Protein AF-0000000077488522 (afdb_homodimer)

Nearest PDB structures (foldseek):
  2qip-assembly1_A-2  TM=7.222E-01  e=1.528E-06  Vibrio parahaemolyticus RIMD 2210633
  6sao-assembly1_A  TM=4.060E-01  e=6.526E-01  Thamnidium elegans
  6sav-assembly2_B  TM=2.962E-01  e=1.072E+00  Rhizomucor pusillus
  7taa-assembly1_A  TM=3.137E-01  e=2.718E+00  Aspergillus oryzae
  6xsv-assembly1_A  TM=2.981E-01  e=5.055E+00  Aspergillus oryzae

Radius of gyration: 35.29 Å; Cα contacts (8 Å, |Δi|>4): 1083; chains: 2; bounding box: 106×104×68 Å

Secondary structure (DSSP, 8-state):
------------B-EEEEEEHHHHHHHHHHHHHHHTT-SSS--TTEEE-HHHHHHHHHTT--EEEEEEEESS----S-TTTEEEEE-PBPTTT-SBSSHHHHHHHHHHHHHH-HHHHHHB-EEEEE---GGGHHHHHHHHTSTT-EEEEEE-GGG--HHHHHHHTTSTTTEEEEESGGGHHHHEEE--B--STTSPTT----S-EEEEES-S--SS--HHHHHHHHHHH-S-EEEEEE-SS-TT--EEEEEESS--S-HHHHHHHHHH-HHHHTT-SEEEEHHHHHHHHHHHHHH---GGGSS--TTGGGHHHHTTTTTTT-HHHHHTT-S-------/------------B-EEEEEEHHHHHHHHHHHHHHHTT-SSS--TTEEE-HHHHHHHHHTT--EEEEEEEESS----S-TTTEEEEE-PBPTTT-SBSSHHHHHHHHHHHHHH-HHHHHHB-EEEEE---GGGHHHHHHHHTSTT-EEEEEE-GGG--HHHHHHHTTSTTTEEEEESGGGHHHHEEE--B--STTS-TT----TTEEEEES-S--SS--HHHHHHHHHHH-S-EEEEEE-SS-TT--EEEEEESS--S-HHHHHHHHHH-HHHHTT-SEEEEHHHHHHHHHHHHHH---GGGGS--TTGGGHHHHTTTTTTT-HHHHHTT-S-------

Organism: Branchiostoma lanceolatum (NCBI:txid7740)

Sequence (676 aa):
MASGGIKDGTSSSGVWIFVDDSNLWIEAKKLSASRRHMETYEDPRIRINDEKLQEVVADNRHVNKGTVYGSGPKKIWDRSRWSVSTHKRSGITGKEKKVDTQIVADIVELVCSPDNLQKGNTVIIITGDADILPAVRKAMERTPWKVEMRMWGSSLAEEINQESHLYPGRLSVKTLDEDIDNILFIDYVFNKTKRRKGDLLPNNAVVLVNPEVGVDVPMSWKVEMDKECLYPFRYYQDSRLDKSDKLIVVVFFLLEDGLDYMRAKIQSSSDLSLNADYVLTYSDYFQYKTVLCKYYDDDSLEEGCPYGDMCDYAHGQADASCIKCRKRGHLTKRCPEPMASGGIKDGTSSSGVWIFVDDSNLWIEAKKLSASRRHMETYEDPRIRINDEKLQEVVADNRHVNKGTVYGSGPKKIWDRSRWSVSTHKRSGITGKEKKVDTQIVADIVELVCSPDNLQKGNTVIIITGDADILPAVRKAMERTPWKVEMRMWGSSLAEEINQESHLYPGRLSVKTLDEDIDNILFIDYVFNKTKRRKGDLLPNNAVVLVNPEVGVDVPMSWKVEMDKECLYPFRYYQDSRLDKSDKLIVVVFFLLEDGLDYMRAKIQSSSDLSLNADYVLTYSDYFQYKTVLCKYYDDDSLEEGCPYGDMCDYAHGQADASCIKCRKRGHLTKRCPEP

pLDDT: mean 77.5, std 22.57, range [24.05, 98.31]

Structure (mmCIF, N/CA/C/O backbone):
data_AF-0000000077488522-model_v1
#
loop_
_entity.id
_entity.type
_entity.pdbx_description
1 polymer 'Cleavage and polyadenylation specificity factor subunit 4'
#
loop_
_atom_site.group_PDB
_atom_site.id
_atom_site.type_symbol
_atom_site.label_atom_id
_atom_site.label_alt_id
_atom_site.label_comp_id
_atom_site.label_asym_id
_atom_site.label_entity_id
_atom_site.label_seq_id
_atom_site.pdbx_PDB_ins_code
_atom_site.Cartn_x
_atom_site.Cartn_y
_atom_site.Cartn_z
_atom_site.occupancy
_atom_site.B_iso_or_equiv
_atom_site.auth_seq_id
_atom_site.auth_comp_id
_atom_site.auth_asym_id
_atom_site.auth_atom_id
_atom_site.pdbx_PDB_model_num
ATOM 1 N N . MET A 1 1 ? 52.75 -0.101 -40.312 1 25.89 1 MET A N 1
ATOM 2 C CA . MET A 1 1 ? 52.438 0.554 -39.031 1 25.89 1 MET A CA 1
ATOM 3 C C . MET A 1 1 ? 51.094 0.077 -38.5 1 25.89 1 MET A C 1
ATOM 5 O O . MET A 1 1 ? 50.031 0.438 -39.031 1 25.89 1 MET A O 1
ATOM 9 N N . ALA A 1 2 ? 50.938 -1.154 -37.938 1 29.53 2 ALA A N 1
ATOM 10 C CA . ALA A 1 2 ? 49.75 -2.006 -37.75 1 29.53 2 ALA A CA 1
ATOM 11 C C . ALA A 1 2 ? 48.812 -1.419 -36.719 1 29.53 2 ALA A C 1
ATOM 13 O O . ALA A 1 2 ? 49.219 -1.11 -35.594 1 29.53 2 ALA A O 1
ATOM 14 N N . SER A 1 3 ? 47.875 -0.431 -37.125 1 28.8 3 SER A N 1
ATOM 15 C CA . SER A 1 3 ? 46.969 0.396 -36.312 1 28.8 3 SER A CA 1
ATOM 16 C C . SER A 1 3 ? 46.219 -0.44 -35.312 1 28.8 3 SER A C 1
ATOM 18 O O . SER A 1 3 ? 45.562 -1.427 -35.656 1 28.8 3 SER A O 1
ATOM 20 N N . GLY A 1 4 ? 46.719 -0.729 -34.062 1 28.98 4 GLY A N 1
ATOM 21 C CA . GLY A 1 4 ? 46.281 -1.538 -32.938 1 28.98 4 GLY A CA 1
ATOM 22 C C . GLY A 1 4 ? 44.875 -1.241 -32.5 1 28.98 4 GLY A C 1
ATOM 23 O O . GLY A 1 4 ? 44.562 -0.147 -32 1 28.98 4 GLY A O 1
ATOM 24 N N . GLY A 1 5 ? 43.812 -1.719 -33.156 1 31.72 5 GLY A N 1
ATOM 25 C CA . GLY A 1 5 ? 42.375 -1.524 -33 1 31.72 5 GLY A CA 1
ATOM 26 C C . GLY A 1 5 ? 41.938 -1.613 -31.547 1 31.72 5 GLY A C 1
ATOM 27 O O . GLY A 1 5 ? 42.344 -2.518 -30.812 1 31.72 5 GLY A O 1
ATOM 28 N N . ILE A 1 6 ? 41.781 -0.54 -30.781 1 31.84 6 ILE A N 1
ATOM 29 C CA . ILE A 1 6 ? 41.312 -0.416 -29.406 1 31.84 6 ILE A CA 1
ATOM 30 C C . ILE A 1 6 ? 40.188 -1.44 -29.156 1 31.84 6 ILE A C 1
ATOM 32 O O . ILE A 1 6 ? 39.188 -1.48 -29.875 1 31.84 6 ILE A O 1
ATOM 36 N N . LYS A 1 7 ? 40.562 -2.578 -28.578 1 32.16 7 LYS A N 1
ATOM 37 C CA . LYS A 1 7 ? 39.719 -3.674 -28.094 1 32.16 7 LYS A CA 1
ATOM 38 C C . LYS A 1 7 ? 38.5 -3.146 -27.375 1 32.16 7 LYS A C 1
ATOM 40 O O . LYS A 1 7 ? 38.594 -2.324 -26.453 1 32.16 7 LYS A O 1
ATOM 45 N N . ASP A 1 8 ? 37.375 -2.822 -28 1 36.16 8 ASP A N 1
ATOM 46 C CA . ASP A 1 8 ? 36.031 -2.461 -27.562 1 36.16 8 ASP A CA 1
ATOM 47 C C . ASP A 1 8 ? 35.656 -3.154 -26.25 1 36.16 8 ASP A C 1
ATOM 49 O O . ASP A 1 8 ? 35.719 -4.383 -26.156 1 36.16 8 ASP A O 1
ATOM 53 N N . GLY A 1 9 ? 36.188 -2.73 -25.062 1 38.22 9 GLY A N 1
ATOM 54 C CA . GLY A 1 9 ? 36.094 -3.32 -23.734 1 38.22 9 GLY A CA 1
ATOM 55 C C . GLY A 1 9 ? 34.844 -4.184 -23.547 1 38.22 9 GLY A C 1
ATOM 56 O O . GLY A 1 9 ? 33.75 -3.807 -23.984 1 38.22 9 GLY A O 1
ATOM 57 N N . THR A 1 10 ? 34.844 -5.477 -23.75 1 39.31 10 THR A N 1
ATOM 58 C CA . THR A 1 10 ? 33.875 -6.551 -23.625 1 39.31 10 THR A CA 1
ATOM 59 C C . THR A 1 10 ? 33 -6.359 -22.375 1 39.31 10 THR A C 1
ATOM 61 O O . THR A 1 10 ? 33.5 -6.496 -21.25 1 39.31 10 THR A O 1
ATOM 64 N N . SER A 1 11 ? 32.281 -5.203 -22.078 1 47.16 11 SER A N 1
ATOM 65 C CA . SER A 1 11 ? 31.297 -4.977 -21.031 1 47.16 11 SER A CA 1
ATOM 66 C C . SER A 1 11 ? 30.703 -6.293 -20.547 1 47.16 11 SER A C 1
ATOM 68 O O . SER A 1 11 ? 30.297 -7.129 -21.344 1 47.16 11 SER A O 1
ATOM 70 N N . SER A 1 12 ? 31.25 -6.953 -19.531 1 55.28 12 SER A N 1
ATOM 71 C CA . SER A 1 12 ? 30.812 -8.188 -18.891 1 55.28 12 SER A CA 1
ATOM 72 C C . SER A 1 12 ? 29.297 -8.344 -18.969 1 55.28 12 SER A C 1
ATOM 74 O O . SER A 1 12 ? 28.562 -7.355 -18.938 1 55.28 12 SER A O 1
ATOM 76 N N . SER A 1 13 ? 28.781 -9.398 -19.688 1 74.75 13 SER A N 1
ATOM 77 C CA . SER A 1 13 ? 27.484 -9.828 -20.172 1 74.75 13 SER A CA 1
ATOM 78 C C . SER A 1 13 ? 26.609 -10.352 -19.031 1 74.75 13 SER A C 1
ATOM 80 O O . SER A 1 13 ? 25.562 -10.945 -19.266 1 74.75 13 SER A O 1
ATOM 82 N N . GLY A 1 14 ? 27.109 -10.086 -17.734 1 90.56 14 GLY A N 1
ATOM 83 C CA . GLY A 1 14 ? 26.297 -10.656 -16.672 1 90.56 14 GLY A CA 1
ATOM 84 C C . GLY A 1 14 ? 25.047 -9.844 -16.359 1 90.56 14 GLY A C 1
ATOM 85 O O . GLY A 1 14 ? 24.984 -8.656 -16.703 1 90.56 14 GLY A O 1
ATOM 86 N N . VAL A 1 15 ? 24.094 -10.562 -15.773 1 95.25 15 VAL A N 1
ATOM 87 C CA . VAL A 1 15 ? 22.828 -9.891 -15.461 1 95.25 15 VAL A CA 1
ATOM 88 C C . VAL A 1 15 ? 22.547 -9.977 -13.961 1 95.25 15 VAL A C 1
ATOM 90 O O . VAL A 1 15 ? 23.062 -10.875 -13.281 1 95.25 15 VAL A O 1
ATOM 93 N N . TRP A 1 16 ? 21.906 -8.961 -13.414 1 95.69 16 TRP A N 1
ATOM 94 C CA . TRP A 1 16 ? 21.391 -8.891 -12.047 1 95.69 16 TRP A CA 1
ATOM 95 C C . TRP A 1 16 ? 19.875 -9.047 -12.016 1 95.69 16 TRP A C 1
ATOM 97 O O . TRP A 1 16 ? 19.156 -8.289 -12.672 1 95.69 16 TRP A O 1
ATOM 107 N N . ILE A 1 17 ? 19.391 -10.055 -11.227 1 95.5 17 ILE A N 1
ATOM 108 C CA . ILE A 1 17 ? 17.969 -10.375 -11.32 1 95.5 17 ILE A CA 1
ATOM 109 C C . ILE A 1 17 ? 17.281 -10.109 -9.984 1 95.5 17 ILE A C 1
ATOM 111 O O . ILE A 1 17 ? 17.766 -10.539 -8.938 1 95.5 17 ILE A O 1
ATOM 115 N N . PHE A 1 18 ? 16.188 -9.367 -9.969 1 95.44 18 PHE A N 1
ATOM 116 C CA . PHE A 1 18 ? 15.352 -9.062 -8.812 1 95.44 18 PHE A CA 1
ATOM 117 C C . PHE A 1 18 ? 13.914 -9.516 -9.047 1 95.44 18 PHE A C 1
ATOM 119 O O . PHE A 1 18 ? 13.25 -9.062 -9.977 1 95.44 18 PHE A O 1
ATOM 126 N N . VAL A 1 19 ? 13.367 -10.367 -8.141 1 93.94 19 VAL A N 1
ATOM 127 C CA . VAL A 1 19 ? 12.062 -10.984 -8.359 1 93.94 19 VAL A CA 1
ATOM 128 C C . VAL A 1 19 ? 11.102 -10.578 -7.25 1 93.94 19 VAL A C 1
ATOM 130 O O . VAL A 1 19 ? 11.359 -10.836 -6.07 1 93.94 19 VAL A O 1
ATOM 133 N N . ASP A 1 20 ? 10.102 -9.953 -7.625 1 92.88 20 ASP A N 1
ATOM 134 C CA . ASP A 1 20 ? 8.961 -9.797 -6.723 1 92.88 20 ASP A CA 1
ATOM 135 C C . ASP A 1 20 ? 8.086 -11.047 -6.727 1 92.88 20 ASP A C 1
ATOM 137 O O . ASP A 1 20 ? 7.176 -11.18 -7.547 1 92.88 20 ASP A O 1
ATOM 141 N N . ASP A 1 21 ? 8.344 -11.844 -5.801 1 89.62 21 ASP A N 1
ATOM 142 C CA . ASP A 1 21 ? 7.754 -13.18 -5.816 1 89.62 21 ASP A CA 1
ATOM 143 C C . ASP A 1 21 ? 6.238 -13.109 -5.633 1 89.62 21 ASP A C 1
ATOM 145 O O . ASP A 1 21 ? 5.492 -13.812 -6.316 1 89.62 21 ASP A O 1
ATOM 149 N N . SER A 1 22 ? 5.797 -12.328 -4.734 1 87.81 22 SER A N 1
ATOM 150 C CA . SER A 1 22 ? 4.371 -12.227 -4.449 1 87.81 22 SER A CA 1
ATOM 151 C C . SER A 1 22 ? 3.602 -11.688 -5.652 1 87.81 22 SER A C 1
ATOM 153 O O . SER A 1 22 ? 2.559 -12.227 -6.023 1 87.81 22 SER A O 1
ATOM 155 N N . ASN A 1 23 ? 4.125 -10.594 -6.242 1 90.19 23 ASN A N 1
ATOM 156 C CA . ASN A 1 23 ? 3.461 -10.023 -7.41 1 90.19 23 ASN A CA 1
ATOM 157 C C . ASN A 1 23 ? 3.434 -11.008 -8.578 1 90.19 23 ASN A C 1
ATOM 159 O O . ASN A 1 23 ? 2.418 -11.141 -9.258 1 90.19 23 ASN A O 1
ATOM 163 N N . LEU A 1 24 ? 4.512 -11.672 -8.766 1 93.12 24 LEU A N 1
ATOM 164 C CA . LEU A 1 24 ? 4.629 -12.672 -9.82 1 93.12 24 LEU A CA 1
ATOM 165 C C . LEU A 1 24 ? 3.598 -13.773 -9.641 1 93.12 24 LEU A C 1
ATOM 167 O O . LEU A 1 24 ? 2.896 -14.141 -10.586 1 93.12 24 LEU A O 1
ATOM 171 N N . TRP A 1 25 ? 3.488 -14.234 -8.5 1 91.62 25 TRP A N 1
ATOM 172 C CA . TRP A 1 25 ? 2.619 -15.367 -8.203 1 91.62 25 TRP A CA 1
ATOM 173 C C . TRP A 1 25 ? 1.152 -14.953 -8.242 1 91.62 25 TRP A C 1
ATOM 175 O O . TRP A 1 25 ? 0.319 -15.656 -8.82 1 91.62 25 TRP A O 1
ATOM 185 N N . ILE A 1 26 ? 0.816 -13.914 -7.629 1 91.38 26 ILE A N 1
ATOM 186 C CA . ILE A 1 26 ? -0.559 -13.43 -7.5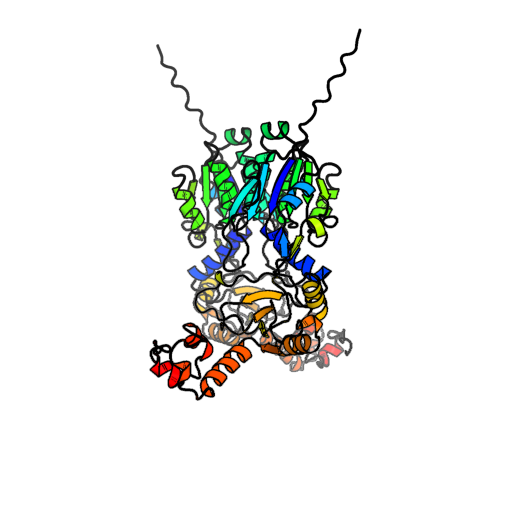94 1 91.38 26 ILE A CA 1
ATOM 187 C C . ILE A 1 26 ? -1.075 -13.234 -9.016 1 91.38 26 ILE A C 1
ATOM 189 O O . ILE A 1 26 ? -2.186 -13.664 -9.344 1 91.38 26 ILE A O 1
ATOM 193 N N . GLU A 1 27 ? -0.246 -12.617 -9.805 1 93.88 27 GLU A N 1
ATOM 194 C CA . GLU A 1 27 ? -0.66 -12.375 -11.18 1 93.88 27 GLU A CA 1
ATOM 195 C C . GLU A 1 27 ? -0.702 -13.672 -11.984 1 93.88 27 GLU A C 1
ATOM 197 O O . GLU A 1 27 ? -1.525 -13.82 -12.883 1 93.88 27 GLU A O 1
ATOM 202 N N . ALA A 1 28 ? 0.13 -14.57 -11.625 1 95.69 28 ALA A N 1
ATOM 203 C CA . ALA A 1 28 ? 0.089 -15.883 -12.258 1 95.69 28 ALA A CA 1
ATOM 204 C C . ALA A 1 28 ? -1.229 -16.594 -11.969 1 95.69 28 ALA A C 1
ATOM 206 O O . ALA A 1 28 ? -1.791 -17.25 -12.836 1 95.69 28 ALA A O 1
ATOM 207 N N . LYS A 1 29 ? -1.687 -16.484 -10.781 1 95.44 29 LYS A N 1
ATOM 208 C CA . LYS A 1 29 ? -2.955 -17.109 -10.406 1 95.44 29 LYS A CA 1
ATOM 209 C C . LYS A 1 29 ? -4.102 -16.578 -11.266 1 95.44 29 LYS A C 1
ATOM 211 O O . LYS A 1 29 ? -4.922 -17.344 -11.758 1 95.44 29 LYS A O 1
ATOM 216 N N . LYS A 1 30 ? -4.113 -15.32 -11.461 1 95.81 30 LYS A N 1
ATOM 217 C CA . LYS A 1 30 ? -5.152 -14.695 -12.273 1 95.81 30 LYS A CA 1
ATOM 218 C C . LYS A 1 30 ? -5.059 -15.141 -13.734 1 95.81 30 LYS A C 1
ATOM 220 O O . LYS A 1 30 ? -6.07 -15.445 -14.359 1 95.81 30 LYS A O 1
ATOM 225 N N . LEU A 1 31 ? -3.879 -15.125 -14.164 1 95.69 31 LEU A N 1
ATOM 226 C CA . LEU A 1 31 ? -3.621 -15.531 -15.539 1 95.69 31 LEU A CA 1
ATOM 227 C C . LEU A 1 31 ? -4.098 -16.953 -15.797 1 95.69 31 LEU A C 1
ATOM 229 O O . LEU A 1 31 ? -4.754 -17.219 -16.797 1 95.69 31 LEU A O 1
ATOM 233 N N . SER A 1 32 ? -3.754 -17.797 -14.891 1 93.81 32 SER A N 1
ATOM 234 C CA . SER A 1 32 ? -4.145 -19.203 -15.016 1 93.81 32 SER A CA 1
ATOM 235 C C . SER A 1 32 ? -5.66 -19.344 -15.047 1 93.81 32 SER A C 1
ATOM 237 O O . SER A 1 32 ? -6.203 -20.078 -15.875 1 93.81 32 SER A O 1
ATOM 239 N N . ALA A 1 33 ? -6.324 -18.703 -14.133 1 95.38 33 ALA A N 1
ATOM 240 C CA . ALA A 1 33 ? -7.785 -18.781 -14.086 1 95.38 33 ALA A CA 1
ATOM 241 C C . ALA A 1 33 ? -8.398 -18.297 -15.398 1 95.38 33 ALA A C 1
ATOM 243 O O . ALA A 1 33 ? -9.305 -18.938 -15.938 1 95.38 33 ALA A O 1
ATOM 244 N N . SER A 1 34 ? -7.863 -17.25 -15.93 1 94.88 34 SER A N 1
ATOM 245 C CA . SER A 1 34 ? -8.359 -16.688 -17.188 1 94.88 34 SER A CA 1
ATOM 246 C C . SER A 1 34 ? -8.094 -17.641 -18.359 1 94.88 34 SER A C 1
ATOM 248 O O . SER A 1 34 ? -8.992 -17.938 -19.141 1 94.88 34 SER A O 1
ATOM 250 N N . ARG A 1 35 ? -6.938 -18.141 -18.469 1 92.56 35 ARG A N 1
ATOM 251 C CA . ARG A 1 35 ? -6.523 -18.984 -19.578 1 92.56 35 ARG A CA 1
ATOM 252 C C . ARG A 1 35 ? -7.32 -20.297 -19.594 1 92.56 35 ARG A C 1
ATOM 254 O O . ARG A 1 35 ? -7.566 -20.859 -20.656 1 92.56 35 ARG A O 1
ATOM 261 N N . ARG A 1 36 ? -7.727 -20.703 -18.422 1 92.06 36 ARG A N 1
ATOM 262 C CA . ARG A 1 36 ? -8.445 -21.953 -18.297 1 92.06 36 ARG A CA 1
ATOM 263 C C . ARG A 1 36 ? -9.953 -21.734 -18.219 1 92.06 36 ARG A C 1
ATOM 265 O O . ARG A 1 36 ? -10.719 -22.656 -17.938 1 92.06 36 ARG A O 1
ATOM 272 N N . HIS A 1 37 ? -10.391 -20.531 -18.328 1 94.06 37 HIS A N 1
ATOM 273 C CA . HIS A 1 37 ? -11.789 -20.125 -18.328 1 94.06 37 HIS A CA 1
ATOM 274 C C . HIS A 1 37 ? -12.516 -20.609 -17.078 1 94.06 37 HIS A C 1
ATOM 276 O O . HIS A 1 37 ? -13.602 -21.188 -17.172 1 94.06 37 HIS A O 1
ATOM 282 N N . MET A 1 38 ? -11.898 -20.422 -16.016 1 94.5 38 MET A N 1
ATOM 283 C CA . MET A 1 38 ? -12.484 -20.844 -14.734 1 94.5 38 MET A CA 1
ATOM 284 C C . MET A 1 38 ? -13.547 -19.859 -14.281 1 94.5 38 MET A C 1
ATOM 286 O O . MET A 1 38 ? -13.562 -18.703 -14.719 1 94.5 38 MET A O 1
ATOM 290 N N . GLU A 1 39 ? -14.414 -20.328 -13.328 1 94.69 39 GLU A N 1
ATOM 291 C CA . GLU A 1 39 ? -15.453 -19.484 -12.734 1 94.69 39 GLU A CA 1
ATOM 292 C C . GLU A 1 39 ? -14.883 -18.594 -11.633 1 94.69 39 GLU A C 1
ATOM 294 O O . GLU A 1 39 ? -15.523 -17.641 -11.211 1 94.69 39 GLU A O 1
ATOM 299 N N . THR A 1 40 ? -13.727 -18.969 -11.266 1 94.06 40 THR A N 1
ATOM 300 C CA . THR A 1 40 ? -13.078 -18.219 -10.188 1 94.06 40 THR A CA 1
ATOM 301 C C . THR A 1 40 ? -12.156 -17.156 -10.758 1 94.06 40 THR A C 1
ATOM 303 O O . THR A 1 40 ? -11.688 -17.266 -11.891 1 94.06 40 THR A O 1
ATOM 306 N N . TYR A 1 41 ? -11.898 -16.141 -9.977 1 93.62 41 TYR A N 1
ATOM 307 C CA . TYR A 1 41 ? -11.07 -15.031 -10.414 1 93.62 41 TYR A CA 1
ATOM 308 C C . TYR A 1 41 ? -9.594 -15.398 -10.375 1 93.62 41 TYR A C 1
ATOM 310 O O . TYR A 1 41 ? -8.766 -14.734 -11 1 93.62 41 TYR A O 1
ATOM 318 N N . GLU A 1 42 ? -9.266 -16.453 -9.617 1 95.31 42 GLU A N 1
ATOM 319 C CA . GLU A 1 42 ? -7.887 -16.922 -9.531 1 95.31 42 GLU A CA 1
ATOM 320 C C . GLU A 1 42 ? -7.832 -18.438 -9.406 1 95.31 42 GLU A C 1
ATOM 322 O O . GLU A 1 42 ? -8.828 -19.078 -9.047 1 95.31 42 GLU A O 1
ATOM 327 N N . ASP A 1 43 ? -6.672 -19 -9.719 1 95.44 43 ASP A N 1
ATOM 328 C CA . ASP A 1 43 ? -6.367 -20.422 -9.539 1 95.44 43 ASP A CA 1
ATOM 329 C C . ASP A 1 43 ? -5.277 -20.609 -8.484 1 95.44 43 ASP A C 1
ATOM 331 O O . ASP A 1 43 ? -4.09 -20.484 -8.789 1 95.44 43 ASP A O 1
ATOM 335 N N . PRO A 1 44 ? -5.664 -20.969 -7.301 1 93 44 PRO A N 1
ATOM 336 C CA . PRO A 1 44 ? -4.691 -21.062 -6.211 1 93 44 PRO A CA 1
ATOM 337 C C . PRO A 1 44 ? -3.76 -22.266 -6.352 1 93 44 PRO A C 1
ATOM 339 O O . PRO A 1 44 ? -2.783 -22.391 -5.605 1 93 44 PRO A O 1
ATOM 342 N N . ARG A 1 45 ? -3.898 -23.078 -7.348 1 92.75 45 ARG A N 1
ATOM 343 C CA . ARG A 1 45 ? -3.1 -24.297 -7.508 1 92.75 45 ARG A CA 1
ATOM 344 C C . ARG A 1 45 ? -1.809 -24 -8.266 1 92.75 45 ARG A C 1
ATOM 346 O O . ARG A 1 45 ? -0.895 -24.828 -8.281 1 92.75 45 ARG A O 1
ATOM 353 N N . ILE A 1 46 ? -1.816 -22.828 -8.828 1 94.69 46 ILE A N 1
ATOM 354 C CA . ILE A 1 46 ? -0.718 -22.516 -9.734 1 94.69 46 ILE A CA 1
ATOM 355 C C . ILE A 1 46 ? 0.59 -22.422 -8.945 1 94.69 46 ILE A C 1
ATOM 357 O O . ILE A 1 46 ? 0.62 -21.891 -7.836 1 94.69 46 ILE A O 1
ATOM 361 N N . ARG A 1 47 ? 1.684 -23.031 -9.523 1 92.38 47 ARG A N 1
ATOM 362 C CA . ARG A 1 47 ? 3.045 -22.938 -9.008 1 92.38 47 ARG A CA 1
ATOM 363 C C . ARG A 1 47 ? 4.012 -22.453 -10.094 1 92.38 47 ARG A C 1
ATOM 365 O O . ARG A 1 47 ? 3.715 -22.562 -11.281 1 92.38 47 ARG A O 1
ATOM 372 N N . ILE A 1 48 ? 5.02 -21.922 -9.594 1 92.38 48 ILE A N 1
ATOM 373 C CA . ILE A 1 48 ? 6.043 -21.406 -10.492 1 92.38 48 ILE A CA 1
ATOM 374 C C . ILE A 1 48 ? 7.285 -22.281 -10.43 1 92.38 48 ILE A C 1
ATOM 376 O O . ILE A 1 48 ? 7.77 -22.609 -9.344 1 92.38 48 ILE A O 1
ATOM 380 N N . ASN A 1 49 ? 7.727 -22.766 -11.594 1 90.5 49 ASN A N 1
ATOM 381 C CA . ASN A 1 49 ? 9.016 -23.438 -11.703 1 90.5 49 ASN A CA 1
ATOM 382 C C . ASN A 1 49 ? 10.172 -22.438 -11.688 1 90.5 49 ASN A C 1
ATOM 384 O O . ASN A 1 49 ? 10.5 -21.844 -12.719 1 90.5 49 ASN A O 1
ATOM 388 N N . ASP A 1 50 ? 10.82 -22.344 -10.602 1 86.62 50 ASP A N 1
ATOM 389 C CA . ASP A 1 50 ? 11.844 -21.328 -10.383 1 86.62 50 ASP A CA 1
ATOM 390 C C . ASP A 1 50 ? 13.031 -21.531 -11.32 1 86.62 50 ASP A C 1
ATOM 392 O O . ASP A 1 50 ? 13.609 -20.547 -11.82 1 86.62 50 ASP A O 1
ATOM 396 N N . GLU A 1 51 ? 13.43 -22.734 -11.469 1 85.56 51 GLU A N 1
ATOM 397 C CA . GLU A 1 51 ? 14.555 -23.047 -12.352 1 85.56 51 GLU A CA 1
ATOM 398 C C . GLU A 1 51 ? 14.273 -22.594 -13.781 1 85.56 51 GLU A C 1
ATOM 400 O O . GLU A 1 51 ? 15.117 -21.969 -14.422 1 85.56 51 GLU A O 1
ATOM 405 N N . LYS A 1 52 ? 13.086 -22.938 -14.227 1 91.56 52 LYS A N 1
ATOM 406 C CA . LYS A 1 52 ? 12.719 -22.562 -15.594 1 91.56 52 LYS A CA 1
ATOM 407 C C . LYS A 1 52 ? 12.578 -21.047 -15.734 1 91.56 52 LYS A C 1
ATOM 409 O O . LYS A 1 52 ? 12.961 -20.484 -16.75 1 91.56 52 LYS A O 1
ATOM 414 N N . LEU A 1 53 ? 11.992 -20.453 -14.719 1 92.81 53 LEU A N 1
ATOM 415 C CA . LEU A 1 53 ? 11.891 -19 -14.727 1 92.81 53 LEU A CA 1
ATOM 416 C C . LEU A 1 53 ? 13.258 -18.359 -14.883 1 92.81 53 LEU A C 1
ATOM 418 O O . LEU A 1 53 ? 13.438 -17.453 -15.719 1 92.81 53 LEU A O 1
ATOM 422 N N . GLN A 1 54 ? 14.242 -18.812 -14.148 1 88.38 54 GLN A N 1
ATOM 423 C CA . GLN A 1 54 ? 15.602 -18.281 -14.195 1 88.38 54 GLN A CA 1
ATOM 424 C C . GLN A 1 54 ? 16.203 -18.453 -15.586 1 88.38 54 GLN A C 1
ATOM 426 O O . GLN A 1 54 ? 16.844 -17.531 -16.109 1 88.38 54 GLN A O 1
ATOM 431 N N . GLU A 1 55 ? 16.016 -19.609 -16.094 1 90.38 55 GLU A N 1
ATOM 432 C CA . GLU A 1 55 ? 16.547 -19.906 -17.422 1 90.38 55 GLU A CA 1
ATOM 433 C C . GLU A 1 55 ? 15.984 -18.953 -18.469 1 90.38 55 GLU A C 1
ATOM 435 O O . GLU A 1 55 ? 16.734 -18.406 -19.281 1 90.38 55 GLU A O 1
ATOM 440 N N . VAL A 1 56 ? 14.727 -18.797 -18.406 1 94.06 56 VAL A N 1
ATOM 441 C CA . VAL A 1 56 ? 14.039 -17.969 -19.391 1 94.06 56 VAL A CA 1
ATOM 442 C C . VAL A 1 56 ? 14.492 -16.516 -19.25 1 94.06 56 VAL A C 1
ATOM 444 O O . VAL A 1 56 ? 14.828 -15.859 -20.25 1 94.06 56 VAL A O 1
ATOM 447 N N . VAL A 1 57 ? 14.602 -16.031 -18.031 1 94 57 VAL A N 1
ATOM 448 C CA . VAL A 1 57 ? 14.875 -14.617 -17.797 1 94 57 VAL A CA 1
ATOM 449 C C . VAL A 1 57 ? 16.359 -14.328 -18.031 1 94 57 VAL A C 1
ATOM 451 O O . VAL A 1 57 ? 16.719 -13.258 -18.531 1 94 57 VAL A O 1
ATOM 454 N N . ALA A 1 58 ? 17.219 -15.219 -17.641 1 92.44 58 ALA A N 1
ATOM 455 C CA . ALA A 1 58 ? 18.656 -15.031 -17.844 1 92.44 58 ALA A CA 1
ATOM 456 C C . ALA A 1 58 ? 19.016 -15.062 -19.328 1 92.44 58 ALA A C 1
ATOM 458 O O . ALA A 1 58 ? 19.984 -14.438 -19.75 1 92.44 58 ALA A O 1
ATOM 459 N N . ASP A 1 59 ? 18.156 -15.82 -20.094 1 92 59 ASP A N 1
ATOM 460 C CA . ASP A 1 59 ? 18.328 -15.859 -21.547 1 92 59 ASP A CA 1
ATOM 461 C C . ASP A 1 59 ? 19.781 -16.188 -21.906 1 92 59 ASP A C 1
ATOM 463 O O . ASP A 1 59 ? 20.406 -15.445 -22.672 1 92 59 ASP A O 1
ATOM 467 N N . ASN A 1 60 ? 20.453 -17.141 -21.344 1 90.38 60 ASN A N 1
ATOM 468 C CA . ASN A 1 60 ? 21.781 -17.688 -21.594 1 90.38 60 ASN A CA 1
ATOM 469 C C . ASN A 1 60 ? 22.875 -16.734 -21.125 1 90.38 60 ASN A C 1
ATOM 471 O O . ASN A 1 60 ? 24.016 -16.828 -21.594 1 90.38 60 ASN A O 1
ATOM 475 N N . ARG A 1 61 ? 22.609 -15.758 -20.359 1 91.94 61 ARG A N 1
ATOM 476 C CA . ARG A 1 61 ? 23.609 -14.859 -19.781 1 91.94 61 ARG A CA 1
ATOM 477 C C . ARG A 1 61 ? 23.984 -15.297 -18.375 1 91.94 61 ARG A C 1
ATOM 479 O O . ARG A 1 61 ? 23.203 -15.984 -17.703 1 91.94 61 ARG A O 1
ATOM 486 N N . HIS A 1 62 ? 25.188 -14.938 -18.047 1 91.19 62 HIS A N 1
ATOM 487 C CA . HIS A 1 62 ? 25.656 -15.234 -16.703 1 91.19 62 HIS A CA 1
ATOM 488 C C . HIS A 1 62 ? 24.891 -14.414 -15.664 1 91.19 62 HIS A C 1
ATOM 490 O O . HIS A 1 62 ? 24.766 -13.195 -15.805 1 91.19 62 HIS A O 1
ATOM 496 N N . VAL A 1 63 ? 24.438 -15.078 -14.57 1 91.69 63 VAL A N 1
ATOM 497 C CA . VAL A 1 63 ? 23.734 -14.383 -13.492 1 91.69 63 VAL A CA 1
ATOM 498 C C . VAL A 1 63 ? 24.734 -14.031 -12.383 1 91.69 63 VAL A C 1
ATOM 500 O O . VAL A 1 63 ? 25.234 -14.914 -11.688 1 91.69 63 VAL A O 1
ATOM 503 N N . ASN A 1 64 ? 24.984 -12.727 -12.273 1 91.94 64 ASN A N 1
ATOM 504 C CA . ASN A 1 64 ? 25.844 -12.289 -11.188 1 91.94 64 ASN A CA 1
ATOM 505 C C . ASN A 1 64 ? 25.203 -12.531 -9.828 1 91.94 64 ASN A C 1
ATOM 507 O O . ASN A 1 64 ? 25.859 -13.055 -8.914 1 91.94 64 ASN A O 1
ATOM 511 N N . LYS A 1 65 ? 24.016 -12.18 -9.695 1 91.19 65 LYS A N 1
ATOM 512 C CA . LYS A 1 65 ? 23.234 -12.367 -8.484 1 91.19 65 LYS A CA 1
ATOM 513 C C . LYS A 1 65 ? 21.734 -12.281 -8.781 1 91.19 65 LYS A C 1
ATOM 515 O O . LYS A 1 65 ? 21.297 -11.43 -9.555 1 91.19 65 LYS A O 1
ATOM 520 N N . GLY A 1 66 ? 21.016 -13.219 -8.258 1 91.56 66 GLY A N 1
ATOM 521 C CA . GLY A 1 66 ? 19.562 -13.195 -8.258 1 91.56 66 GLY A CA 1
ATOM 522 C C . GLY A 1 66 ? 18.969 -13.102 -6.871 1 91.56 66 GLY A C 1
ATOM 523 O O . GLY A 1 66 ? 19.453 -13.742 -5.934 1 91.56 66 GLY A O 1
ATOM 524 N N . THR A 1 67 ? 18.047 -12.195 -6.691 1 91 67 THR A N 1
ATOM 525 C CA . THR A 1 67 ? 17.391 -12.055 -5.395 1 91 67 THR A CA 1
ATOM 526 C C . TH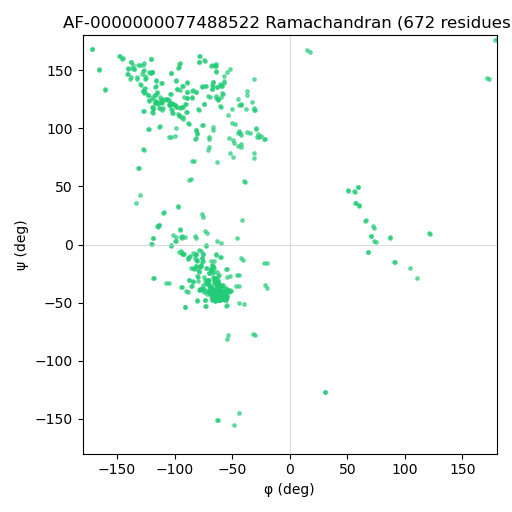R A 1 67 ? 15.883 -12.203 -5.527 1 91 67 THR A C 1
ATOM 528 O O . THR A 1 67 ? 15.266 -11.555 -6.371 1 91 67 THR A O 1
ATOM 531 N N . VAL A 1 68 ? 15.281 -13.039 -4.742 1 89.88 68 VAL A N 1
ATOM 532 C CA . VAL A 1 68 ? 13.836 -13.242 -4.691 1 89.88 68 VAL A CA 1
ATOM 533 C C . VAL A 1 68 ? 13.273 -12.609 -3.42 1 89.88 68 VAL A C 1
ATOM 535 O O . VAL A 1 68 ? 13.742 -12.898 -2.318 1 89.88 68 VAL A O 1
ATOM 538 N N . TYR A 1 69 ? 12.281 -11.719 -3.625 1 89.44 69 TYR A N 1
ATOM 539 C CA . TYR A 1 69 ? 11.641 -11.055 -2.496 1 89.44 69 TYR A CA 1
ATOM 540 C C . TYR A 1 69 ? 10.266 -11.641 -2.219 1 89.44 69 TYR A C 1
ATOM 542 O O . TYR A 1 69 ? 9.383 -11.602 -3.084 1 89.44 69 TYR A O 1
ATOM 550 N N . GLY A 1 70 ? 10.031 -12.203 -1.006 1 78.94 70 GLY A N 1
ATOM 551 C CA . GLY A 1 70 ? 8.742 -12.805 -0.688 1 78.94 70 GLY A CA 1
ATOM 552 C C . GLY A 1 70 ? 8.688 -13.383 0.711 1 78.94 70 GLY A C 1
ATOM 553 O O . GLY A 1 70 ? 9.539 -13.078 1.551 1 78.94 70 GLY A O 1
ATOM 554 N N . SER A 1 71 ? 7.562 -13.953 1.286 1 64.44 71 SER A N 1
ATOM 555 C CA . SER A 1 71 ? 7.289 -14.383 2.652 1 64.44 71 SER A CA 1
ATOM 556 C C . SER A 1 71 ? 7.953 -15.727 2.953 1 64.44 71 SER A C 1
ATOM 558 O O . SER A 1 71 ? 8.18 -16.062 4.113 1 64.44 71 SER A O 1
ATOM 560 N N . GLY A 1 72 ? 8.359 -16.562 2.01 1 57.59 72 GLY A N 1
ATOM 561 C CA . GLY A 1 72 ? 8.75 -17.906 2.41 1 57.59 72 GLY A CA 1
ATOM 562 C C . GLY A 1 72 ? 10.031 -18.375 1.747 1 57.59 72 GLY A C 1
ATOM 563 O O . GLY A 1 72 ? 10.547 -17.734 0.837 1 57.59 72 GLY A O 1
ATOM 564 N N . PRO A 1 73 ? 10.68 -19.359 2.557 1 52.84 73 PRO A N 1
ATOM 565 C CA . PRO A 1 73 ? 11.891 -19.969 2.006 1 52.84 73 PRO A CA 1
ATOM 566 C C . PRO A 1 73 ? 11.703 -20.484 0.579 1 52.84 73 PRO A C 1
ATOM 568 O O . PRO A 1 73 ? 10.625 -20.969 0.231 1 52.84 73 PRO A O 1
ATOM 571 N N . LYS A 1 74 ? 12.211 -19.781 -0.339 1 54.09 74 LYS A N 1
ATOM 572 C CA . LYS A 1 74 ? 12.211 -20.406 -1.664 1 54.09 74 LYS A CA 1
ATOM 573 C C . LYS A 1 74 ? 13.367 -21.375 -1.816 1 54.09 74 LYS A C 1
ATOM 575 O O . LYS A 1 74 ? 14.523 -21.031 -1.541 1 54.09 74 LYS A O 1
ATOM 580 N N . LYS A 1 75 ? 13.172 -22.641 -1.646 1 48.62 75 LYS A N 1
ATOM 581 C CA . LYS A 1 75 ? 14.117 -23.75 -1.607 1 48.62 75 LYS A CA 1
ATOM 582 C C . LYS A 1 75 ? 15.008 -23.75 -2.844 1 48.62 75 LYS A C 1
ATOM 584 O O . LYS A 1 75 ? 16.156 -24.188 -2.783 1 48.62 75 LYS A O 1
ATOM 589 N N . ILE A 1 76 ? 14.516 -23.484 -4.016 1 48.84 76 ILE A N 1
ATOM 590 C CA . ILE A 1 76 ? 15.156 -24.141 -5.148 1 48.84 76 ILE A CA 1
ATOM 591 C C . ILE A 1 76 ? 16.188 -23.203 -5.766 1 48.84 76 ILE A C 1
ATOM 593 O O . ILE A 1 76 ? 16.953 -23.609 -6.641 1 48.84 76 ILE A O 1
ATOM 597 N N . TRP A 1 77 ? 16.281 -22.078 -5.371 1 53 77 TRP A N 1
ATOM 598 C CA . TRP A 1 77 ? 17.188 -21.297 -6.188 1 53 77 TRP A CA 1
ATOM 599 C C . TRP A 1 77 ? 18.641 -21.594 -5.824 1 53 77 TRP A C 1
ATOM 601 O O . TRP A 1 77 ? 18.938 -21.922 -4.68 1 53 77 TRP A O 1
ATOM 611 N N . ASP A 1 78 ? 19.375 -22.203 -6.891 1 57.72 78 ASP A N 1
ATOM 612 C CA . ASP A 1 78 ? 20.812 -22.359 -6.645 1 57.72 78 ASP A CA 1
ATOM 613 C C . ASP A 1 78 ? 21.328 -21.266 -5.703 1 57.72 78 ASP A C 1
ATOM 615 O O . ASP A 1 78 ? 21.391 -20.094 -6.082 1 57.72 78 ASP A O 1
ATOM 619 N N . ARG A 1 79 ? 21.469 -21.641 -4.5 1 61.5 79 ARG A N 1
ATOM 620 C CA . ARG A 1 79 ? 21.766 -20.781 -3.355 1 61.5 79 ARG A CA 1
ATOM 621 C C . ARG A 1 79 ? 23.094 -20.047 -3.535 1 61.5 79 ARG A C 1
ATOM 623 O O . ARG A 1 79 ? 23.375 -19.078 -2.828 1 61.5 79 ARG A O 1
ATOM 630 N N . SER A 1 80 ? 23.844 -20.5 -4.582 1 62.56 80 SER A N 1
ATOM 631 C CA . SER A 1 80 ? 25.109 -19.781 -4.742 1 62.56 80 SER A CA 1
ATOM 632 C C . SER A 1 80 ? 24.906 -18.453 -5.465 1 62.56 80 SER A C 1
ATOM 634 O O . SER A 1 80 ? 25.625 -17.484 -5.215 1 62.56 80 SER A O 1
ATOM 636 N N . ARG A 1 81 ? 23.859 -18.422 -6.289 1 75.81 81 ARG A N 1
ATOM 637 C CA . ARG A 1 81 ? 23.688 -17.188 -7.059 1 75.81 81 ARG A CA 1
ATOM 638 C C . ARG A 1 81 ? 22.344 -16.547 -6.754 1 75.81 81 ARG A C 1
ATOM 640 O O . ARG A 1 81 ? 22.031 -15.469 -7.273 1 75.81 81 ARG A O 1
ATOM 647 N N . TRP A 1 82 ? 21.719 -17.188 -5.934 1 79.25 82 TRP A N 1
ATOM 648 C CA . TRP A 1 82 ? 20.375 -16.688 -5.637 1 79.25 82 TRP A CA 1
ATOM 649 C C . TRP A 1 82 ? 20.203 -16.484 -4.133 1 79.25 82 TRP A C 1
ATOM 651 O O . TRP A 1 82 ? 20.656 -17.297 -3.332 1 79.25 82 TRP A O 1
ATOM 661 N N . SER A 1 83 ? 19.656 -15.344 -3.816 1 80.5 83 SER A N 1
ATOM 662 C CA . SER A 1 83 ? 19.312 -15.055 -2.426 1 80.5 83 SER A CA 1
ATOM 663 C C . SER A 1 83 ? 17.812 -14.805 -2.258 1 80.5 83 SER A C 1
ATOM 665 O O . SER A 1 83 ? 17.141 -14.422 -3.211 1 80.5 83 SER A O 1
ATOM 667 N N . VAL A 1 84 ? 17.359 -15.188 -1.061 1 73.94 84 VAL A N 1
ATOM 668 C CA . VAL A 1 84 ? 15.961 -14.938 -0.729 1 73.94 84 VAL A CA 1
ATOM 669 C C . VAL A 1 84 ? 15.867 -13.875 0.363 1 73.94 84 VAL A C 1
ATOM 671 O O . VAL A 1 84 ? 16.547 -13.969 1.392 1 73.94 84 VAL A O 1
ATOM 674 N N . SER A 1 85 ? 15.164 -12.82 0.018 1 75.38 85 SER A N 1
ATOM 675 C CA . SER A 1 85 ? 14.852 -11.789 1 1 75.38 85 SER A CA 1
ATOM 676 C C . SER A 1 85 ? 13.422 -11.922 1.509 1 75.38 85 SER A C 1
ATOM 678 O O . SER A 1 85 ? 12.469 -11.758 0.747 1 75.38 85 SER A O 1
ATOM 680 N N . THR A 1 86 ? 13.289 -12.25 2.766 1 73.5 86 THR A N 1
ATOM 681 C CA . THR A 1 86 ? 11.977 -12.57 3.314 1 73.5 86 THR A CA 1
ATOM 682 C C . THR A 1 86 ? 11.375 -11.359 4.023 1 73.5 86 THR A C 1
ATOM 684 O O . THR A 1 86 ? 12.086 -10.617 4.707 1 73.5 86 THR A O 1
ATOM 687 N N . HIS A 1 87 ? 10.18 -11.133 3.742 1 69.38 87 HIS A N 1
ATOM 688 C CA . HIS A 1 87 ? 9.414 -10.062 4.367 1 69.38 87 HIS A CA 1
ATOM 689 C C . HIS A 1 87 ? 8.086 -10.57 4.906 1 69.38 87 HIS A C 1
ATOM 691 O O . HIS A 1 87 ? 7.453 -11.438 4.293 1 69.38 87 HIS A O 1
ATOM 697 N N . LYS A 1 88 ? 7.773 -10.109 6.074 1 62.44 88 LYS A N 1
ATOM 698 C CA . LYS A 1 88 ? 6.543 -10.547 6.727 1 62.44 88 LYS A CA 1
ATOM 699 C C . LYS A 1 88 ? 5.312 -10.055 5.969 1 62.44 88 LYS A C 1
ATOM 701 O O . LYS A 1 88 ? 5.324 -8.953 5.41 1 62.44 88 LYS A O 1
ATOM 706 N N . ARG A 1 89 ? 4.402 -10.945 5.918 1 57.31 89 ARG A N 1
ATOM 707 C CA . ARG A 1 89 ? 3.146 -10.594 5.262 1 57.31 89 ARG A CA 1
ATOM 708 C C . ARG A 1 89 ? 2.205 -9.875 6.223 1 57.31 89 ARG A C 1
ATOM 710 O O . ARG A 1 89 ? 2.143 -10.219 7.406 1 57.31 89 ARG A O 1
ATOM 717 N N . SER A 1 90 ? 1.642 -8.742 5.691 1 54.16 90 SER A N 1
ATOM 718 C CA . SER A 1 90 ? 0.604 -8.07 6.465 1 54.16 90 SER A CA 1
ATOM 719 C C . SER A 1 90 ? -0.586 -8.992 6.715 1 54.16 90 SER A C 1
ATOM 721 O O . SER A 1 90 ? -1.061 -9.664 5.797 1 54.16 90 SER A O 1
ATOM 723 N N . GLY A 1 91 ? -0.875 -9.289 7.965 1 47.97 91 GLY A N 1
ATOM 724 C CA . GLY A 1 91 ? -2.059 -10.055 8.328 1 47.97 91 GLY A CA 1
ATOM 725 C C . GLY A 1 91 ? -3.344 -9.461 7.785 1 47.97 91 GLY A C 1
ATOM 726 O O . GLY A 1 91 ? -4.34 -10.164 7.617 1 47.97 91 GLY A O 1
ATOM 727 N N . ILE A 1 92 ? -3.273 -8.164 7.473 1 44.22 92 ILE A N 1
ATOM 728 C CA . ILE A 1 92 ? -4.488 -7.457 7.078 1 44.22 92 ILE A CA 1
ATOM 729 C C . ILE A 1 92 ? -4.66 -7.531 5.562 1 44.22 92 ILE A C 1
ATOM 731 O O . ILE A 1 92 ? -5.719 -7.93 5.07 1 44.22 92 ILE A O 1
ATOM 735 N N . THR A 1 93 ? -3.604 -7.105 4.922 1 46.59 93 THR A N 1
ATOM 736 C CA . THR A 1 93 ? -3.738 -6.996 3.473 1 46.59 93 THR A CA 1
ATOM 737 C C . THR A 1 93 ? -3.262 -8.273 2.787 1 46.59 93 THR A C 1
ATOM 739 O O . THR A 1 93 ? -3.572 -8.508 1.616 1 46.59 93 THR A O 1
ATOM 742 N N . GLY A 1 94 ? -2.678 -9.148 3.57 1 48.12 94 GLY A N 1
ATOM 743 C CA . GLY A 1 94 ? -2.053 -10.328 3.004 1 48.12 94 GLY A CA 1
ATOM 744 C C . GLY A 1 94 ? -0.823 -10.016 2.174 1 48.12 94 GLY A C 1
ATOM 745 O O . GLY A 1 94 ? -0.175 -10.93 1.65 1 48.12 94 GLY A O 1
ATOM 746 N N . LYS A 1 95 ? -0.652 -8.711 2.023 1 54.03 95 LYS A N 1
ATOM 747 C CA . LYS A 1 95 ? 0.491 -8.312 1.207 1 54.03 95 LYS A CA 1
ATOM 748 C C . LYS A 1 95 ? 1.748 -8.156 2.059 1 54.03 95 LYS A C 1
ATOM 750 O O . LYS A 1 95 ? 1.664 -7.824 3.242 1 54.03 95 LYS A O 1
ATOM 755 N N . GLU A 1 96 ? 2.844 -8.68 1.363 1 59.88 96 GLU A N 1
ATOM 756 C CA . GLU A 1 96 ? 4.129 -8.5 2.039 1 59.88 96 GLU A CA 1
ATOM 757 C C . GLU A 1 96 ? 4.469 -7.023 2.203 1 59.88 96 GLU A C 1
ATOM 759 O O . GLU A 1 96 ? 4.254 -6.227 1.288 1 59.88 96 GLU A O 1
ATOM 764 N N . LYS A 1 97 ? 4.723 -6.609 3.369 1 61.81 97 LYS A N 1
ATOM 765 C CA . LYS A 1 97 ? 5.125 -5.238 3.652 1 61.81 97 LYS A CA 1
ATOM 766 C C . LYS A 1 97 ? 6.586 -5.004 3.273 1 61.81 97 LYS A C 1
ATOM 768 O O . LYS A 1 97 ? 7.426 -5.891 3.445 1 61.81 97 LYS A O 1
ATOM 773 N N . LYS A 1 98 ? 7.059 -4.031 2.672 1 71.81 98 LYS A N 1
ATOM 774 C CA . LYS A 1 98 ? 8.398 -3.49 2.475 1 71.81 98 LYS A CA 1
ATOM 775 C C . LYS A 1 98 ? 9.078 -4.129 1.265 1 71.81 98 LYS A C 1
ATOM 777 O O . LYS A 1 98 ? 10.266 -3.9 1.019 1 71.81 98 LYS A O 1
ATOM 782 N N . VAL A 1 99 ? 8.352 -4.934 0.533 1 83.81 99 VAL A N 1
ATOM 783 C CA . VAL A 1 99 ? 8.984 -5.633 -0.58 1 83.81 99 VAL A CA 1
ATOM 784 C C . VAL A 1 99 ? 9.398 -4.633 -1.655 1 83.81 99 VAL A C 1
ATOM 786 O O . VAL A 1 99 ? 10.555 -4.613 -2.082 1 83.81 99 VAL A O 1
ATOM 789 N N . ASP A 1 100 ? 8.523 -3.762 -1.955 1 88.5 100 ASP A N 1
ATOM 790 C CA . ASP A 1 100 ? 8.82 -2.791 -3.006 1 88.5 100 ASP A CA 1
ATOM 791 C C . ASP A 1 100 ? 9.984 -1.886 -2.609 1 88.5 100 ASP A C 1
ATOM 793 O O . ASP A 1 100 ? 10.891 -1.643 -3.41 1 88.5 100 ASP A O 1
ATOM 797 N N . THR A 1 101 ? 9.938 -1.489 -1.417 1 92.94 101 THR A N 1
ATOM 798 C CA . THR A 1 101 ? 10.969 -0.557 -0.981 1 92.94 101 THR A CA 1
ATOM 799 C C . THR A 1 101 ? 12.32 -1.262 -0.868 1 92.94 101 THR A C 1
ATOM 801 O O . THR A 1 101 ? 13.359 -0.663 -1.137 1 92.94 101 THR A O 1
ATOM 804 N N . GLN A 1 102 ? 12.305 -2.543 -0.515 1 93.25 102 GLN A N 1
ATOM 805 C CA . GLN A 1 102 ? 13.547 -3.301 -0.447 1 93.25 102 GLN A CA 1
ATOM 806 C C . GLN A 1 102 ? 14.148 -3.504 -1.837 1 93.25 102 GLN A C 1
ATOM 808 O O . GLN A 1 102 ? 15.352 -3.342 -2.031 1 93.25 102 GLN A O 1
ATOM 813 N N . ILE A 1 103 ? 13.32 -3.842 -2.736 1 95.12 103 ILE A N 1
ATOM 814 C CA . ILE A 1 103 ? 13.781 -4.027 -4.109 1 95.12 103 ILE A CA 1
ATOM 815 C C . ILE A 1 103 ? 14.398 -2.73 -4.621 1 95.12 103 ILE A C 1
ATOM 817 O O . ILE A 1 103 ? 15.5 -2.74 -5.188 1 95.12 103 ILE A O 1
ATOM 821 N N . VAL A 1 104 ? 13.734 -1.67 -4.387 1 97.12 104 VAL A N 1
ATOM 822 C CA . VAL A 1 104 ? 14.203 -0.364 -4.84 1 97.12 104 VAL A CA 1
ATOM 823 C C . VAL A 1 104 ? 15.547 -0.042 -4.195 1 97.12 104 VAL A C 1
ATOM 825 O O . VAL A 1 104 ? 16.484 0.359 -4.879 1 97.12 104 VAL A O 1
ATOM 828 N N . ALA A 1 105 ? 15.648 -0.234 -2.93 1 97.25 105 ALA A N 1
ATOM 829 C CA . ALA A 1 105 ? 16.891 0.041 -2.219 1 97.25 105 ALA A CA 1
ATOM 830 C C . ALA A 1 105 ? 18.047 -0.775 -2.797 1 97.25 105 ALA A C 1
ATOM 832 O O . ALA A 1 105 ? 19.141 -0.246 -3.027 1 97.25 105 ALA A O 1
ATOM 833 N N . ASP A 1 106 ? 17.828 -2.033 -3.037 1 96.69 106 ASP A N 1
ATOM 834 C CA . ASP A 1 106 ? 18.875 -2.934 -3.527 1 96.69 106 ASP A CA 1
ATOM 835 C C . ASP A 1 106 ? 19.312 -2.551 -4.938 1 96.69 106 ASP A C 1
ATOM 837 O O . ASP A 1 106 ? 20.5 -2.557 -5.246 1 96.69 106 ASP A O 1
ATOM 841 N N . ILE A 1 107 ? 18.344 -2.262 -5.738 1 97.88 107 ILE A N 1
ATOM 842 C CA . ILE A 1 107 ? 18.656 -1.919 -7.117 1 97.88 107 ILE A CA 1
ATOM 843 C C . ILE A 1 107 ? 19.453 -0.615 -7.16 1 97.88 107 ILE A C 1
ATOM 845 O O . ILE A 1 107 ? 20.469 -0.52 -7.855 1 97.88 107 ILE A O 1
ATOM 849 N N . VAL A 1 108 ? 19 0.434 -6.457 1 98.25 108 VAL A N 1
ATOM 850 C CA . VAL A 1 108 ? 19.688 1.726 -6.461 1 98.25 108 VAL A CA 1
ATOM 851 C C . VAL A 1 108 ? 21.109 1.563 -5.922 1 98.25 108 VAL A C 1
ATOM 853 O O . VAL A 1 108 ? 22.062 2.109 -6.484 1 98.25 108 VAL A O 1
ATOM 856 N N . GLU A 1 109 ? 21.25 0.804 -4.898 1 97.31 109 GLU A N 1
ATOM 857 C CA . GLU A 1 109 ? 22.594 0.532 -4.375 1 97.31 109 GLU A CA 1
ATOM 858 C C . GLU A 1 109 ? 23.469 -0.117 -5.434 1 97.31 109 GLU A C 1
ATOM 860 O O . GLU A 1 109 ? 24.641 0.266 -5.602 1 97.31 109 GLU A O 1
ATOM 865 N N . LEU A 1 110 ? 22.906 -1.11 -6.102 1 96.88 110 LEU A N 1
ATOM 866 C CA . LEU A 1 110 ? 23.641 -1.831 -7.141 1 96.88 110 LEU A CA 1
ATOM 867 C C . LEU A 1 110 ? 24.141 -0.873 -8.211 1 96.88 110 LEU A C 1
ATOM 869 O O . LEU A 1 110 ? 25.328 -0.892 -8.555 1 96.88 110 LEU A O 1
ATOM 873 N N . VAL A 1 111 ? 23.297 0.02 -8.695 1 97.06 111 VAL A N 1
ATOM 874 C CA . VAL A 1 111 ? 23.625 0.813 -9.875 1 97.06 111 VAL A CA 1
ATOM 875 C C . VAL A 1 111 ? 24.516 1.99 -9.477 1 97.06 111 VAL A C 1
ATOM 877 O O . VAL A 1 111 ? 25.156 2.611 -10.328 1 97.06 111 VAL A O 1
ATOM 880 N N . CYS A 1 112 ? 24.531 2.34 -8.188 1 95.31 112 CYS A N 1
ATOM 881 C CA . CYS A 1 112 ? 25.391 3.424 -7.707 1 95.31 112 CYS A CA 1
ATOM 882 C C . CYS A 1 112 ? 26.812 2.938 -7.484 1 95.31 112 CYS A C 1
ATOM 884 O O . CYS A 1 112 ? 27.734 3.744 -7.297 1 95.31 112 CYS A O 1
ATOM 886 N N . SER A 1 113 ? 27.031 1.652 -7.574 1 90.94 113 SER A N 1
ATOM 887 C CA . SER A 1 113 ? 28.344 1.077 -7.34 1 90.94 113 SER A CA 1
ATOM 888 C C . SER A 1 113 ? 29.109 0.882 -8.648 1 90.94 113 SER A C 1
ATOM 890 O O . SER A 1 113 ? 28.734 0.032 -9.469 1 90.94 113 SER A O 1
ATOM 892 N N . PRO A 1 114 ? 30.219 1.505 -8.875 1 88.38 114 PRO A N 1
ATOM 893 C CA . PRO A 1 114 ? 30.984 1.351 -10.109 1 88.38 114 PRO A CA 1
ATOM 894 C C . PRO A 1 114 ? 31.547 -0.062 -10.281 1 88.38 114 PRO A C 1
ATOM 896 O O . PRO A 1 114 ? 31.656 -0.547 -11.414 1 88.38 114 PRO A O 1
ATOM 899 N N . ASP A 1 115 ? 31.812 -0.72 -9.242 1 91.06 115 ASP A N 1
ATOM 900 C CA . ASP A 1 115 ? 32.375 -2.072 -9.289 1 91.06 115 ASP A CA 1
ATOM 901 C C . ASP A 1 115 ? 31.359 -3.049 -9.906 1 91.06 115 ASP A C 1
ATOM 903 O O . ASP A 1 115 ? 31.75 -3.975 -10.625 1 91.06 115 ASP A O 1
ATOM 907 N N . ASN A 1 116 ? 30.141 -2.807 -9.68 1 92.5 116 ASN A N 1
ATOM 908 C CA . ASN A 1 116 ? 29.109 -3.688 -10.203 1 92.5 116 ASN A CA 1
ATOM 909 C C . ASN A 1 116 ? 28.969 -3.547 -11.719 1 92.5 116 ASN A C 1
ATOM 911 O O . ASN A 1 116 ? 28.672 -4.52 -12.414 1 92.5 116 ASN A O 1
ATOM 915 N N . LEU A 1 117 ? 29.25 -2.385 -12.148 1 90.94 117 LEU A N 1
ATOM 916 C CA . LEU A 1 117 ? 29.156 -2.117 -13.586 1 90.94 117 LEU A CA 1
ATOM 917 C C . LEU A 1 117 ? 30.141 -2.982 -14.367 1 90.94 117 LEU A C 1
ATOM 919 O O . LEU A 1 117 ? 29.828 -3.426 -15.477 1 90.94 117 LEU A O 1
ATOM 923 N N . GLN A 1 118 ? 31.25 -3.266 -13.773 1 91.25 118 GLN A N 1
ATOM 924 C CA . GLN A 1 118 ? 32.281 -4.078 -14.422 1 91.25 118 GLN A CA 1
ATOM 925 C C . GLN A 1 118 ? 31.828 -5.527 -14.555 1 91.25 118 GLN A C 1
ATOM 927 O O . GLN A 1 118 ? 32.219 -6.223 -15.492 1 91.25 118 GLN A O 1
ATOM 932 N N . LYS A 1 119 ? 30.922 -5.965 -13.711 1 91.94 119 LYS A N 1
ATOM 933 C CA . LYS A 1 119 ? 30.422 -7.34 -13.719 1 91.94 119 LYS A CA 1
ATOM 934 C C . LYS A 1 119 ? 29.25 -7.5 -14.68 1 91.94 119 LYS A C 1
ATOM 936 O O . LYS A 1 119 ? 29.047 -8.578 -15.242 1 91.94 119 LYS A O 1
ATOM 941 N N . GLY A 1 120 ? 28.547 -6.547 -14.844 1 93.25 120 GLY A N 1
ATOM 942 C CA . GLY A 1 120 ? 27.375 -6.535 -15.711 1 93.25 120 GLY A CA 1
ATOM 943 C C . GLY A 1 120 ? 26.547 -5.266 -15.586 1 93.25 120 GLY A C 1
ATOM 944 O O . GLY A 1 120 ? 26.391 -4.73 -14.492 1 93.25 120 GLY A O 1
ATOM 945 N N . ASN A 1 121 ? 26.047 -4.863 -16.703 1 95.19 121 ASN A N 1
ATOM 946 C CA . ASN A 1 121 ? 25.375 -3.57 -16.688 1 95.19 121 ASN A CA 1
ATOM 947 C C . ASN A 1 121 ? 23.875 -3.719 -16.953 1 95.19 121 ASN A C 1
ATOM 949 O O . ASN A 1 121 ? 23.203 -2.754 -17.312 1 95.19 121 ASN A O 1
ATOM 953 N N . THR A 1 122 ? 23.328 -5.023 -16.797 1 96.94 122 THR A N 1
ATOM 954 C CA . THR A 1 122 ? 21.906 -5.238 -17.078 1 96.94 122 THR A CA 1
ATOM 955 C C . THR A 1 122 ? 21.172 -5.691 -15.82 1 96.94 122 THR A C 1
ATOM 957 O O . THR A 1 122 ? 21.547 -6.684 -15.195 1 96.94 122 THR A O 1
ATOM 960 N N . VAL A 1 123 ? 20.172 -4.934 -15.438 1 97.94 123 VAL A N 1
ATOM 961 C CA . VAL A 1 123 ? 19.281 -5.262 -14.32 1 97.94 123 VAL A CA 1
ATOM 962 C C . VAL A 1 123 ? 17.969 -5.828 -14.852 1 97.94 123 VAL A C 1
ATOM 964 O O . VAL A 1 123 ? 17.312 -5.203 -15.688 1 97.94 123 VAL A O 1
ATOM 967 N N . ILE A 1 124 ? 17.641 -7.039 -14.453 1 97.75 124 ILE A N 1
ATOM 968 C CA . ILE A 1 124 ? 16.359 -7.641 -14.797 1 97.75 124 ILE A CA 1
ATOM 969 C C . ILE A 1 124 ? 15.414 -7.586 -13.594 1 97.75 124 ILE A C 1
ATOM 971 O O . ILE A 1 124 ? 15.758 -8.07 -12.516 1 97.75 124 ILE A O 1
ATOM 975 N N . ILE A 1 125 ? 14.289 -6.973 -13.742 1 98 125 ILE A N 1
ATOM 976 C CA . ILE A 1 125 ? 13.305 -6.828 -12.672 1 98 125 ILE A CA 1
ATOM 977 C C . ILE A 1 125 ? 12.023 -7.566 -13.047 1 98 125 ILE A C 1
ATOM 979 O O . ILE A 1 125 ? 11.43 -7.297 -14.094 1 98 125 ILE A O 1
ATOM 983 N N . ILE A 1 126 ? 11.609 -8.484 -12.203 1 96.81 126 ILE A N 1
ATOM 984 C CA . ILE A 1 126 ? 10.398 -9.266 -12.453 1 96.81 126 ILE A CA 1
ATOM 985 C C . ILE A 1 126 ? 9.273 -8.758 -11.555 1 96.81 126 ILE A C 1
ATOM 987 O O . ILE A 1 126 ? 9.117 -9.211 -10.422 1 96.81 126 ILE A O 1
ATOM 991 N N . THR A 1 127 ? 8.492 -7.848 -12.031 1 95.56 127 THR A N 1
ATOM 992 C CA . THR A 1 127 ? 7.32 -7.273 -11.383 1 95.56 127 THR A CA 1
ATOM 993 C C . THR A 1 127 ? 6.477 -6.496 -12.383 1 95.56 127 THR A C 1
ATOM 995 O O . THR A 1 127 ? 6.996 -5.988 -13.383 1 95.56 127 THR A O 1
ATOM 998 N N . GLY A 1 128 ? 5.254 -6.414 -12.203 1 94.94 128 GLY A N 1
ATOM 999 C CA . GLY A 1 128 ? 4.379 -5.574 -13.008 1 94.94 128 GLY A CA 1
ATOM 1000 C C . GLY A 1 128 ? 3.969 -4.297 -12.305 1 94.94 128 GLY A C 1
ATOM 1001 O O . GLY A 1 128 ? 3.242 -3.475 -12.867 1 94.94 128 GLY A O 1
ATOM 1002 N N . ASP A 1 129 ? 4.414 -4.188 -11.188 1 91.06 129 ASP A N 1
ATOM 1003 C CA . ASP A 1 129 ? 4.02 -3.068 -10.344 1 91.06 129 ASP A CA 1
ATOM 1004 C C . ASP A 1 129 ? 4.816 -1.812 -10.688 1 91.06 129 ASP A C 1
ATOM 1006 O O . ASP A 1 129 ? 6.051 -1.838 -10.695 1 91.06 129 ASP A O 1
ATOM 1010 N N . ALA A 1 130 ? 4.164 -0.721 -10.859 1 92.5 130 ALA A N 1
ATOM 1011 C CA . ALA A 1 130 ? 4.793 0.532 -11.273 1 92.5 130 ALA A CA 1
ATOM 1012 C C . ALA A 1 130 ? 5.543 1.176 -10.109 1 92.5 130 ALA A C 1
ATOM 1014 O O . ALA A 1 130 ? 6.34 2.096 -10.305 1 92.5 130 ALA A O 1
ATOM 1015 N N . ASP A 1 131 ? 5.332 0.688 -8.914 1 89.69 131 ASP A N 1
ATOM 1016 C CA . ASP A 1 131 ? 6 1.237 -7.738 1 89.69 131 ASP A CA 1
ATOM 1017 C C . ASP A 1 131 ? 7.508 1.031 -7.816 1 89.69 131 ASP A C 1
ATOM 1019 O O . ASP A 1 131 ? 8.266 1.647 -7.062 1 89.69 131 ASP A O 1
ATOM 1023 N N . ILE A 1 132 ? 7.984 0.276 -8.789 1 95.25 132 ILE A N 1
ATOM 1024 C CA . ILE A 1 132 ? 9.406 -0.029 -8.945 1 95.25 132 ILE A CA 1
ATOM 1025 C C . ILE A 1 132 ? 10.078 1.064 -9.766 1 95.25 132 ILE A C 1
ATOM 1027 O O . ILE A 1 132 ? 11.312 1.129 -9.836 1 95.25 132 ILE A O 1
ATOM 1031 N N . LEU A 1 133 ? 9.391 1.971 -10.391 1 95.56 133 LEU A N 1
ATOM 1032 C CA . LEU A 1 133 ? 9.867 2.9 -11.406 1 95.56 133 LEU A CA 1
ATOM 1033 C C . LEU A 1 133 ? 10.922 3.842 -10.828 1 95.56 133 LEU A C 1
ATOM 1035 O O . LEU A 1 133 ? 11.883 4.203 -11.516 1 95.56 133 LEU A O 1
ATOM 1039 N N . PRO A 1 134 ? 10.82 4.281 -9.57 1 95.62 134 PRO A N 1
ATOM 1040 C CA . PRO A 1 134 ? 11.898 5.121 -9.047 1 95.62 134 PRO A CA 1
ATOM 1041 C C . PRO A 1 134 ? 13.273 4.457 -9.164 1 95.62 134 PRO A C 1
ATOM 1043 O O . PRO A 1 134 ? 14.266 5.133 -9.469 1 95.62 134 PRO A O 1
ATOM 1046 N N . ALA A 1 135 ? 13.367 3.143 -8.898 1 97.62 135 ALA A N 1
ATOM 1047 C CA . ALA A 1 135 ? 14.633 2.424 -9.055 1 97.62 135 ALA A CA 1
ATOM 1048 C C . ALA A 1 135 ? 15.062 2.383 -10.516 1 97.62 135 ALA A C 1
ATOM 1050 O O . ALA A 1 135 ? 16.234 2.572 -10.828 1 97.62 135 ALA A O 1
ATOM 1051 N N . VAL A 1 136 ? 14.109 2.154 -11.367 1 98.06 136 VAL A N 1
ATOM 1052 C CA . VAL A 1 136 ? 14.367 2.109 -12.805 1 98.06 136 VAL A CA 1
ATOM 1053 C C . VAL A 1 136 ? 14.922 3.451 -13.273 1 98.06 136 VAL A C 1
ATOM 1055 O O . VAL A 1 136 ? 15.93 3.498 -13.984 1 98.06 136 VAL A O 1
ATOM 1058 N N . ARG A 1 137 ? 14.344 4.535 -12.875 1 97.19 137 ARG A N 1
ATOM 1059 C CA . ARG A 1 137 ? 14.75 5.875 -13.289 1 97.19 137 ARG A CA 1
ATOM 1060 C C . ARG A 1 137 ? 16.156 6.199 -12.797 1 97.19 137 ARG A C 1
ATOM 1062 O O . ARG A 1 137 ? 16.953 6.805 -13.523 1 97.19 137 ARG A O 1
ATOM 1069 N N . LYS A 1 138 ? 16.438 5.773 -11.562 1 97.25 138 LYS A N 1
ATOM 1070 C CA . LYS A 1 138 ? 17.797 5.973 -11.055 1 97.25 138 LYS A CA 1
ATOM 1071 C C . LYS A 1 138 ? 18.812 5.242 -11.914 1 97.25 138 LYS A C 1
ATOM 1073 O O . LYS A 1 138 ? 19.906 5.758 -12.172 1 97.25 138 LYS A O 1
ATOM 1078 N N . ALA A 1 139 ? 18.469 4.055 -12.344 1 97.56 139 ALA A N 1
ATOM 1079 C CA . ALA A 1 139 ? 19.359 3.297 -13.227 1 97.56 139 ALA A CA 1
ATOM 1080 C C . ALA A 1 139 ? 19.531 4.012 -14.57 1 97.56 139 ALA A C 1
ATOM 1082 O O . ALA A 1 139 ? 20.641 4.09 -15.094 1 97.56 139 ALA A O 1
ATOM 1083 N N . MET A 1 140 ? 18.453 4.555 -15.094 1 97.31 140 MET A N 1
ATOM 1084 C CA . MET A 1 140 ? 18.469 5.203 -16.391 1 97.31 140 MET A CA 1
ATOM 1085 C C . MET A 1 140 ? 19.281 6.488 -16.359 1 97.31 140 MET A C 1
ATOM 1087 O O . MET A 1 140 ? 19.812 6.922 -17.391 1 97.31 140 MET A O 1
ATOM 1091 N N . GLU A 1 141 ? 19.453 7.055 -15.195 1 95.69 141 GLU A N 1
ATOM 1092 C CA . GLU A 1 141 ? 20.266 8.25 -15.039 1 95.69 141 GLU A CA 1
ATOM 1093 C C . GLU A 1 141 ? 21.766 7.922 -15.125 1 95.69 141 GLU A C 1
ATOM 1095 O O . GLU A 1 141 ? 22.594 8.82 -15.242 1 95.69 141 GLU A O 1
ATOM 1100 N N . ARG A 1 142 ? 22.062 6.625 -15.156 1 94.75 142 ARG A N 1
ATOM 1101 C CA . ARG A 1 142 ? 23.453 6.191 -15.086 1 94.75 142 ARG A CA 1
ATOM 1102 C C . ARG A 1 142 ? 23.812 5.332 -16.297 1 94.75 142 ARG A C 1
ATOM 1104 O O . ARG A 1 142 ? 23.516 4.133 -16.312 1 94.75 142 ARG A O 1
ATOM 1111 N N . THR A 1 143 ? 24.453 5.977 -17.234 1 91.81 143 THR A N 1
ATOM 1112 C CA . THR A 1 143 ? 24.969 5.219 -18.359 1 91.81 143 THR A CA 1
ATOM 1113 C C . THR A 1 143 ? 26.188 4.406 -17.953 1 91.81 143 THR A C 1
ATOM 1115 O O . THR A 1 143 ? 27.047 4.891 -17.203 1 91.81 143 THR A O 1
ATOM 1118 N N . PRO A 1 144 ? 26.25 3.152 -18.391 1 95 144 PRO A N 1
ATOM 1119 C CA . PRO A 1 144 ? 25.516 2.463 -19.453 1 95 144 PRO A CA 1
ATOM 1120 C C . PRO A 1 144 ? 24.531 1.43 -18.922 1 95 144 PRO A C 1
ATOM 1122 O O . PRO A 1 144 ? 24.297 0.4 -19.562 1 95 144 PRO A O 1
ATOM 1125 N N . TRP A 1 145 ? 24.016 1.591 -17.734 1 96.62 145 TRP A N 1
ATOM 1126 C CA . TRP A 1 145 ? 23.094 0.623 -17.141 1 96.62 145 TRP A CA 1
ATOM 1127 C C . TRP A 1 145 ? 21.875 0.417 -18.047 1 96.62 145 TRP A C 1
ATOM 1129 O O . TRP A 1 145 ? 21.359 1.373 -18.625 1 96.62 145 TRP A O 1
ATOM 1139 N N . LYS A 1 146 ? 21.469 -0.856 -18.141 1 97.38 146 LYS A N 1
ATOM 1140 C CA . LYS A 1 146 ? 20.234 -1.261 -18.828 1 97.38 146 LYS A CA 1
ATOM 1141 C C . LYS A 1 146 ? 19.281 -1.956 -17.875 1 97.38 146 LYS A C 1
ATOM 1143 O O . LYS A 1 146 ? 19.703 -2.619 -16.922 1 97.38 146 LYS A O 1
ATOM 1148 N N . VAL A 1 147 ? 17.984 -1.771 -18.141 1 98.31 147 VAL A N 1
ATOM 1149 C CA . VAL A 1 147 ? 16.969 -2.434 -17.328 1 98.31 147 VAL A CA 1
ATOM 1150 C C . VAL A 1 147 ? 16.016 -3.213 -18.234 1 98.31 147 VAL A C 1
ATOM 1152 O O . VAL A 1 147 ? 15.578 -2.709 -19.281 1 98.31 147 VAL A O 1
ATOM 1155 N N . GLU A 1 148 ? 15.773 -4.457 -17.906 1 97.94 148 GLU A N 1
ATOM 1156 C CA . GLU A 1 148 ? 14.766 -5.297 -18.547 1 97.94 148 GLU A CA 1
ATOM 1157 C C . GLU A 1 148 ? 13.633 -5.633 -17.578 1 97.94 148 GLU A C 1
ATOM 1159 O O . GLU A 1 148 ? 13.852 -6.293 -16.562 1 97.94 148 GLU A O 1
ATOM 1164 N N . MET A 1 149 ? 12.453 -5.184 -17.938 1 98 149 MET A N 1
ATOM 1165 C CA . MET A 1 149 ? 11.266 -5.531 -17.156 1 98 149 MET A CA 1
ATOM 1166 C C . MET A 1 149 ? 10.641 -6.82 -17.672 1 98 149 MET A C 1
ATOM 1168 O O . MET A 1 149 ? 10.461 -6.992 -18.891 1 98 149 MET A O 1
ATOM 1172 N N . ARG A 1 150 ? 10.344 -7.75 -16.703 1 97.31 150 ARG A N 1
ATOM 1173 C CA . ARG A 1 150 ? 9.727 -9.023 -17.047 1 97.31 150 ARG A CA 1
ATOM 1174 C C . ARG A 1 150 ? 8.469 -9.266 -16.219 1 97.31 150 ARG A C 1
ATOM 1176 O O . ARG A 1 150 ? 8.477 -9.047 -15 1 97.31 150 ARG A O 1
ATOM 1183 N N . MET A 1 151 ? 7.438 -9.648 -16.875 1 97.38 151 MET A N 1
ATOM 1184 C CA . MET A 1 151 ? 6.191 -10.016 -16.203 1 97.38 151 MET A CA 1
ATOM 1185 C C . MET A 1 151 ? 5.203 -10.625 -17.203 1 97.38 151 MET A C 1
ATOM 1187 O O . MET A 1 151 ? 5.461 -10.641 -18.406 1 97.38 151 MET A O 1
ATOM 1191 N N . TRP A 1 152 ? 4.156 -11.203 -16.625 1 96.81 152 TRP A N 1
ATOM 1192 C CA . TRP A 1 152 ? 3.061 -11.609 -17.5 1 96.81 152 TRP A CA 1
ATOM 1193 C C . T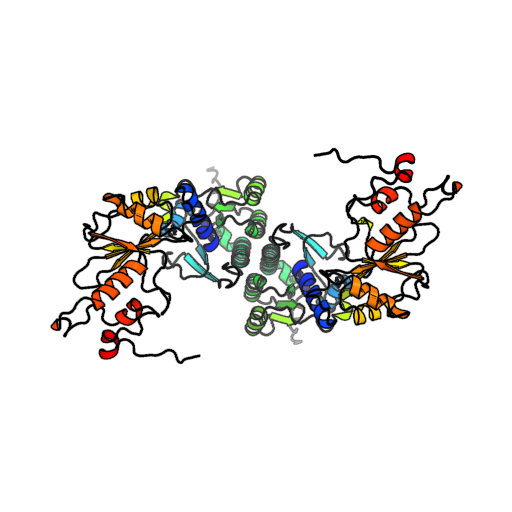RP A 1 152 ? 2.49 -10.414 -18.25 1 96.81 152 TRP A C 1
ATOM 1195 O O . TRP A 1 152 ? 2.307 -9.336 -17.672 1 96.81 152 TRP A O 1
ATOM 1205 N N . GLY A 1 153 ? 2.211 -10.516 -19.531 1 94.44 153 GLY A N 1
ATOM 1206 C CA . GLY A 1 153 ? 1.768 -9.414 -20.375 1 94.44 153 GLY A CA 1
ATOM 1207 C C . GLY A 1 153 ? 0.532 -8.711 -19.844 1 94.44 153 GLY A C 1
ATOM 1208 O O . GLY A 1 153 ? 0.443 -7.484 -19.891 1 94.44 153 GLY A O 1
ATOM 1209 N N . SER A 1 154 ? -0.395 -9.438 -19.281 1 91.69 154 SER A N 1
ATOM 1210 C CA . SER A 1 154 ? -1.671 -8.906 -18.828 1 91.69 154 SER A CA 1
ATOM 1211 C C . SER A 1 154 ? -1.517 -8.188 -17.484 1 91.69 154 SER A C 1
ATOM 1213 O O . SER A 1 154 ? -2.457 -7.547 -17.016 1 91.69 154 SER A O 1
ATOM 1215 N N . SER A 1 155 ? -0.335 -8.242 -16.922 1 93.12 155 SER A N 1
ATOM 1216 C CA . SER A 1 155 ? -0.191 -7.777 -15.547 1 93.12 155 SER A CA 1
ATOM 1217 C C . SER A 1 155 ? 0.78 -6.605 -15.461 1 93.12 155 SER A C 1
ATOM 1219 O O . SER A 1 155 ? 1.133 -6.168 -14.367 1 93.12 155 SER A O 1
ATOM 1221 N N . LEU A 1 156 ? 1.236 -6.133 -16.547 1 93.44 156 LEU A N 1
ATOM 1222 C CA . LEU A 1 156 ? 2.188 -5.027 -16.562 1 93.44 156 LEU A CA 1
ATOM 1223 C C . LEU A 1 156 ? 1.464 -3.688 -16.484 1 93.44 156 LEU A C 1
ATOM 1225 O O . LEU A 1 156 ? 0.566 -3.416 -17.281 1 93.44 156 LEU A O 1
ATOM 1229 N N . ALA A 1 157 ? 1.88 -2.885 -15.484 1 92.81 157 ALA A N 1
ATOM 1230 C CA . ALA A 1 157 ? 1.309 -1.543 -15.383 1 92.81 157 ALA A CA 1
ATOM 1231 C C . ALA A 1 157 ? 1.582 -0.734 -16.656 1 92.81 157 ALA A C 1
ATOM 1233 O O . ALA A 1 157 ? 2.686 -0.78 -17.203 1 92.81 157 ALA A O 1
ATOM 1234 N N . GLU A 1 158 ? 0.609 -0.004 -17.141 1 92.81 158 GLU A N 1
ATOM 1235 C CA . GLU A 1 158 ? 0.736 0.815 -18.344 1 92.81 158 GLU A CA 1
ATOM 1236 C C . GLU A 1 158 ? 1.868 1.828 -18.203 1 92.81 158 GLU A C 1
ATOM 1238 O O . GLU A 1 158 ? 2.559 2.135 -19.172 1 92.81 158 GLU A O 1
ATOM 1243 N N . GLU A 1 159 ? 2.025 2.301 -17.016 1 92.38 159 GLU A N 1
ATOM 1244 C CA . GLU A 1 159 ? 3.055 3.299 -16.75 1 92.38 159 GLU A CA 1
ATOM 1245 C C . GLU A 1 159 ? 4.445 2.762 -17.078 1 92.38 159 GLU A C 1
ATOM 1247 O O . GLU A 1 159 ? 5.324 3.516 -17.5 1 92.38 159 GLU A O 1
ATOM 1252 N N . ILE A 1 160 ? 4.676 1.491 -16.828 1 94.88 160 ILE A N 1
ATOM 1253 C CA . ILE A 1 160 ? 5.961 0.868 -17.125 1 94.88 160 ILE A CA 1
ATOM 1254 C C . ILE A 1 160 ? 6.223 0.886 -18.625 1 94.88 160 ILE A C 1
ATOM 1256 O O . ILE A 1 160 ? 7.32 1.23 -19.062 1 94.88 160 ILE A O 1
ATOM 1260 N N . ASN A 1 161 ? 5.227 0.537 -19.391 1 94.38 161 ASN A N 1
ATOM 1261 C CA . ASN A 1 161 ? 5.34 0.583 -20.844 1 94.38 161 ASN A CA 1
ATOM 1262 C C . ASN A 1 161 ? 5.633 1.996 -21.344 1 94.38 161 ASN A C 1
ATOM 1264 O O . ASN A 1 161 ? 6.488 2.191 -22.203 1 94.38 161 ASN A O 1
ATOM 1268 N N . GLN A 1 162 ? 4.953 2.902 -20.797 1 94.81 162 GLN A N 1
ATOM 1269 C CA . GLN A 1 162 ? 5.176 4.293 -21.172 1 94.81 162 GLN A CA 1
ATOM 1270 C C . GLN A 1 162 ? 6.602 4.73 -20.844 1 94.81 162 GLN A C 1
ATOM 1272 O O . GLN A 1 162 ? 7.246 5.41 -21.656 1 94.81 162 GLN A O 1
ATOM 1277 N N . GLU A 1 163 ? 7.043 4.32 -19.672 1 95.25 163 GLU A N 1
ATOM 1278 C CA . GLU A 1 163 ? 8.398 4.648 -19.25 1 95.25 163 GLU A CA 1
ATOM 1279 C C . GLU A 1 163 ? 9.43 4.082 -20.219 1 95.25 163 GLU A C 1
ATOM 1281 O O . GLU A 1 163 ? 10.445 4.727 -20.5 1 95.25 163 GLU A O 1
ATOM 1286 N N . SER A 1 164 ? 9.211 2.904 -20.688 1 95.38 164 SER A N 1
ATOM 1287 C CA . SER A 1 164 ? 10.164 2.234 -21.562 1 95.38 164 SER A CA 1
ATOM 1288 C C . SER A 1 164 ? 10.352 3.014 -22.859 1 95.38 164 SER A C 1
ATOM 1290 O O . SER A 1 164 ? 11.422 2.953 -23.469 1 95.38 164 SER A O 1
ATOM 1292 N N . HIS A 1 165 ? 9.43 3.787 -23.344 1 95.31 165 HIS A N 1
ATOM 1293 C CA . HIS A 1 165 ? 9.523 4.582 -24.562 1 95.31 165 HIS A CA 1
ATOM 1294 C C . HIS A 1 165 ? 10.461 5.77 -24.375 1 95.31 165 HIS A C 1
ATOM 1296 O O . HIS A 1 165 ? 10.961 6.336 -25.359 1 95.31 165 HIS A O 1
ATOM 1302 N N . LEU A 1 166 ? 10.688 6.137 -23.156 1 95.69 166 LEU A N 1
ATOM 1303 C CA . LEU A 1 166 ? 11.531 7.285 -22.859 1 95.69 166 LEU A CA 1
ATOM 1304 C C . LEU A 1 166 ? 13.008 6.918 -22.969 1 95.69 166 LEU A C 1
ATOM 1306 O O . LEU A 1 166 ? 13.859 7.797 -23.094 1 95.69 166 LEU A O 1
ATOM 1310 N N . TYR A 1 167 ? 13.328 5.613 -22.844 1 95.94 167 TYR A N 1
ATOM 1311 C CA . TYR A 1 167 ? 14.719 5.172 -22.859 1 95.94 167 TYR A CA 1
ATOM 1312 C C . TYR A 1 167 ? 14.922 4.02 -23.828 1 95.94 167 TYR A C 1
ATOM 1314 O O . TYR A 1 167 ? 15.336 2.928 -23.422 1 95.94 167 TYR A O 1
ATOM 1322 N N . PRO A 1 168 ? 14.742 4.309 -25.094 1 93.81 168 PRO A N 1
ATOM 1323 C CA . PRO A 1 168 ? 14.898 3.24 -26.094 1 93.81 168 PRO A CA 1
ATOM 1324 C C . PRO A 1 168 ? 16.281 2.602 -26.062 1 93.81 168 PRO A C 1
ATOM 1326 O O . PRO A 1 168 ? 17.297 3.309 -25.969 1 93.81 168 PRO A O 1
ATOM 1329 N N . GLY A 1 169 ? 16.344 1.311 -26.016 1 93.94 169 GLY A N 1
ATOM 1330 C CA . GLY A 1 169 ? 17.594 0.57 -26.047 1 93.94 169 GLY A CA 1
ATOM 1331 C C . GLY A 1 169 ? 18.172 0.314 -24.656 1 93.94 169 GLY A C 1
ATOM 1332 O O . GLY A 1 169 ? 19.062 -0.522 -24.5 1 93.94 169 GLY A O 1
ATOM 1333 N N . ARG A 1 170 ? 17.672 1.014 -23.672 1 96.69 170 ARG A N 1
ATOM 1334 C CA . ARG A 1 170 ? 18.234 0.857 -22.328 1 96.69 170 ARG A CA 1
ATOM 1335 C C . ARG A 1 170 ? 17.188 0.336 -21.359 1 96.69 170 ARG A C 1
ATOM 1337 O O . ARG A 1 170 ? 17.531 -0.279 -20.344 1 96.69 170 ARG A O 1
ATOM 1344 N N . LEU A 1 171 ? 15.93 0.66 -21.641 1 98.06 171 LEU A N 1
ATOM 1345 C CA . LEU A 1 171 ? 14.805 0.119 -20.875 1 98.06 171 LEU A CA 1
ATOM 1346 C C . LEU A 1 171 ? 13.883 -0.685 -21.781 1 98.06 171 LEU A C 1
ATOM 1348 O O . LEU A 1 171 ? 13.281 -0.136 -22.719 1 98.06 171 LEU A O 1
ATOM 1352 N N . SER A 1 172 ? 13.781 -1.968 -21.516 1 97.5 172 SER A N 1
ATOM 1353 C CA . SER A 1 172 ? 12.953 -2.832 -22.359 1 97.5 172 SER A CA 1
ATOM 1354 C C . SER A 1 172 ? 11.945 -3.615 -21.516 1 97.5 172 SER A C 1
ATOM 1356 O O . SER A 1 172 ? 12.172 -3.852 -20.328 1 97.5 172 SER A O 1
ATOM 1358 N N . VAL A 1 173 ? 10.875 -3.871 -22.141 1 96.69 173 VAL A N 1
ATOM 1359 C CA . VAL A 1 173 ? 9.836 -4.711 -21.562 1 96.69 173 VAL A CA 1
ATOM 1360 C C . VAL A 1 173 ? 9.688 -6 -22.375 1 96.69 173 VAL A C 1
ATOM 1362 O O . VAL A 1 173 ? 9.477 -5.953 -23.578 1 96.69 173 VAL A O 1
ATOM 1365 N N . LYS A 1 174 ? 9.891 -7.125 -21.719 1 95 174 LYS A N 1
ATOM 1366 C CA . LYS A 1 174 ? 9.727 -8.43 -22.344 1 95 174 LYS A CA 1
ATOM 1367 C C . LYS A 1 174 ? 8.781 -9.32 -21.531 1 95 174 LYS A C 1
ATOM 1369 O O . LYS A 1 174 ? 9.125 -9.766 -20.438 1 95 174 LYS A O 1
ATOM 1374 N N . THR A 1 175 ? 7.664 -9.656 -22.094 1 96.12 175 THR A N 1
ATOM 1375 C CA . THR A 1 175 ? 6.66 -10.43 -21.375 1 96.12 175 THR A CA 1
ATOM 1376 C C . THR A 1 175 ? 7.094 -11.883 -21.234 1 96.12 175 THR A C 1
ATOM 1378 O O . THR A 1 175 ? 7.945 -12.359 -22 1 96.12 175 THR A O 1
ATOM 1381 N N . LEU A 1 176 ? 6.559 -12.578 -20.281 1 97.06 176 LEU A N 1
ATOM 1382 C CA . LEU A 1 176 ? 6.852 -13.984 -20.016 1 97.06 176 LEU A CA 1
ATOM 1383 C C . LEU A 1 176 ? 5.816 -14.891 -20.688 1 97.06 176 LEU A C 1
ATOM 1385 O O . LEU A 1 176 ? 5.832 -16.109 -20.484 1 97.06 176 LEU A O 1
ATOM 1389 N N . ASP A 1 177 ? 5.023 -14.375 -21.547 1 94.81 177 ASP A N 1
ATOM 1390 C CA . ASP A 1 177 ? 3.84 -15.062 -22.062 1 94.81 177 ASP A CA 1
ATOM 1391 C C . ASP A 1 177 ? 4.227 -16.25 -22.938 1 94.81 177 ASP A C 1
ATOM 1393 O O . ASP A 1 177 ? 3.537 -17.266 -22.953 1 94.81 177 ASP A O 1
ATOM 1397 N N . GLU A 1 178 ? 5.258 -16.156 -23.688 1 94.81 178 GLU A N 1
ATOM 1398 C CA . GLU A 1 178 ? 5.676 -17.234 -24.594 1 94.81 178 GLU A CA 1
ATOM 1399 C C . GLU A 1 178 ? 6.148 -18.453 -23.812 1 94.81 178 GLU A C 1
ATOM 1401 O O . GLU A 1 178 ? 6.172 -19.562 -24.344 1 94.81 178 GLU A O 1
ATOM 1406 N N . ASP A 1 179 ? 6.465 -18.266 -22.562 1 96.19 179 ASP A N 1
ATOM 1407 C CA . ASP A 1 179 ? 7.059 -19.344 -21.766 1 96.19 179 ASP A CA 1
ATOM 1408 C C . ASP A 1 179 ? 6.133 -19.781 -20.641 1 96.19 179 ASP A C 1
ATOM 1410 O O . ASP A 1 179 ? 6.562 -20.453 -19.703 1 96.19 179 ASP A O 1
ATOM 1414 N N . ILE A 1 180 ? 4.934 -19.422 -20.688 1 95.94 180 ILE A N 1
ATOM 1415 C CA . ILE A 1 180 ? 3.986 -19.656 -19.609 1 95.94 180 ILE A CA 1
ATOM 1416 C C . ILE A 1 180 ? 3.947 -21.156 -19.281 1 95.94 180 ILE A C 1
ATOM 1418 O O . ILE A 1 180 ? 4.07 -21.531 -18.109 1 95.94 180 ILE A O 1
ATOM 1422 N N . ASP A 1 181 ? 3.83 -22.031 -20.312 1 94.38 181 ASP A N 1
ATOM 1423 C CA . ASP A 1 181 ? 3.668 -23.469 -20.109 1 94.38 181 ASP A CA 1
ATOM 1424 C C . ASP A 1 181 ? 4.941 -24.078 -19.531 1 94.38 181 ASP A C 1
ATOM 1426 O O . ASP A 1 181 ? 4.906 -25.172 -18.969 1 94.38 181 ASP A O 1
ATOM 1430 N N . ASN A 1 182 ? 6.031 -23.344 -19.766 1 94.44 182 ASN A N 1
ATOM 1431 C CA . ASN A 1 182 ? 7.305 -23.812 -19.219 1 94.44 182 ASN A CA 1
ATOM 1432 C C . ASN A 1 182 ? 7.488 -23.375 -17.766 1 94.44 182 ASN A C 1
ATOM 1434 O O . ASN A 1 182 ? 8.109 -24.094 -16.984 1 94.44 182 ASN A O 1
ATOM 1438 N N . ILE A 1 183 ? 6.957 -22.25 -17.391 1 95.56 183 ILE A N 1
ATOM 1439 C CA . ILE A 1 183 ? 7.246 -21.609 -16.109 1 95.56 183 ILE A CA 1
ATOM 1440 C C . ILE A 1 183 ? 6.188 -22.016 -15.078 1 95.56 183 ILE A C 1
ATOM 1442 O O . ILE A 1 183 ? 6.496 -22.234 -13.906 1 95.56 183 ILE A O 1
ATOM 1446 N N . LEU A 1 184 ? 4.98 -22.141 -15.516 1 96.12 184 LEU A N 1
ATOM 1447 C CA . LEU A 1 184 ? 3.885 -22.391 -14.594 1 96.12 184 LEU A CA 1
ATOM 1448 C C . LEU A 1 184 ? 3.461 -23.859 -14.641 1 96.12 184 LEU A C 1
ATOM 1450 O O . LEU A 1 184 ? 3.48 -24.469 -15.703 1 96.12 184 LEU A O 1
ATOM 1454 N N . PHE A 1 185 ? 3.031 -24.375 -13.539 1 94.62 185 PHE A N 1
ATOM 1455 C CA . PHE A 1 185 ? 2.436 -25.703 -13.469 1 94.62 185 PHE A CA 1
ATOM 1456 C C . PHE A 1 185 ? 1.377 -25.766 -12.367 1 94.62 185 PHE A C 1
ATOM 1458 O O . PHE A 1 185 ? 1.309 -24.875 -11.516 1 94.62 185 PHE A O 1
ATOM 1465 N N . ILE A 1 186 ? 0.54 -26.75 -12.422 1 94.88 186 ILE A N 1
ATOM 1466 C CA . ILE A 1 186 ? -0.567 -26.891 -11.477 1 94.88 186 ILE A CA 1
ATOM 1467 C C . ILE A 1 186 ? -0.236 -27.969 -10.453 1 94.88 186 ILE A C 1
ATOM 1469 O O . ILE A 1 186 ? 0.24 -29.047 -10.812 1 94.88 186 ILE A O 1
ATOM 1473 N N . ASP A 1 187 ? -0.397 -27.625 -9.211 1 92.88 187 ASP A N 1
ATOM 1474 C CA . ASP A 1 187 ? -0.334 -28.609 -8.133 1 92.88 187 ASP A CA 1
ATOM 1475 C C . ASP A 1 187 ? -1.721 -29.156 -7.809 1 92.88 187 ASP A C 1
ATOM 1477 O O . ASP A 1 187 ? -2.535 -28.484 -7.184 1 92.88 187 ASP A O 1
ATOM 1481 N N . TYR A 1 188 ? -1.966 -30.453 -8.164 1 93.69 188 TYR A N 1
ATOM 1482 C CA . TYR A 1 188 ? -3.279 -31.047 -7.992 1 93.69 188 TYR A CA 1
ATOM 1483 C C . TYR A 1 188 ? -3.377 -31.766 -6.652 1 93.69 188 TYR A C 1
ATOM 1485 O O . TYR A 1 188 ? -4.449 -32.25 -6.266 1 93.69 188 TYR A O 1
ATOM 1493 N N . VAL A 1 189 ? -2.316 -31.875 -5.977 1 88.25 189 VAL A N 1
ATOM 1494 C CA . VAL A 1 189 ? -2.287 -32.688 -4.773 1 88.25 189 VAL A CA 1
ATOM 1495 C C . VAL A 1 189 ? -2.676 -31.859 -3.561 1 88.25 189 VAL A C 1
ATOM 1497 O O . VAL A 1 189 ? -2.148 -30.766 -3.359 1 88.25 189 VAL A O 1
ATOM 1500 N N . PHE A 1 190 ? -3.631 -32.375 -2.887 1 86.62 190 PHE A N 1
ATOM 1501 C CA . PHE A 1 190 ? -4.027 -31.75 -1.632 1 86.62 190 PHE A CA 1
ATOM 1502 C C . PHE A 1 190 ? -3.254 -32.344 -0.461 1 86.62 190 PHE A C 1
ATOM 1504 O O . PHE A 1 190 ? -3.285 -33.562 -0.24 1 86.62 190 PHE A O 1
ATOM 1511 N N . ASN A 1 191 ? -2.5 -31.406 0.26 1 73.5 191 ASN A N 1
ATOM 1512 C CA . ASN A 1 191 ? -1.762 -31.844 1.438 1 73.5 191 ASN A CA 1
ATOM 1513 C C . ASN A 1 191 ? -2.611 -31.75 2.701 1 73.5 191 ASN A C 1
ATOM 1515 O O . ASN A 1 191 ? -2.91 -30.656 3.168 1 73.5 191 ASN A O 1
ATOM 1519 N N . LYS A 1 192 ? -2.918 -32.969 3.289 1 64.19 192 LYS A N 1
ATOM 1520 C CA . LYS A 1 192 ? -3.771 -33.031 4.473 1 64.19 192 LYS A CA 1
ATOM 1521 C C . LYS A 1 192 ? -3.035 -32.531 5.707 1 64.19 192 LYS A C 1
ATOM 1523 O O . LYS A 1 192 ? -3.654 -32.031 6.645 1 64.19 192 LYS A O 1
ATOM 1528 N N . THR A 1 193 ? -1.745 -32.781 5.758 1 52.47 193 THR A N 1
ATOM 1529 C CA . THR A 1 193 ? -0.95 -32.562 6.961 1 52.47 193 THR A CA 1
ATOM 1530 C C . THR A 1 193 ? -0.877 -31.078 7.301 1 52.47 193 THR A C 1
ATOM 1532 O O . THR A 1 193 ? -0.624 -30.703 8.445 1 52.47 193 THR A O 1
ATOM 1535 N N . LYS A 1 194 ? -1.049 -30.328 6.43 1 51.94 194 LYS A N 1
ATOM 1536 C CA . LYS A 1 194 ? -0.866 -28.906 6.715 1 51.94 194 LYS A CA 1
ATOM 1537 C C . LYS A 1 194 ? -2.107 -28.312 7.375 1 51.94 194 LYS A C 1
ATOM 1539 O O . LYS A 1 194 ? -2.17 -27.109 7.617 1 51.94 194 LYS A O 1
ATOM 1544 N N . ARG A 1 195 ? -3.006 -29.172 7.656 1 52.22 195 ARG A N 1
ATOM 1545 C CA . ARG A 1 195 ? -4.211 -28.672 8.312 1 52.22 195 ARG A CA 1
ATOM 1546 C C . ARG A 1 195 ? -4.113 -28.812 9.828 1 52.22 195 ARG A C 1
ATOM 1548 O O . ARG A 1 195 ? -3.471 -29.75 10.32 1 52.22 195 ARG A O 1
ATOM 1555 N N . ARG A 1 196 ? -4.488 -27.703 10.336 1 42.94 196 ARG A N 1
ATOM 1556 C CA . ARG A 1 196 ? -4.559 -27.75 11.797 1 42.94 196 ARG A CA 1
ATOM 1557 C C . ARG A 1 196 ? -5.496 -28.859 12.258 1 42.94 196 ARG A C 1
ATOM 1559 O O . ARG A 1 196 ? -6.461 -29.188 11.57 1 42.94 196 ARG A O 1
ATOM 1566 N N . LYS A 1 197 ? -5.066 -29.469 13.445 1 37.88 197 LYS A N 1
ATOM 1567 C CA . LYS A 1 197 ? -5.898 -30.438 14.164 1 37.88 197 LYS A CA 1
ATOM 1568 C C . LYS A 1 197 ? -7.305 -29.891 14.383 1 37.88 197 LYS A C 1
ATOM 1570 O O . LYS A 1 197 ? -7.469 -28.781 14.898 1 37.88 197 LYS A O 1
ATOM 1575 N N . GLY A 1 198 ? -8.344 -30.703 13.68 1 43.09 198 GLY A N 1
ATOM 1576 C CA . GLY A 1 198 ? -9.734 -30.266 13.773 1 43.09 198 GLY A CA 1
ATOM 1577 C C . GLY A 1 198 ? -10.227 -29.609 12.5 1 43.09 198 GLY A C 1
ATOM 1578 O O . GLY A 1 198 ? -11.414 -29.266 12.391 1 43.09 198 GLY A O 1
ATOM 1579 N N . ASP A 1 199 ? -9.273 -29.188 11.758 1 43.66 199 ASP A N 1
ATOM 1580 C CA . ASP A 1 199 ? -9.766 -28.562 10.531 1 43.66 199 ASP A CA 1
ATOM 1581 C C . ASP A 1 199 ? -10.523 -29.578 9.672 1 43.66 199 ASP A C 1
ATOM 1583 O O . ASP A 1 199 ? -9.953 -30.578 9.227 1 43.66 199 ASP A O 1
ATOM 1587 N N . LEU A 1 200 ? -11.625 -29.969 10.055 1 44.03 200 LEU A N 1
ATOM 1588 C CA . LEU A 1 200 ? -12.5 -30.719 9.164 1 44.03 200 LEU A CA 1
ATOM 1589 C C . LEU A 1 200 ? -12.43 -30.172 7.738 1 44.03 200 LEU A C 1
ATOM 1591 O O . LEU A 1 200 ? -12.242 -28.969 7.543 1 44.03 200 LEU A O 1
ATOM 1595 N N . LEU A 1 201 ? -11.938 -31.047 6.805 1 53.69 201 LEU A N 1
ATOM 1596 C CA . LEU A 1 201 ? -12.023 -30.578 5.422 1 53.69 201 LEU A CA 1
ATOM 1597 C C . LEU A 1 201 ? -13.32 -29.797 5.195 1 53.69 201 LEU A C 1
ATOM 1599 O O . LEU A 1 201 ? -14.367 -30.172 5.719 1 53.69 201 LEU A O 1
ATOM 1603 N N . PRO A 1 202 ? -13.172 -28.688 4.684 1 56.44 202 PRO A N 1
ATOM 1604 C CA . PRO A 1 202 ? -14.305 -27.781 4.438 1 56.44 202 PRO A CA 1
ATOM 1605 C C . PRO A 1 202 ? -15.438 -28.453 3.67 1 56.44 202 PRO A C 1
ATOM 1607 O O . PRO A 1 202 ? -15.234 -29.516 3.068 1 56.44 202 PRO A O 1
ATOM 1610 N N . ASN A 1 203 ? -16.656 -28.062 3.828 1 69.31 203 ASN A N 1
ATOM 1611 C CA . ASN A 1 203 ? -17.953 -28.172 3.18 1 69.31 203 ASN A CA 1
ATOM 1612 C C . ASN A 1 203 ? -17.844 -28.031 1.665 1 69.31 203 ASN A C 1
ATOM 1614 O O . ASN A 1 203 ? -18.844 -28.078 0.954 1 69.31 203 ASN A O 1
ATOM 1618 N N . ASN A 1 204 ? -16.5 -28.312 1.179 1 87.12 204 ASN A N 1
ATOM 1619 C CA . ASN A 1 204 ? -16.391 -28.109 -0.263 1 87.12 204 ASN A CA 1
ATOM 1620 C C . ASN A 1 204 ? -15.664 -29.281 -0.933 1 87.12 204 ASN A C 1
ATOM 1622 O O . ASN A 1 204 ? -14.883 -29.078 -1.862 1 87.12 204 ASN A O 1
ATOM 1626 N N . ALA A 1 205 ? -15.906 -30.5 -0.405 1 90.69 205 ALA A N 1
ATOM 1627 C CA . ALA A 1 205 ? -15.188 -31.656 -0.959 1 90.69 205 ALA A CA 1
ATOM 1628 C C . ALA A 1 205 ? -16.172 -32.75 -1.398 1 90.69 205 ALA A C 1
ATOM 1630 O O . ALA A 1 205 ? -17.219 -32.938 -0.777 1 90.69 205 ALA A O 1
ATOM 1631 N N . VAL A 1 206 ? -15.82 -33.406 -2.451 1 92.12 206 VAL A N 1
ATOM 1632 C CA . VAL A 1 206 ? -16.531 -34.594 -2.971 1 92.12 206 VAL A CA 1
ATOM 1633 C C . VAL A 1 206 ? -15.656 -35.844 -2.799 1 92.12 206 VAL A C 1
ATOM 1635 O O . VAL A 1 206 ? -14.445 -35.781 -3.037 1 92.12 206 VAL A O 1
ATOM 1638 N N . VAL A 1 207 ? -16.25 -36.938 -2.404 1 89.75 207 VAL A N 1
ATOM 1639 C CA . VAL A 1 207 ? -15.539 -38.188 -2.154 1 89.75 207 VAL A CA 1
ATOM 1640 C C . VAL A 1 207 ? -15.93 -39.219 -3.199 1 89.75 207 VAL A C 1
ATOM 1642 O O . VAL A 1 207 ? -17.125 -39.5 -3.402 1 89.75 207 VAL A O 1
ATOM 1645 N N . LEU A 1 208 ? -14.977 -39.688 -3.859 1 92.06 208 LEU A N 1
ATOM 1646 C CA . LEU A 1 208 ? -15.164 -40.875 -4.715 1 92.06 208 LEU A CA 1
ATOM 1647 C C . LEU A 1 208 ? -14.836 -42.156 -3.959 1 92.06 208 LEU A C 1
ATOM 1649 O O . LEU A 1 208 ? -13.695 -42.375 -3.547 1 92.06 208 LEU A O 1
ATOM 1653 N N . VAL A 1 209 ? -15.773 -42.969 -3.818 1 84.69 209 VAL A N 1
ATOM 1654 C CA . VAL A 1 209 ? -15.617 -44.188 -3.023 1 84.69 209 VAL A CA 1
ATOM 1655 C C . VAL A 1 209 ? -15.312 -45.375 -3.941 1 84.69 209 VAL A C 1
ATOM 1657 O O . VAL A 1 209 ? -16.094 -45.688 -4.836 1 84.69 209 VAL A O 1
ATOM 1660 N N . ASN A 1 210 ? -14.164 -45.969 -3.75 1 86.19 210 ASN A N 1
ATOM 1661 C CA . ASN A 1 210 ? -13.703 -47.156 -4.477 1 86.19 210 ASN A CA 1
ATOM 1662 C C . ASN A 1 210 ? -13.625 -46.906 -5.977 1 86.19 210 ASN A C 1
ATOM 1664 O O . ASN A 1 210 ? -14.164 -47.656 -6.777 1 86.19 210 ASN A O 1
ATOM 1668 N N . PRO A 1 211 ? -13.008 -45.844 -6.402 1 91.06 211 PRO A N 1
ATOM 1669 C CA . PRO A 1 211 ? -12.812 -45.594 -7.836 1 91.06 211 PRO A CA 1
ATOM 1670 C C . PRO A 1 211 ? -11.93 -46.656 -8.492 1 91.06 211 PRO A C 1
ATOM 1672 O O . PRO A 1 211 ? -11.086 -47.25 -7.828 1 91.06 211 PRO A O 1
ATOM 1675 N N . GLU A 1 212 ? -12.203 -46.875 -9.719 1 87.94 212 GLU A N 1
ATOM 1676 C CA . GLU A 1 212 ? -11.391 -47.812 -10.492 1 87.94 212 GLU A CA 1
ATOM 1677 C C . GLU A 1 212 ? -10.148 -47.125 -11.055 1 87.94 212 GLU A C 1
ATOM 1679 O O . GLU A 1 212 ? -10.148 -46.688 -12.211 1 87.94 212 GLU A O 1
ATOM 1684 N N . VAL A 1 213 ? -9.266 -46.844 -10.219 1 82.62 213 VAL A N 1
ATOM 1685 C CA . VAL A 1 213 ? -8.055 -46.156 -10.672 1 82.62 213 VAL A CA 1
ATOM 1686 C C . VAL A 1 213 ? -6.828 -46.844 -10.094 1 82.62 213 VAL A C 1
ATOM 1688 O O . VAL A 1 213 ? -6.906 -47.5 -9.039 1 82.62 213 VAL A O 1
ATOM 1691 N N . GLY A 1 214 ? -5.812 -46.906 -10.875 1 70.62 214 GLY A N 1
ATOM 1692 C CA . GLY A 1 214 ? -4.559 -47.469 -10.398 1 70.62 214 GLY A CA 1
ATOM 1693 C C . GLY A 1 214 ? -3.959 -46.688 -9.234 1 70.62 214 GLY A C 1
ATOM 1694 O O . GLY A 1 214 ? -4.688 -46.125 -8.414 1 70.62 214 GLY A O 1
ATOM 1695 N N . VAL A 1 215 ? -2.689 -46.688 -9.078 1 64.69 215 VAL A N 1
ATOM 1696 C CA . VAL A 1 215 ? -1.925 -46.094 -7.992 1 64.69 215 VAL A CA 1
ATOM 1697 C C . VAL A 1 215 ? -2.049 -44.562 -8.055 1 64.69 215 VAL A C 1
ATOM 1699 O O . VAL A 1 215 ? -2.199 -43.906 -7.027 1 64.69 215 VAL A O 1
ATOM 1702 N N . ASP A 1 216 ? -2.059 -44 -9.32 1 79.44 216 ASP A N 1
ATOM 1703 C CA . ASP A 1 216 ? -2.129 -42.562 -9.5 1 79.44 216 ASP A CA 1
ATOM 1704 C C . ASP A 1 216 ? -3.291 -42.156 -10.406 1 79.44 216 ASP A C 1
ATOM 1706 O O . ASP A 1 216 ? -3.604 -42.875 -11.359 1 79.44 216 ASP A O 1
ATOM 1710 N N . VAL A 1 217 ? -3.883 -41.094 -10.078 1 88.38 217 VAL A N 1
ATOM 1711 C CA . VAL A 1 217 ? -4.93 -40.531 -10.922 1 88.38 217 VAL A CA 1
ATOM 1712 C C . VAL A 1 217 ? -4.324 -40 -12.227 1 88.38 217 VAL A C 1
ATOM 1714 O O . VAL A 1 217 ? -3.305 -39.312 -12.211 1 88.38 217 VAL A O 1
ATOM 1717 N N . PRO A 1 218 ? -4.859 -40.438 -13.375 1 90.81 218 PRO A N 1
ATOM 1718 C CA . PRO A 1 218 ? -4.289 -40.031 -14.664 1 90.81 218 PRO A CA 1
ATOM 1719 C C . PRO A 1 218 ? -4.422 -38.531 -14.898 1 90.81 218 PRO A C 1
ATOM 1721 O O . PRO A 1 218 ? -5.379 -37.906 -14.438 1 90.81 218 PRO A O 1
ATOM 1724 N N . MET A 1 219 ? -3.504 -38 -15.703 1 92.25 219 MET A N 1
ATOM 1725 C CA . MET A 1 219 ? -3.527 -36.594 -16.078 1 92.25 219 MET A CA 1
ATOM 1726 C C . MET A 1 219 ? -4.77 -36.25 -16.891 1 92.25 219 MET A C 1
ATOM 1728 O O . MET A 1 219 ? -5.32 -35.156 -16.781 1 92.25 219 MET A O 1
ATOM 1732 N N . SER A 1 220 ? -5.227 -37.219 -17.672 1 93.56 220 SER A N 1
ATOM 1733 C CA . SER A 1 220 ? -6.422 -37 -18.484 1 93.56 220 SER A CA 1
ATOM 1734 C C . SER A 1 220 ? -7.637 -36.719 -17.609 1 93.56 220 SER A C 1
ATOM 1736 O O . SER A 1 220 ? -8.5 -35.906 -17.984 1 93.56 220 SER A O 1
ATOM 1738 N N . TRP A 1 221 ? -7.707 -37.375 -16.5 1 95.75 221 TRP A N 1
ATOM 1739 C CA . TRP A 1 221 ? -8.805 -37.125 -15.562 1 95.75 221 TRP A CA 1
ATOM 1740 C C . TRP A 1 221 ? -8.75 -35.688 -15.008 1 95.75 221 TRP A C 1
ATOM 1742 O O . TRP A 1 221 ? -9.773 -35.031 -14.938 1 95.75 221 TRP A O 1
ATOM 1752 N N . LYS A 1 222 ? -7.566 -35.281 -14.648 1 94.69 222 LYS A N 1
ATOM 1753 C CA . LYS A 1 222 ? -7.375 -33.938 -14.102 1 94.69 222 LYS A CA 1
ATOM 1754 C C . LYS A 1 222 ? -7.816 -32.875 -15.102 1 94.69 222 LYS A C 1
ATOM 1756 O O . LYS A 1 222 ? -8.516 -31.922 -14.734 1 94.69 222 LYS A O 1
ATOM 1761 N N . VAL A 1 223 ? -7.41 -33.094 -16.312 1 93.88 223 VAL A N 1
ATOM 1762 C CA . VAL A 1 223 ? -7.734 -32.156 -17.375 1 93.88 223 VAL A CA 1
ATOM 1763 C C . VAL A 1 223 ? -9.25 -32.125 -17.594 1 93.88 223 VAL A C 1
ATOM 1765 O O . VAL A 1 223 ? -9.836 -31.047 -17.734 1 93.88 223 VAL A O 1
ATOM 1768 N N . GLU A 1 224 ? -9.844 -33.281 -17.625 1 95.06 224 GLU A N 1
ATOM 1769 C CA . GLU A 1 224 ? -11.289 -33.375 -17.828 1 95.06 224 GLU A CA 1
ATOM 1770 C C . GLU A 1 224 ? -12.039 -32.719 -16.672 1 95.06 224 GLU A C 1
ATOM 1772 O O . GLU A 1 224 ? -13.031 -32.031 -16.875 1 95.06 224 GLU A O 1
ATOM 1777 N N . MET A 1 225 ? -11.617 -33 -15.477 1 95.94 225 MET A N 1
ATOM 1778 C CA . MET A 1 225 ? -12.211 -32.406 -14.289 1 95.94 225 MET A CA 1
ATOM 1779 C C . MET A 1 225 ? -12.156 -30.891 -14.367 1 95.94 225 MET A C 1
ATOM 1781 O O . MET A 1 225 ? -13.133 -30.203 -14.062 1 95.94 225 MET A O 1
ATOM 1785 N N . ASP A 1 226 ? -11.016 -30.359 -14.766 1 95.12 226 ASP A N 1
ATOM 1786 C CA . ASP A 1 226 ? -10.867 -28.922 -14.922 1 95.12 226 ASP A CA 1
ATOM 1787 C C . ASP A 1 226 ? -11.852 -28.375 -15.945 1 95.12 226 ASP A C 1
ATOM 1789 O O . ASP A 1 226 ? -12.477 -27.328 -15.727 1 95.12 226 ASP A O 1
ATOM 1793 N N . LYS A 1 227 ? -11.984 -29.062 -17.031 1 94.19 227 LYS A N 1
ATOM 1794 C CA . LYS A 1 227 ? -12.828 -28.625 -18.141 1 94.19 227 LYS A CA 1
ATOM 1795 C C . LYS A 1 227 ? -14.297 -28.625 -17.75 1 94.19 227 LYS A C 1
ATOM 1797 O O . LYS A 1 227 ? -15.062 -27.75 -18.156 1 94.19 227 LYS A O 1
ATOM 1802 N N . GLU A 1 228 ? -14.68 -29.609 -17.016 1 94.81 228 GLU A N 1
ATOM 1803 C CA . GLU A 1 228 ? -16.094 -29.812 -16.734 1 94.81 228 GLU A CA 1
ATOM 1804 C C . GLU A 1 228 ? -16.531 -29.047 -15.492 1 94.81 228 GLU A C 1
ATOM 1806 O O . GLU A 1 228 ? -17.625 -28.469 -15.453 1 94.81 228 GLU A O 1
ATOM 1811 N N . CYS A 1 229 ? -15.75 -29.031 -14.516 1 94.19 229 CYS A N 1
ATOM 1812 C CA . CYS A 1 229 ? -16.156 -28.438 -13.242 1 94.19 229 CYS A CA 1
ATOM 1813 C C . CYS A 1 229 ? -15.914 -26.938 -13.227 1 94.19 229 CYS A C 1
ATOM 1815 O O . CYS A 1 229 ? -16.594 -26.203 -12.523 1 94.19 229 CYS A O 1
ATOM 1817 N N . LEU A 1 230 ? -14.828 -26.453 -13.867 1 95.25 230 LEU A N 1
ATOM 1818 C CA . LEU A 1 230 ? -14.523 -25.031 -14.078 1 95.25 230 LEU A CA 1
ATOM 1819 C C . LEU A 1 230 ? -14.133 -24.359 -12.766 1 95.25 230 LEU A C 1
ATOM 1821 O O . LEU A 1 230 ? -14.102 -23.141 -12.68 1 95.25 230 LEU A O 1
ATOM 1825 N N . TYR A 1 231 ? -13.953 -25.125 -11.633 1 95.62 231 TYR A N 1
ATOM 1826 C CA . TYR A 1 231 ? -13.406 -24.656 -10.359 1 95.62 231 TYR A CA 1
ATOM 1827 C C . TYR A 1 231 ? -12.094 -25.359 -10.039 1 95.62 231 TYR A C 1
ATOM 1829 O O . TYR A 1 231 ? -11.945 -26.547 -10.32 1 95.62 231 TYR A O 1
ATOM 1837 N N . PRO A 1 232 ? -11.156 -24.578 -9.484 1 95.62 232 PRO A N 1
ATOM 1838 C CA . PRO A 1 232 ? -9.922 -25.25 -9.094 1 95.62 232 PRO A CA 1
ATOM 1839 C C . PRO A 1 23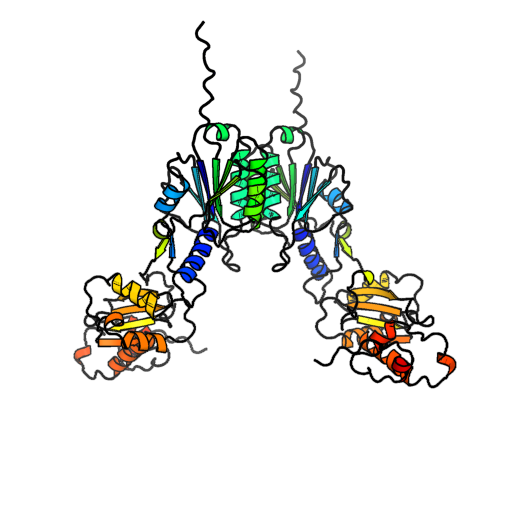2 ? -10.141 -26.297 -8.008 1 95.62 232 PRO A C 1
ATOM 1841 O O . PRO A 1 232 ? -10.93 -26.094 -7.086 1 95.62 232 PRO A O 1
ATOM 1844 N N . PHE A 1 233 ? -9.508 -27.453 -8.219 1 94.31 233 PHE A N 1
ATOM 1845 C CA . PHE A 1 233 ? -9.594 -28.516 -7.227 1 94.31 233 PHE A CA 1
ATOM 1846 C C . PHE A 1 233 ? -8.227 -29.141 -6.984 1 94.31 233 PHE A C 1
ATOM 1848 O O . PHE A 1 233 ? -7.34 -29.062 -7.836 1 94.31 233 PHE A O 1
ATOM 1855 N N . ARG A 1 234 ? -8.031 -29.625 -5.836 1 92.94 234 ARG A N 1
ATOM 1856 C CA . ARG A 1 234 ? -6.977 -30.578 -5.5 1 92.94 234 ARG A CA 1
ATOM 1857 C C . ARG A 1 234 ? -7.555 -31.875 -4.957 1 92.94 234 ARG A C 1
ATOM 1859 O O . ARG A 1 234 ? -8.742 -31.938 -4.629 1 92.94 234 ARG A O 1
ATOM 1866 N N . TYR A 1 235 ? -6.766 -32.844 -5.031 1 90.94 235 TYR A N 1
ATOM 1867 C CA . TYR A 1 235 ? -7.285 -34.125 -4.543 1 90.94 235 TYR A CA 1
ATOM 1868 C C . TYR A 1 235 ? -6.23 -34.875 -3.727 1 90.94 235 TYR A C 1
ATOM 1870 O O . TYR A 1 235 ? -5.047 -34.531 -3.775 1 90.94 235 TYR A O 1
ATOM 1878 N N . TYR A 1 236 ? -6.629 -35.75 -2.885 1 87.06 236 TYR A N 1
ATOM 1879 C CA . TYR A 1 236 ? -5.754 -36.719 -2.221 1 87.06 236 TYR A CA 1
ATOM 1880 C C . TYR A 1 236 ? -6.426 -38.094 -2.113 1 87.06 236 TYR A C 1
ATOM 1882 O O . TYR A 1 236 ? -7.652 -38.188 -2.191 1 87.06 236 TYR A O 1
ATOM 1890 N N . GLN A 1 237 ? -5.539 -39 -2.09 1 83.69 237 GLN A N 1
ATOM 1891 C CA . GLN A 1 237 ? -6.008 -40.375 -1.907 1 83.69 237 GLN A CA 1
ATOM 1892 C C . GLN A 1 237 ? -5.902 -40.812 -0.446 1 83.69 237 GLN A C 1
ATOM 1894 O O . GLN A 1 237 ? -4.887 -40.562 0.206 1 83.69 237 GLN A O 1
ATOM 1899 N N . ASP A 1 238 ? -6.918 -41 0.138 1 71.44 238 ASP A N 1
ATOM 1900 C CA . ASP A 1 238 ? -6.934 -41.438 1.533 1 71.44 238 ASP A CA 1
ATOM 1901 C C . ASP A 1 238 ? -7.18 -42.938 1.644 1 71.44 238 ASP A C 1
ATOM 1903 O O . ASP A 1 238 ? -8.266 -43.406 1.314 1 71.44 238 ASP A O 1
ATOM 1907 N N . SER A 1 239 ? -6.008 -43.594 1.695 1 56.53 239 SER A N 1
ATOM 1908 C CA . SER A 1 239 ? -6.16 -45.062 1.875 1 56.53 239 SER A CA 1
ATOM 1909 C C . SER A 1 239 ? -6.457 -45.406 3.33 1 56.53 239 SER A C 1
ATOM 1911 O O . SER A 1 239 ? -6.703 -46.562 3.66 1 56.53 239 SER A O 1
ATOM 1913 N N . ARG A 1 240 ? -6.039 -44.469 4.262 1 49.47 240 ARG A N 1
ATOM 1914 C CA . ARG A 1 240 ? -6.102 -44.812 5.684 1 49.47 240 ARG A CA 1
ATOM 1915 C C . ARG A 1 240 ? -7.535 -45.094 6.109 1 49.47 240 ARG A C 1
ATOM 1917 O O . ARG A 1 240 ? -7.781 -45.469 7.266 1 49.47 240 ARG A O 1
ATOM 1924 N N . LEU A 1 241 ? -8.398 -44.219 5.348 1 45.56 241 LEU A N 1
ATOM 1925 C CA . LEU A 1 241 ? -9.656 -44.562 6.016 1 45.56 241 LEU A CA 1
ATOM 1926 C C . LEU A 1 241 ? -9.797 -46.062 6.215 1 45.56 241 LEU A C 1
ATOM 1928 O O . LEU A 1 241 ? -8.945 -46.812 5.773 1 45.56 241 LEU A O 1
ATOM 1932 N N . ASP A 1 242 ? -11.242 -46.75 6.113 1 39.66 242 ASP A N 1
ATOM 1933 C CA . ASP A 1 242 ? -11.414 -48.156 6.453 1 39.66 242 ASP A CA 1
ATOM 1934 C C . ASP A 1 242 ? -10.633 -49.062 5.488 1 39.66 242 ASP A C 1
ATOM 1936 O O . ASP A 1 242 ? -10.422 -48.688 4.332 1 39.66 242 ASP A O 1
ATOM 1940 N N . LYS A 1 243 ? -9.758 -50.031 6.074 1 48.28 243 LYS A N 1
ATOM 1941 C CA . LYS A 1 243 ? -9.141 -51.125 5.375 1 48.28 243 LYS A CA 1
ATOM 1942 C C . LYS A 1 243 ? -9.914 -51.469 4.102 1 48.28 243 LYS A C 1
ATOM 1944 O O . LYS A 1 243 ? -9.367 -52.125 3.195 1 48.28 243 LYS A O 1
ATOM 1949 N N . SER A 1 244 ? -11.148 -50.969 4.02 1 56.88 244 SER A N 1
ATOM 1950 C CA . SER A 1 244 ? -11.984 -51.625 3.004 1 56.88 244 SER A CA 1
ATOM 1951 C C . SER A 1 244 ? -12.172 -50.688 1.798 1 56.88 244 SER A C 1
ATOM 1953 O O . SER A 1 244 ? -12.227 -51.156 0.659 1 56.88 244 SER A O 1
ATOM 1955 N N . ASP A 1 245 ? -12.227 -49.219 1.982 1 67.25 245 ASP A N 1
ATOM 1956 C CA . ASP A 1 245 ? -12.578 -48.406 0.826 1 67.25 245 ASP A CA 1
ATOM 1957 C C . ASP A 1 245 ? -11.391 -47.562 0.364 1 67.25 245 ASP A C 1
ATOM 1959 O O . ASP A 1 245 ? -10.656 -47 1.187 1 67.25 245 ASP A O 1
ATOM 1963 N N . LYS A 1 246 ? -11.109 -47.688 -0.864 1 80.25 246 LYS A N 1
ATOM 1964 C CA . LYS A 1 246 ? -10.242 -46.719 -1.521 1 80.25 246 LYS A CA 1
ATOM 1965 C C . LYS A 1 246 ? -10.977 -45.406 -1.779 1 80.25 246 LYS A C 1
ATOM 1967 O O . LYS A 1 246 ? -12.07 -45.406 -2.342 1 80.25 246 LYS A O 1
ATOM 1972 N N . LEU A 1 247 ? -10.461 -44.281 -1.214 1 84.56 247 LEU A N 1
ATOM 1973 C CA . LEU A 1 247 ? -11.141 -43 -1.376 1 84.56 247 LEU A CA 1
ATOM 1974 C C . LEU A 1 247 ? -10.266 -42.031 -2.146 1 84.56 247 LEU A C 1
ATOM 1976 O O . LEU A 1 247 ? -9.047 -41.969 -1.946 1 84.56 247 LEU A O 1
ATOM 1980 N N . ILE A 1 248 ? -10.852 -41.344 -3.061 1 90.06 248 ILE A N 1
ATOM 1981 C CA . ILE A 1 248 ? -10.281 -40.125 -3.615 1 90.06 248 ILE A CA 1
ATOM 1982 C C . ILE A 1 248 ? -11.117 -38.906 -3.184 1 90.06 248 ILE A C 1
ATOM 1984 O O . ILE A 1 248 ? -12.312 -38.844 -3.475 1 90.06 248 ILE A O 1
ATOM 1988 N N . VAL A 1 249 ? -10.531 -38.062 -2.453 1 88.38 249 VAL A N 1
ATOM 1989 C CA . VAL A 1 249 ? -11.219 -36.875 -1.978 1 88.38 249 VAL A CA 1
ATOM 1990 C C . VAL A 1 249 ? -10.844 -35.656 -2.85 1 88.38 249 VAL A C 1
ATOM 1992 O O . VAL A 1 249 ? -9.656 -35.344 -2.979 1 88.38 249 VAL A O 1
ATOM 1995 N N . VAL A 1 250 ? -11.805 -35.062 -3.455 1 92.88 250 VAL A N 1
ATOM 1996 C CA . VAL A 1 250 ? -11.625 -33.906 -4.32 1 92.88 250 VAL A CA 1
ATOM 1997 C C . VAL A 1 250 ? -12.055 -32.625 -3.584 1 92.88 250 VAL A C 1
ATOM 1999 O O . VAL A 1 250 ? -13.234 -32.469 -3.268 1 92.88 250 VAL A O 1
ATOM 2002 N N . VAL A 1 251 ? -11.133 -31.797 -3.389 1 90.62 251 VAL A N 1
ATOM 2003 C CA . VAL A 1 251 ? -11.391 -30.562 -2.646 1 90.62 251 VAL A CA 1
ATOM 2004 C C . VAL A 1 251 ? -11.461 -29.375 -3.611 1 90.62 251 VAL A C 1
ATOM 2006 O O . VAL A 1 251 ? -10.484 -29.062 -4.285 1 90.62 251 VAL A O 1
ATOM 2009 N N . PHE A 1 252 ? -12.586 -28.703 -3.633 1 92.94 252 PHE A N 1
ATOM 2010 C CA . PHE A 1 252 ? -12.766 -27.547 -4.508 1 92.94 252 PHE A CA 1
ATOM 2011 C C . PHE A 1 252 ? -12.406 -26.25 -3.783 1 92.94 252 PHE A C 1
ATOM 2013 O O . PHE A 1 252 ? -12.75 -26.078 -2.613 1 92.94 252 PHE A O 1
ATOM 2020 N N . PHE A 1 253 ? -11.703 -25.469 -4.523 1 90.44 253 PHE A N 1
ATOM 2021 C CA . PHE A 1 253 ? -11.305 -24.172 -3.982 1 90.44 253 PHE A CA 1
ATOM 2022 C C . PHE A 1 253 ? -12.234 -23.062 -4.488 1 90.44 253 PHE A C 1
ATOM 2024 O O . PHE A 1 253 ? -12.664 -23.094 -5.645 1 90.44 253 PHE A O 1
ATOM 2031 N N . LEU A 1 254 ? -12.57 -22.078 -3.574 1 89.25 254 LEU A N 1
ATOM 2032 C CA . LEU A 1 254 ? -13.305 -20.859 -3.9 1 89.25 254 LEU A CA 1
ATOM 2033 C C . LEU A 1 254 ? -14.734 -21.188 -4.328 1 89.25 254 LEU A C 1
ATOM 2035 O O . LEU A 1 254 ? -15.336 -20.438 -5.098 1 89.25 254 LEU A O 1
ATOM 2039 N N . LEU A 1 255 ? -15.117 -22.344 -3.92 1 88.25 255 LEU A N 1
ATOM 2040 C CA . LEU A 1 255 ? -16.5 -22.734 -4.152 1 88.25 255 LEU A CA 1
ATOM 2041 C C . LEU A 1 255 ? -17.391 -22.281 -2.998 1 88.25 255 LEU A C 1
ATOM 2043 O O . LEU A 1 255 ? -17.25 -22.75 -1.872 1 88.25 255 LEU A O 1
ATOM 2047 N N . GLU A 1 256 ? -18.125 -21.281 -3.191 1 81.38 256 GLU A N 1
ATOM 2048 C CA . GLU A 1 256 ? -18.969 -20.766 -2.119 1 81.38 256 GLU A CA 1
ATOM 2049 C C . GLU A 1 256 ? -20.25 -21.578 -1.994 1 81.38 256 GLU A C 1
ATOM 2051 O O . GLU A 1 256 ? -20.688 -21.906 -0.885 1 81.38 256 GLU A O 1
ATOM 2056 N N . ASP A 1 257 ? -20.875 -21.781 -3.125 1 83 257 ASP A N 1
ATOM 2057 C CA . ASP A 1 257 ? -22.109 -22.562 -3.199 1 83 257 ASP A CA 1
ATOM 2058 C C . ASP A 1 257 ? -22.094 -23.484 -4.414 1 83 257 ASP A C 1
ATOM 2060 O O . ASP A 1 257 ? -21.281 -23.312 -5.328 1 83 257 ASP A O 1
ATOM 2064 N N . GLY A 1 258 ? -22.719 -24.766 -4.203 1 87.75 258 GLY A N 1
ATOM 2065 C CA . GLY A 1 258 ? -22.875 -25.594 -5.391 1 87.75 258 GLY A CA 1
ATOM 2066 C C . GLY A 1 258 ? -22.188 -26.938 -5.289 1 87.75 258 GLY A C 1
ATOM 2067 O O . GLY A 1 258 ? -21.969 -27.609 -6.297 1 87.75 258 GLY A O 1
ATOM 2068 N N . LEU A 1 259 ? -21.734 -27.266 -4.16 1 92 259 LEU A N 1
ATOM 2069 C CA . LEU A 1 259 ? -21.047 -28.547 -3.992 1 92 259 LEU A CA 1
ATOM 2070 C C . LEU A 1 259 ? -21.922 -29.703 -4.48 1 92 259 LEU A C 1
ATOM 2072 O O . LEU A 1 259 ? -21.422 -30.641 -5.09 1 92 259 LEU A O 1
ATOM 2076 N N . ASP A 1 260 ? -23.172 -29.562 -4.176 1 89.31 260 ASP A N 1
ATOM 2077 C CA . ASP A 1 260 ? -24.094 -30.609 -4.605 1 89.31 260 ASP A CA 1
ATOM 2078 C C . ASP A 1 260 ? -24.141 -30.703 -6.129 1 89.31 260 ASP A C 1
ATOM 2080 O O . ASP A 1 260 ? -24.25 -31.797 -6.684 1 89.31 260 ASP A O 1
ATOM 2084 N N . TYR A 1 261 ? -24.141 -29.625 -6.633 1 93.38 261 TYR A N 1
ATOM 2085 C CA . TYR A 1 261 ? -24.109 -29.609 -8.094 1 93.38 261 TYR A CA 1
ATOM 2086 C C . TYR A 1 261 ? -22.844 -30.266 -8.625 1 93.38 261 TYR A C 1
ATOM 2088 O O . TYR A 1 261 ? -22.891 -31.062 -9.562 1 93.38 261 TYR A O 1
ATOM 2096 N N . MET A 1 262 ? -21.672 -29.938 -8.125 1 95.38 262 MET A N 1
ATOM 2097 C CA . MET A 1 262 ? -20.406 -30.547 -8.516 1 95.38 262 MET A CA 1
ATOM 2098 C C . MET A 1 262 ? -20.438 -32.062 -8.336 1 95.38 262 MET A C 1
ATOM 2100 O O . MET A 1 262 ? -20 -32.812 -9.211 1 95.38 262 MET A O 1
ATOM 2104 N N . ARG A 1 263 ? -20.891 -32.406 -7.242 1 95.06 263 ARG A N 1
ATOM 2105 C CA . ARG A 1 263 ? -21.031 -33.844 -6.957 1 95.06 263 ARG A CA 1
ATOM 2106 C C . ARG A 1 263 ? -21.859 -34.531 -8.031 1 95.06 263 ARG A C 1
ATOM 2108 O O . ARG A 1 263 ? -21.469 -35.594 -8.539 1 95.06 263 ARG A O 1
ATOM 2115 N N . ALA A 1 264 ? -23.016 -33.938 -8.25 1 93.81 264 ALA A N 1
ATOM 2116 C CA . ALA A 1 264 ? -23.922 -34.5 -9.25 1 93.81 264 ALA A CA 1
ATOM 2117 C C . ALA A 1 264 ? -23.25 -34.594 -10.617 1 93.81 264 ALA A C 1
ATOM 2119 O O . ALA A 1 264 ? -23.406 -35.562 -11.344 1 93.81 264 ALA A O 1
ATOM 2120 N N . LYS A 1 265 ? -22.578 -33.625 -10.984 1 95.88 265 LYS A N 1
ATOM 2121 C CA . LYS A 1 265 ? -21.875 -33.594 -12.266 1 95.88 265 LYS A CA 1
ATOM 2122 C C . LYS A 1 265 ? -20.812 -34.688 -12.344 1 95.88 265 LYS A C 1
ATOM 2124 O O . LYS A 1 265 ? -20.734 -35.375 -13.352 1 95.88 265 LYS A O 1
ATOM 2129 N N . ILE A 1 266 ? -20.047 -34.844 -11.344 1 97.19 266 ILE A N 1
ATOM 2130 C CA . ILE A 1 266 ? -19.016 -35.875 -11.297 1 97.19 266 ILE A CA 1
ATOM 2131 C C . ILE A 1 266 ? -19.656 -37.25 -11.367 1 97.19 266 ILE A C 1
ATOM 2133 O O . ILE A 1 266 ? -19.188 -38.125 -12.094 1 97.19 266 ILE A O 1
ATOM 2137 N N . GLN A 1 267 ? -20.734 -37.375 -10.656 1 94.19 267 GLN A N 1
ATOM 2138 C CA . GLN A 1 267 ? -21.453 -38.656 -10.602 1 94.19 267 GLN A CA 1
ATOM 2139 C C . GLN A 1 267 ? -22.016 -39.031 -11.969 1 94.19 267 GLN A C 1
ATOM 2141 O O . GLN A 1 267 ? -22.109 -40.219 -12.305 1 94.19 267 GLN A O 1
ATOM 2146 N N . SER A 1 268 ? -22.344 -38.031 -12.734 1 93.69 268 SER A N 1
ATOM 2147 C CA . SER A 1 268 ? -23.062 -38.25 -13.992 1 93.69 268 SER A CA 1
ATOM 2148 C C . SER A 1 268 ? -22.109 -38.781 -15.07 1 93.69 268 SER A C 1
ATOM 2150 O O . SER A 1 268 ? -22.562 -39.281 -16.109 1 93.69 268 SER A O 1
ATOM 2152 N N . SER A 1 269 ? -20.859 -38.688 -14.875 1 95.12 269 SER A N 1
ATOM 2153 C CA . SER A 1 269 ? -19.859 -39.125 -15.844 1 95.12 269 SER A CA 1
ATOM 2154 C C . SER A 1 269 ? -18.969 -40.219 -15.266 1 95.12 269 SER A C 1
ATOM 2156 O O . SER A 1 269 ? -18.328 -40.031 -14.227 1 95.12 269 SER A O 1
ATOM 2158 N N . SER A 1 270 ? -18.875 -41.312 -15.969 1 92.56 270 SER A N 1
ATOM 2159 C CA . SER A 1 270 ? -18.016 -42.406 -15.523 1 92.56 270 SER A CA 1
ATOM 2160 C C . SER A 1 270 ? -16.547 -42 -15.523 1 92.56 270 SER A C 1
ATOM 2162 O O . SER A 1 270 ? -15.781 -42.438 -14.672 1 92.56 270 SER A O 1
ATOM 2164 N N . ASP A 1 271 ? -16.266 -41.125 -16.469 1 93.5 271 ASP A N 1
ATOM 2165 C CA . ASP A 1 271 ? -14.883 -40.656 -16.547 1 93.5 271 ASP A CA 1
ATOM 2166 C C . ASP A 1 271 ? -14.555 -39.75 -15.352 1 93.5 271 ASP A C 1
ATOM 2168 O O . ASP A 1 271 ? -13.492 -39.906 -14.734 1 93.5 271 ASP A O 1
ATOM 2172 N N . LEU A 1 272 ? -15.422 -38.938 -14.945 1 96.56 272 LEU A N 1
ATOM 2173 C CA . LEU A 1 272 ? -15.18 -38 -13.852 1 96.56 272 LEU A CA 1
ATOM 2174 C C . LEU A 1 272 ? -15.203 -38.719 -12.508 1 96.56 272 LEU A C 1
ATOM 2176 O O . LEU A 1 272 ? -14.414 -38.406 -11.617 1 96.56 272 LEU A O 1
ATOM 2180 N N . SER A 1 273 ? -16.109 -39.656 -12.391 1 95.44 273 SER A N 1
ATOM 2181 C CA . SER A 1 273 ? -16.25 -40.375 -11.125 1 95.44 273 SER A CA 1
ATOM 2182 C C . SER A 1 273 ? -15.227 -41.469 -11.008 1 95.44 273 SER A C 1
ATOM 2184 O O . SER A 1 273 ? -15.102 -42.125 -9.953 1 95.44 273 SER A O 1
ATOM 2186 N N . LEU A 1 274 ? -14.562 -41.781 -12.156 1 95.62 274 LEU A N 1
ATOM 2187 C CA . LEU A 1 274 ? -13.609 -42.875 -12.203 1 95.62 274 LEU A CA 1
ATOM 2188 C C . LEU A 1 274 ? -14.289 -44.188 -11.859 1 95.62 274 LEU A C 1
ATOM 2190 O O . LEU A 1 274 ? -13.703 -45.031 -11.18 1 95.62 274 LEU A O 1
ATOM 2194 N N . ASN A 1 275 ? -15.516 -44.25 -12.258 1 93.88 275 ASN A N 1
ATOM 2195 C CA . ASN A 1 275 ? -16.344 -45.438 -12.023 1 93.88 275 ASN A CA 1
ATOM 2196 C C . ASN A 1 275 ? -16.422 -45.781 -10.539 1 93.88 275 ASN A C 1
ATOM 2198 O O . ASN A 1 275 ? -16.359 -46.938 -10.172 1 93.88 275 ASN A O 1
ATOM 2202 N N . ALA A 1 276 ? -16.453 -44.812 -9.719 1 92.19 276 ALA A N 1
ATOM 2203 C CA . ALA A 1 276 ? -16.578 -45.031 -8.281 1 92.19 276 ALA A CA 1
ATOM 2204 C C . ALA A 1 276 ? -17.922 -45.656 -7.934 1 92.19 276 ALA A C 1
ATOM 2206 O O . ALA A 1 276 ? -18.906 -45.5 -8.648 1 92.19 276 ALA A O 1
ATOM 2207 N N . ASP A 1 277 ? -17.906 -46.375 -6.773 1 87.19 277 ASP A N 1
ATOM 2208 C CA . ASP A 1 277 ? -19.156 -46.969 -6.293 1 87.19 277 ASP A CA 1
ATOM 2209 C C . ASP A 1 277 ? -20.156 -45.875 -5.91 1 87.19 277 ASP A C 1
ATOM 2211 O O . ASP A 1 277 ? -21.359 -46 -6.164 1 87.19 277 ASP A O 1
ATOM 2215 N N . TYR A 1 278 ? -19.672 -44.844 -5.246 1 87.94 278 TYR A N 1
ATOM 2216 C CA . TYR A 1 278 ? -20.469 -43.719 -4.789 1 87.94 278 TYR A CA 1
ATOM 2217 C C . TYR A 1 278 ? -19.703 -42.406 -4.961 1 87.94 278 TYR A C 1
ATOM 2219 O O . TYR A 1 278 ? -18.469 -42.406 -4.902 1 87.94 278 TYR A O 1
ATOM 2227 N N . VAL A 1 279 ? -20.422 -41.438 -5.234 1 92.75 279 VAL A N 1
ATOM 2228 C CA . VAL A 1 279 ? -19.938 -40.062 -5.211 1 92.75 279 VAL A CA 1
ATOM 2229 C C . VAL A 1 279 ? -20.719 -39.25 -4.18 1 92.75 279 VAL A C 1
ATOM 2231 O O . VAL A 1 279 ? -21.922 -39.031 -4.344 1 92.75 279 VAL A O 1
ATOM 2234 N N . LEU A 1 280 ? -20.016 -38.844 -3.145 1 88.5 280 LEU A N 1
ATOM 2235 C CA . LEU A 1 280 ? -20.672 -38.188 -2.012 1 88.5 280 LEU A CA 1
ATOM 2236 C C . LEU A 1 280 ? -19.969 -36.906 -1.639 1 88.5 280 LEU A C 1
ATOM 2238 O O . LEU A 1 280 ? -18.797 -36.719 -1.958 1 88.5 280 LEU A O 1
ATOM 2242 N N . THR A 1 281 ? -20.75 -36.062 -1.052 1 88.38 281 THR A N 1
ATOM 2243 C CA . THR A 1 281 ? -20.047 -34.969 -0.372 1 88.38 281 THR A CA 1
ATOM 2244 C C . THR A 1 281 ? -19.25 -35.5 0.819 1 88.38 281 THR A C 1
ATOM 2246 O O . THR A 1 281 ? -19.562 -36.562 1.351 1 88.38 281 THR A O 1
ATOM 2249 N N . TYR A 1 282 ? -18.297 -34.781 1.102 1 82.56 282 TYR A N 1
ATOM 2250 C CA . TYR A 1 282 ? -17.484 -35.188 2.234 1 82.56 282 TYR A CA 1
ATOM 2251 C C . TYR A 1 282 ? -18.328 -35.344 3.49 1 82.56 282 TYR A C 1
ATOM 2253 O O . TYR A 1 282 ? -18.188 -36.344 4.211 1 82.56 282 TYR A O 1
ATOM 2261 N N . SER A 1 283 ? -19.219 -34.406 3.721 1 74.81 283 SER A N 1
ATOM 2262 C CA . SER A 1 283 ? -20.109 -34.5 4.871 1 74.81 283 SER A CA 1
ATOM 2263 C C . SER A 1 283 ? -21 -35.719 4.805 1 74.81 283 SER A C 1
ATOM 2265 O O . SER A 1 283 ? -21.172 -36.438 5.805 1 74.81 283 SER A O 1
ATOM 2267 N N . ASP A 1 284 ? -21.578 -36 3.662 1 76.94 284 ASP A N 1
ATOM 2268 C CA . ASP A 1 284 ? -22.453 -37.156 3.488 1 76.94 284 ASP A CA 1
ATOM 2269 C C . ASP A 1 284 ? -21.688 -38.469 3.682 1 76.94 284 ASP A C 1
ATOM 2271 O O . ASP A 1 284 ? -22.234 -39.438 4.215 1 76.94 284 ASP A O 1
ATOM 2275 N N . TYR A 1 285 ? -20.531 -38.5 3.234 1 76.88 285 TYR A N 1
ATOM 2276 C CA . TYR A 1 285 ? -19.719 -39.688 3.402 1 76.88 285 TYR A CA 1
ATOM 2277 C C . TYR A 1 285 ? -19.5 -40 4.879 1 76.88 285 TYR A C 1
ATOM 2279 O O . TYR A 1 285 ? -19.656 -41.125 5.316 1 76.88 285 TYR A O 1
ATOM 2287 N N . PHE A 1 286 ? -19.203 -39 5.586 1 66.44 286 PHE A N 1
ATOM 2288 C CA . PHE A 1 286 ? -18.922 -39.219 6.996 1 66.44 286 PHE A CA 1
ATOM 2289 C C . PHE A 1 286 ? -20.203 -39.469 7.777 1 66.44 286 PHE A C 1
ATOM 2291 O O . PHE A 1 286 ? -20.203 -40.219 8.758 1 66.44 286 PHE A O 1
ATOM 2298 N N . GLN A 1 287 ? -21.234 -38.75 7.281 1 61.31 287 GLN A N 1
ATOM 2299 C CA . GLN A 1 287 ? -22.516 -39.094 7.887 1 61.31 287 GLN A CA 1
ATOM 2300 C C . GLN A 1 287 ? -22.938 -40.531 7.582 1 61.31 287 GLN A C 1
ATOM 2302 O O . GLN A 1 287 ? -23.438 -41.219 8.461 1 61.31 287 GLN A O 1
ATOM 2307 N N . TYR A 1 288 ? -22.797 -40.875 6.324 1 56.59 288 TYR A N 1
ATOM 2308 C CA . TYR A 1 288 ? -23.125 -42.219 5.883 1 56.59 288 TYR A CA 1
ATOM 2309 C C . TYR A 1 288 ? -22.344 -43.25 6.668 1 56.59 288 TYR A C 1
ATOM 2311 O O . TYR A 1 288 ? -22.906 -44.281 7.098 1 56.59 288 TYR A O 1
ATOM 2319 N N . LYS A 1 289 ? -21.234 -42.969 6.863 1 54.84 289 LYS A N 1
ATOM 2320 C CA . LYS A 1 289 ? -20.406 -43.938 7.586 1 54.84 289 LYS A CA 1
ATOM 2321 C C . LYS A 1 289 ? -20.75 -43.969 9.07 1 54.84 289 LYS A C 1
ATOM 2323 O O . LYS A 1 289 ? -20.75 -45 9.711 1 54.84 289 LYS A O 1
ATOM 2328 N N . THR A 1 290 ? -21.172 -42.75 9.453 1 49.88 290 THR A N 1
ATOM 2329 C CA . THR A 1 290 ? -21.625 -42.688 10.836 1 49.88 290 THR A CA 1
ATOM 2330 C C . THR A 1 290 ? -22.891 -43.531 11.031 1 49.88 290 THR A C 1
ATOM 2332 O O . THR A 1 290 ? -23.047 -44.219 12.039 1 49.88 290 THR A O 1
ATOM 2335 N N . VAL A 1 291 ? -23.859 -43.312 10.055 1 46.38 291 VAL A N 1
ATOM 2336 C CA . VAL A 1 291 ? -25.125 -44.031 10.125 1 46.38 291 VAL A CA 1
ATOM 2337 C C . VAL A 1 291 ? -24.875 -45.531 10 1 46.38 291 VAL A C 1
ATOM 2339 O O . VAL A 1 291 ? -25.531 -46.344 10.672 1 46.38 291 VAL A O 1
ATOM 2342 N N . LEU A 1 292 ? -23.938 -45.812 9.18 1 46.75 292 LEU A N 1
ATOM 2343 C CA . LEU A 1 292 ? -23.625 -47.219 9.047 1 46.75 292 LEU A CA 1
ATOM 2344 C C . LEU A 1 292 ? -23.125 -47.781 10.367 1 46.75 292 LEU A C 1
ATOM 2346 O O . LEU A 1 292 ? -23.422 -48.938 10.695 1 46.75 292 LEU A O 1
ATOM 2350 N N . CYS A 1 293 ? -22.5 -46.875 11.078 1 45.31 293 CYS A N 1
ATOM 2351 C CA . CYS A 1 293 ? -22.078 -47.375 12.391 1 45.31 293 CYS A CA 1
ATOM 2352 C C . CYS A 1 293 ? -23.281 -47.75 13.25 1 45.31 293 CYS A C 1
ATOM 2354 O O . CYS A 1 293 ? -23.219 -48.688 14.039 1 45.31 293 CYS A O 1
ATOM 2356 N N . LYS A 1 294 ? -24.344 -46.969 12.953 1 43.62 294 LYS A N 1
ATOM 2357 C CA . LYS A 1 294 ? -25.516 -47.188 13.781 1 43.62 294 LYS A CA 1
ATOM 2358 C C . LYS A 1 294 ? -26.203 -48.5 13.391 1 43.62 294 LYS A C 1
ATOM 2360 O O . LYS A 1 294 ? -26.766 -49.188 14.242 1 43.62 294 LYS A O 1
ATOM 2365 N N . TYR A 1 295 ? -26.281 -48.75 12.172 1 41.41 295 TYR A N 1
ATOM 2366 C CA . TYR A 1 295 ? -27.078 -49.875 11.719 1 41.41 295 TYR A CA 1
ATOM 2367 C C . TYR A 1 295 ? -26.281 -51.188 11.797 1 41.41 295 TYR A C 1
ATOM 2369 O O . TYR A 1 295 ? -26.828 -52.281 11.539 1 41.41 295 TYR A O 1
ATOM 2377 N N . TYR A 1 296 ? -24.984 -51.031 11.836 1 38.56 296 TYR A N 1
ATOM 2378 C CA . TYR A 1 296 ? -24.328 -52.344 11.961 1 38.56 296 TYR A CA 1
ATOM 2379 C C . TYR A 1 296 ? -24.562 -52.938 13.336 1 38.56 296 TYR A C 1
ATOM 2381 O O . TYR A 1 296 ? -24.344 -52.281 14.359 1 38.56 296 TYR A O 1
ATOM 2389 N N . ASP A 1 297 ? -25.594 -53.719 13.422 1 37.22 297 ASP A N 1
ATOM 2390 C CA . ASP A 1 297 ? -25.984 -54.5 14.578 1 37.22 297 ASP A CA 1
ATOM 2391 C C . ASP A 1 297 ? -24.781 -55.188 15.211 1 37.22 297 ASP A C 1
ATOM 2393 O O . ASP A 1 297 ? -24.875 -55.781 16.297 1 37.22 297 ASP A O 1
ATOM 2397 N N . ASP A 1 298 ? -23.906 -55.969 14.273 1 35.69 298 ASP A N 1
ATOM 2398 C CA . ASP A 1 298 ? -23.203 -57.156 14.758 1 35.69 298 ASP A CA 1
ATOM 2399 C C . ASP A 1 298 ? -22.188 -56.781 15.836 1 35.69 298 ASP A C 1
ATOM 2401 O O . ASP A 1 298 ? -21.594 -55.719 15.797 1 35.69 298 ASP A O 1
ATOM 2405 N N . ASP A 1 299 ? -22.219 -57.406 17.047 1 37.12 299 ASP A N 1
ATOM 2406 C CA . ASP A 1 299 ? -21.234 -57.75 18.078 1 37.12 299 ASP A CA 1
ATOM 2407 C C . ASP A 1 299 ? -19.812 -57.75 17.5 1 37.12 299 ASP A C 1
ATOM 2409 O O . ASP A 1 299 ? -18.844 -57.938 18.25 1 37.12 299 ASP A O 1
ATOM 2413 N N . SER A 1 300 ? -19.656 -58.219 16.219 1 34 300 SER A N 1
ATOM 2414 C CA . SER A 1 300 ? -18.359 -58.406 15.602 1 34 300 SER A CA 1
ATOM 2415 C C . SER A 1 300 ? -17.625 -57.094 15.383 1 34 300 SER A C 1
ATOM 2417 O O . SER A 1 300 ? -16.562 -57.062 14.781 1 34 300 SER A O 1
ATOM 2419 N N . LEU A 1 301 ? -18.234 -56 15.469 1 38.72 301 LEU A N 1
ATOM 2420 C CA . LEU A 1 301 ? -17.469 -54.75 15.531 1 38.72 301 LEU A CA 1
ATOM 2421 C C . LEU A 1 301 ? -16.609 -54.719 16.797 1 38.72 301 LEU A C 1
ATOM 2423 O O . LEU A 1 301 ? -16.297 -53.656 17.297 1 38.72 301 LEU A O 1
ATOM 2427 N N . GLU A 1 302 ? -16.625 -55.812 17.609 1 34.12 302 GLU A N 1
ATOM 2428 C CA . GLU A 1 302 ? -15.75 -55.875 18.781 1 34.12 302 GLU A CA 1
ATOM 2429 C C . GLU A 1 302 ? -14.438 -55.125 18.516 1 34.12 302 GLU A C 1
ATOM 2431 O O . GLU A 1 302 ? -13.961 -54.406 19.375 1 34.12 302 GLU A O 1
ATOM 2436 N N . GLU A 1 303 ? -13.477 -55.812 17.703 1 36.78 303 GLU A N 1
ATOM 2437 C CA . GLU A 1 303 ? -12.055 -55.625 17.938 1 36.78 303 GLU A CA 1
ATOM 2438 C C . GLU A 1 303 ? -11.594 -54.25 17.469 1 36.78 303 GLU A C 1
ATOM 2440 O O . GLU A 1 303 ? -10.688 -53.656 18.062 1 36.78 303 GLU A O 1
ATOM 2445 N N . GLY A 1 304 ? -11.875 -53.812 16.125 1 33.31 304 GLY A N 1
ATOM 2446 C CA . GLY A 1 304 ? -11.281 -52.594 15.602 1 33.31 304 GLY A CA 1
ATOM 2447 C C . GLY A 1 304 ? -12.297 -51.625 15.031 1 33.31 304 GLY A C 1
ATOM 2448 O O . GLY A 1 304 ? -13.117 -52 14.195 1 33.31 304 GLY A O 1
ATOM 2449 N N . CYS A 1 305 ? -12.945 -50.844 15.859 1 41.03 305 CYS A N 1
ATOM 2450 C CA . CYS A 1 305 ? -13.711 -49.719 15.344 1 41.03 305 CYS A CA 1
ATOM 2451 C C . CYS A 1 305 ? -13.109 -49.219 14.039 1 41.03 305 CYS A C 1
ATOM 2453 O O . CYS A 1 305 ? -11.945 -48.812 14 1 41.03 305 CYS A O 1
ATOM 2455 N N . PRO A 1 306 ? -13.562 -49.688 12.984 1 40.09 306 PRO A N 1
ATOM 2456 C CA . PRO A 1 306 ? -12.836 -49.312 11.773 1 40.09 306 PRO A CA 1
ATOM 2457 C C . PRO A 1 306 ? -12.516 -47.812 11.734 1 40.09 306 PRO A C 1
ATOM 2459 O O . PRO A 1 306 ? -11.711 -47.375 10.914 1 40.09 306 PRO A O 1
ATOM 2462 N N . TYR A 1 307 ? -13.359 -47.062 12.438 1 43.12 307 TYR A N 1
ATOM 2463 C CA . TYR A 1 307 ? -13.125 -45.625 12.328 1 43.12 307 TYR A CA 1
ATOM 2464 C C . TYR A 1 307 ? -12.188 -45.156 13.422 1 43.12 307 TYR A C 1
ATOM 2466 O O . TYR A 1 307 ? -11.758 -44 13.414 1 43.12 307 TYR A O 1
ATOM 2474 N N . GLY A 1 308 ? -11.688 -45.969 14.117 1 40.38 308 GLY A N 1
ATOM 2475 C CA . GLY A 1 308 ? -10.75 -45.594 15.164 1 40.38 308 GLY A CA 1
ATOM 2476 C C . GLY A 1 308 ? -11.023 -44.219 15.75 1 40.38 308 GLY A C 1
ATOM 2477 O O . GLY A 1 308 ? -12.148 -43.938 16.156 1 40.38 308 GLY A O 1
ATOM 2478 N N . ASP A 1 309 ? -9.953 -43.281 15.781 1 41.38 309 ASP A N 1
ATOM 2479 C CA . ASP A 1 309 ? -9.906 -41.938 16.328 1 41.38 309 ASP A CA 1
ATOM 2480 C C . ASP A 1 309 ? -10.82 -41 15.547 1 41.38 309 ASP A C 1
ATOM 2482 O O . ASP A 1 309 ? -11.086 -39.875 15.977 1 41.38 309 ASP A O 1
ATOM 2486 N N . MET A 1 310 ? -11.156 -41.344 14.43 1 38.84 310 MET A N 1
ATOM 2487 C CA . MET A 1 310 ? -11.961 -40.438 13.617 1 38.84 310 MET A CA 1
ATOM 2488 C C . MET A 1 310 ? -13.438 -40.531 13.992 1 38.84 310 MET A C 1
ATOM 2490 O O . MET A 1 310 ? -14.281 -39.875 13.375 1 38.84 310 MET A O 1
ATOM 2494 N N . CYS A 1 311 ? -13.789 -41.438 14.789 1 46.59 311 CYS A N 1
ATOM 2495 C CA . CYS A 1 311 ? -15.164 -41.562 15.258 1 46.59 311 CYS A CA 1
ATOM 2496 C C . CYS A 1 311 ? -15.672 -40.219 15.812 1 46.59 311 CYS A C 1
ATOM 2498 O O . CYS A 1 311 ? -16.828 -39.875 15.594 1 46.59 311 CYS A O 1
ATOM 2500 N N . ASP A 1 312 ? -14.82 -39.594 16.484 1 44.09 312 ASP A N 1
ATOM 2501 C CA . ASP A 1 312 ? -15.164 -38.281 17.016 1 44.09 312 ASP A CA 1
ATOM 2502 C C . ASP A 1 312 ? -15.562 -37.312 15.891 1 44.09 312 ASP A C 1
ATOM 2504 O O . ASP A 1 312 ? -16.5 -36.531 16.047 1 44.09 312 ASP A O 1
ATOM 2508 N N . TYR A 1 313 ? -14.891 -37.375 14.859 1 41.62 313 TYR A N 1
ATOM 2509 C CA . TYR A 1 313 ? -15.164 -36.469 13.75 1 41.62 313 TYR A CA 1
ATOM 2510 C C . TYR A 1 313 ? -16.438 -36.875 13.023 1 41.62 313 TYR A C 1
ATOM 2512 O O . TYR A 1 313 ? -17.219 -36 12.617 1 41.62 313 TYR A O 1
ATOM 2520 N N . ALA A 1 314 ? -16.656 -38.125 12.883 1 44.91 314 ALA A N 1
ATOM 2521 C CA . ALA A 1 314 ? -17.812 -38.625 12.125 1 44.91 314 ALA A CA 1
ATOM 2522 C C . ALA A 1 314 ? -19.109 -38.344 12.867 1 44.91 314 ALA A C 1
ATOM 2524 O O . ALA A 1 314 ? -20.156 -38.094 12.242 1 44.91 314 ALA A O 1
ATOM 2525 N N . HIS A 1 315 ? -19.031 -38.438 14.25 1 46.75 315 HIS A N 1
ATOM 2526 C CA . HIS A 1 315 ? -20.266 -38.219 14.977 1 46.75 315 HIS A CA 1
ATOM 2527 C C . HIS A 1 315 ? -20.594 -36.719 15.031 1 46.75 315 HIS A C 1
ATOM 2529 O O . HIS A 1 315 ? -21.688 -36.312 15.445 1 46.75 315 HIS A O 1
ATOM 2535 N N . GLY A 1 316 ? -20.203 -35.969 14.203 1 41.03 316 GLY A N 1
ATOM 2536 C CA . GLY A 1 316 ? -20.578 -34.562 14.336 1 41.03 316 GLY A CA 1
ATOM 2537 C C . GLY A 1 316 ? -21.109 -34.219 15.711 1 41.03 316 GLY A C 1
ATOM 2538 O O . GLY A 1 316 ? -21.188 -35.062 16.594 1 41.03 316 GLY A O 1
ATOM 2539 N N . GLN A 1 317 ? -21.25 -32.812 16.062 1 38.41 317 GLN A N 1
ATOM 2540 C CA . GLN A 1 317 ? -21.859 -32.312 17.297 1 38.41 317 GLN A CA 1
ATOM 2541 C C . GLN A 1 317 ? -23.172 -33.031 17.578 1 38.41 317 GLN A C 1
ATOM 2543 O O . GLN A 1 317 ? -23.547 -33.219 18.75 1 38.41 317 GLN A O 1
ATOM 2548 N N . ALA A 1 318 ? -23.844 -33.312 16.562 1 37.25 318 ALA A N 1
ATOM 2549 C CA . ALA A 1 318 ? -25.219 -33.781 16.828 1 37.25 318 ALA A CA 1
ATOM 2550 C C . ALA A 1 318 ? -25.219 -35.156 17.484 1 37.25 318 ALA A C 1
ATOM 2552 O O . ALA A 1 318 ? -26.094 -35.438 18.312 1 37.25 318 ALA A O 1
ATOM 2553 N N . ASP A 1 319 ? -24.344 -36.094 16.984 1 42.91 319 ASP A N 1
ATOM 2554 C CA . ASP A 1 319 ? -24.656 -37.406 17.484 1 42.91 319 ASP A CA 1
ATOM 2555 C C . ASP A 1 319 ? -23.781 -37.75 18.688 1 42.91 319 ASP A C 1
ATOM 2557 O O . ASP A 1 319 ? -23.125 -38.812 18.719 1 42.91 319 ASP A O 1
ATOM 2561 N N . ALA A 1 320 ? -23.422 -36.906 19.453 1 44.38 320 ALA A N 1
ATOM 2562 C CA . ALA A 1 320 ? -22.844 -37.156 20.766 1 44.38 320 ALA A CA 1
ATOM 2563 C C . ALA A 1 320 ? -23.578 -38.312 21.469 1 44.38 320 ALA A C 1
ATOM 2565 O O . ALA A 1 320 ? -23.125 -38.812 22.5 1 44.38 320 ALA A O 1
ATOM 2566 N N . SER A 1 321 ? -24.703 -38.625 20.891 1 43.06 321 SER A N 1
ATOM 2567 C CA . SER A 1 321 ? -25.547 -39.594 21.594 1 43.06 321 SER A CA 1
ATOM 2568 C C . SER A 1 321 ? -25.281 -41 21.094 1 43.06 321 SER A C 1
ATOM 2570 O O . SER A 1 321 ? -26.016 -41.938 21.453 1 43.06 321 SER A O 1
ATOM 2572 N N . CYS A 1 322 ? -24.312 -41.125 20.266 1 46.03 322 CYS A N 1
ATOM 2573 C CA . CYS A 1 322 ? -24.094 -42.5 19.828 1 46.03 322 CYS A CA 1
ATOM 2574 C C . CYS A 1 322 ? -23.625 -43.344 20.984 1 46.03 322 CYS A C 1
ATOM 2576 O O . CYS A 1 322 ? -22.547 -43.156 21.516 1 46.03 322 CYS A O 1
ATOM 2578 N N . ILE A 1 323 ? -24.469 -44.062 21.531 1 47.34 323 ILE A N 1
ATOM 2579 C CA . ILE A 1 323 ? -24.281 -44.906 22.703 1 47.34 323 ILE A CA 1
ATOM 2580 C C . ILE A 1 323 ? -23.109 -45.844 22.484 1 47.34 323 ILE A C 1
ATOM 2582 O O . ILE A 1 323 ? -22.312 -46.094 23.391 1 47.34 323 ILE A O 1
ATOM 2586 N N . LYS A 1 324 ? -22.922 -46.125 21.219 1 46.81 324 LYS A N 1
ATOM 2587 C CA . LYS A 1 324 ? -21.875 -47.125 20.969 1 46.81 324 LYS A CA 1
ATOM 2588 C C . LYS A 1 324 ? -20.484 -46.5 21.078 1 46.81 324 LYS A C 1
ATOM 2590 O O . LYS A 1 324 ? -19.578 -47.062 21.703 1 46.81 324 LYS A O 1
ATOM 2595 N N . CYS A 1 325 ? -20.375 -45.281 20.578 1 52.66 325 CYS A N 1
ATOM 2596 C CA . CYS A 1 325 ? -19.094 -44.594 20.672 1 52.66 325 CYS A CA 1
ATOM 2597 C C . CYS A 1 325 ? -18.812 -44.156 22.094 1 52.66 325 CYS A C 1
ATOM 2599 O O . CYS A 1 325 ? -17.656 -44.156 22.531 1 52.66 325 CYS A O 1
ATOM 2601 N N . ARG A 1 326 ? -19.828 -43.844 22.812 1 49.72 326 ARG A N 1
ATOM 2602 C CA . ARG A 1 326 ? -19.656 -43.562 24.234 1 49.72 326 ARG A CA 1
ATOM 2603 C C . ARG A 1 326 ? -19.141 -44.781 24.984 1 49.72 326 ARG A C 1
ATOM 2605 O O . ARG A 1 326 ? -18.25 -44.656 25.828 1 49.72 326 ARG A O 1
ATOM 2612 N N . LYS A 1 327 ? -19.719 -45.812 24.688 1 51.12 327 LYS A N 1
ATOM 2613 C CA . LYS A 1 327 ? -19.328 -47 25.406 1 51.12 327 LYS A CA 1
ATOM 2614 C C . LYS A 1 327 ? -17.891 -47.406 25.109 1 51.12 327 LYS A C 1
ATOM 2616 O O . LYS A 1 327 ? -17.203 -47.969 25.953 1 51.12 327 LYS A O 1
ATOM 2621 N N . ARG A 1 328 ? -17.469 -46.844 23.953 1 48.53 328 ARG A N 1
ATOM 2622 C CA . ARG A 1 328 ? -16.125 -47.25 23.562 1 48.53 328 ARG A CA 1
ATOM 2623 C C . ARG A 1 328 ? -15.109 -46.156 23.906 1 48.53 328 ARG A C 1
ATOM 2625 O O . ARG A 1 328 ? -13.922 -46.312 23.609 1 48.53 328 ARG A O 1
ATOM 2632 N N . GLY A 1 329 ? -15.508 -45.188 24.578 1 48.41 329 GLY A N 1
ATOM 2633 C CA . GLY A 1 329 ? -14.648 -44.125 25.094 1 48.41 329 GLY A CA 1
ATOM 2634 C C . GLY A 1 329 ? -14.18 -43.188 24.016 1 48.41 329 GLY A C 1
ATOM 2635 O O . GLY A 1 329 ? -13.203 -42.438 24.219 1 48.41 329 GLY A O 1
ATOM 2636 N N . HIS A 1 330 ? -14.633 -43.406 22.844 1 45.75 330 HIS A N 1
ATOM 2637 C CA . HIS A 1 330 ? -14.172 -42.562 21.75 1 45.75 330 HIS A CA 1
ATOM 2638 C C . HIS A 1 330 ? -14.719 -41.125 21.891 1 45.75 330 HIS A C 1
ATOM 2640 O O . HIS A 1 330 ? -14.117 -40.188 21.391 1 45.75 330 HIS A O 1
ATOM 2646 N N . LEU A 1 331 ? -15.875 -40.875 22.328 1 45.62 331 LEU A N 1
ATOM 2647 C CA . LEU A 1 331 ? -16.453 -39.531 22.578 1 45.62 331 LEU A CA 1
ATOM 2648 C C . LEU A 1 331 ? -16.078 -39.031 23.969 1 45.62 331 LEU A C 1
ATOM 2650 O O . LEU A 1 331 ? -16.578 -39.531 24.969 1 45.62 331 LEU A O 1
ATOM 2654 N N . THR A 1 332 ? -14.766 -38.969 24.266 1 39.41 332 THR A N 1
ATOM 2655 C CA . THR A 1 332 ? -14.43 -38.531 25.609 1 39.41 332 THR A CA 1
ATOM 2656 C C . THR A 1 332 ? -15.086 -37.188 25.938 1 39.41 332 THR A C 1
ATOM 2658 O O . THR A 1 332 ? -15.508 -36.969 27.062 1 39.41 332 THR A O 1
ATOM 2661 N N . LYS A 1 333 ? -14.398 -36.031 25.344 1 34.09 333 LYS A N 1
ATOM 2662 C CA . LYS A 1 333 ? -14.359 -34.75 26.016 1 34.09 333 LYS A CA 1
ATOM 2663 C C . LYS A 1 333 ? -15.648 -33.969 25.766 1 34.09 333 LYS A C 1
ATOM 2665 O O . LYS A 1 333 ? -16.016 -33.688 24.625 1 34.09 333 LYS A O 1
ATOM 2670 N N . ARG A 1 334 ? -16.641 -34.062 26.531 1 32.91 334 ARG A N 1
ATOM 2671 C CA . ARG A 1 334 ? -17.781 -33.125 26.641 1 32.91 334 ARG A CA 1
ATOM 2672 C C . ARG A 1 334 ? -17.312 -31.688 26.656 1 32.91 334 ARG A C 1
ATOM 2674 O O . ARG A 1 334 ? -16.359 -31.344 27.375 1 32.91 334 ARG A O 1
ATOM 2681 N N . CYS A 1 335 ? -17.344 -31.031 25.531 1 28.16 335 CYS A N 1
ATOM 2682 C CA . CYS A 1 335 ? -17.172 -29.609 25.797 1 28.16 335 CYS A CA 1
ATOM 2683 C C . CYS A 1 335 ? -17.984 -29.172 27.016 1 28.16 335 CYS A C 1
ATOM 2685 O O . CYS A 1 335 ? -19.125 -29.594 27.188 1 28.16 335 CYS A O 1
ATOM 2687 N N . PRO A 1 336 ? -17.422 -28.672 28.031 1 26.91 336 PRO A N 1
ATOM 2688 C CA . PRO A 1 336 ? -18.188 -28.109 29.141 1 26.91 336 PRO A CA 1
ATOM 2689 C C . PRO A 1 336 ? -19.344 -27.234 28.672 1 26.91 336 PRO A C 1
ATOM 2691 O O . PRO A 1 336 ? -19.297 -26.672 27.562 1 26.91 336 PRO A O 1
ATOM 2694 N N . GLU A 1 337 ? -20.625 -27.516 29 1 24.61 337 GLU A N 1
ATOM 2695 C CA . GLU A 1 337 ? -21.719 -26.562 28.891 1 24.61 337 GLU A CA 1
ATOM 2696 C C . GLU A 1 337 ? -21.234 -25.141 29.125 1 24.61 337 GLU A C 1
ATOM 2698 O O . GLU A 1 337 ? -20.453 -24.875 30.047 1 24.61 337 GLU A O 1
ATOM 2703 N N . PRO A 1 338 ? -21.359 -24.281 27.984 1 24.05 338 PRO A N 1
ATOM 2704 C CA . PRO A 1 338 ? -21.219 -22.953 28.609 1 24.05 338 PRO A CA 1
ATOM 2705 C C . PRO A 1 338 ? -22.125 -22.781 29.812 1 24.05 338 PRO A C 1
ATOM 2707 O O . PRO A 1 338 ? -23.203 -23.391 29.891 1 24.05 338 PRO A O 1
ATOM 2710 N N . MET B 1 1 ? 59.094 21.703 19.969 1 26.7 1 MET B N 1
ATOM 2711 C CA . MET B 1 1 ? 58.656 20.953 18.812 1 26.7 1 MET B CA 1
ATOM 2712 C C . MET B 1 1 ? 57.156 20.859 18.766 1 26.7 1 MET B C 1
ATOM 2714 O O . MET B 1 1 ? 56.531 20.234 19.625 1 26.7 1 MET B O 1
ATOM 2718 N N . ALA B 1 2 ? 56.406 21.906 18.25 1 29.27 2 ALA B N 1
ATOM 2719 C CA . ALA B 1 2 ? 55 22.266 18.484 1 29.27 2 ALA B CA 1
ATOM 2720 C C . ALA B 1 2 ? 54.062 21.266 17.828 1 29.27 2 ALA B C 1
ATOM 2722 O O . ALA B 1 2 ? 54.156 20.984 16.641 1 29.27 2 ALA B O 1
ATOM 2723 N N . SER B 1 3 ? 53.781 20.062 18.484 1 28.48 3 SER B N 1
ATOM 2724 C CA . SER B 1 3 ? 53.031 18.891 18.062 1 28.48 3 SER B CA 1
ATOM 2725 C C . SER B 1 3 ? 51.719 19.281 17.406 1 28.48 3 SER B C 1
ATOM 2727 O O . SER B 1 3 ? 50.906 20.016 18 1 28.48 3 SER B O 1
ATOM 2729 N N . GLY B 1 4 ? 51.656 19.609 16.047 1 29.06 4 GLY B N 1
ATOM 2730 C CA . GLY B 1 4 ? 50.625 20.047 15.133 1 29.06 4 GLY B CA 1
ATOM 2731 C C . GLY B 1 4 ? 49.375 19.203 15.203 1 29.06 4 GLY B C 1
ATOM 2732 O O . GLY B 1 4 ? 49.375 18.031 14.82 1 29.06 4 GLY B O 1
ATOM 2733 N N . GLY B 1 5 ? 48.531 19.312 16.203 1 31.17 5 GLY B N 1
ATOM 2734 C CA . GLY B 1 5 ? 47.281 18.594 16.516 1 31.17 5 GLY B CA 1
ATOM 2735 C C . GLY B 1 5 ? 46.406 18.391 15.297 1 31.17 5 GLY B C 1
ATOM 2736 O O . GLY B 1 5 ? 46.188 19.328 14.523 1 31.17 5 GLY B O 1
ATOM 2737 N N . ILE B 1 6 ? 46.438 17.281 14.547 1 31.73 6 ILE B N 1
ATOM 2738 C CA . ILE B 1 6 ? 45.625 16.875 13.422 1 31.73 6 ILE B CA 1
ATOM 2739 C C . ILE B 1 6 ? 44.188 17.391 13.617 1 31.73 6 ILE B C 1
ATOM 2741 O O . ILE B 1 6 ? 43.562 17.094 14.633 1 31.73 6 ILE B O 1
ATOM 2745 N N . LYS B 1 7 ? 43.906 18.516 13.016 1 31.67 7 LYS B N 1
ATOM 2746 C CA . LYS B 1 7 ? 42.594 19.172 12.883 1 31.67 7 LYS B CA 1
ATOM 2747 C C . LYS B 1 7 ? 41.5 18.141 12.562 1 31.67 7 LYS B C 1
ATOM 2749 O O . LYS B 1 7 ? 41.625 17.375 11.609 1 31.67 7 LYS B O 1
ATOM 2754 N N . ASP B 1 8 ? 40.906 17.453 13.477 1 36.12 8 ASP B N 1
ATOM 2755 C CA . ASP B 1 8 ? 39.75 16.578 13.469 1 36.12 8 ASP B CA 1
ATOM 2756 C C . ASP B 1 8 ? 38.75 17.016 12.422 1 36.12 8 ASP B C 1
ATOM 2758 O O . ASP B 1 8 ? 38.281 18.156 12.422 1 36.12 8 ASP B O 1
ATOM 2762 N N . GLY B 1 9 ? 38.938 16.719 11.109 1 38.09 9 GLY B N 1
ATOM 2763 C CA . GLY B 1 9 ? 38.188 17.156 9.938 1 38.09 9 GLY B CA 1
ATOM 2764 C C . GLY B 1 9 ? 36.75 17.484 10.234 1 38.09 9 GLY B C 1
ATOM 2765 O O . GLY B 1 9 ? 36.031 16.734 10.922 1 38.09 9 GLY B O 1
ATOM 2766 N N . THR B 1 10 ? 36.312 18.703 10.5 1 39.12 10 THR B N 1
ATOM 2767 C CA . THR B 1 10 ? 35.031 19.328 10.781 1 39.12 10 THR B CA 1
ATOM 2768 C C . THR B 1 10 ? 33.906 18.75 9.906 1 39.12 10 THR B C 1
ATOM 2770 O O . THR B 1 10 ? 33.906 18.953 8.688 1 39.12 10 THR B O 1
ATOM 2773 N N . SER B 1 11 ? 33.594 17.391 9.812 1 47.12 11 SER B N 1
ATOM 2774 C CA . SER B 1 11 ? 32.469 16.734 9.164 1 47.12 11 SER B CA 1
ATOM 2775 C C . SER B 1 11 ? 31.297 17.703 9.008 1 47.12 11 SER B C 1
ATOM 2777 O O . SER B 1 11 ? 30.922 18.391 9.961 1 47.12 11 SER B O 1
ATOM 2779 N N . SER B 1 12 ? 31.172 18.438 7.922 1 55.25 12 SER B N 1
ATOM 2780 C CA . SER B 1 12 ? 30.125 19.391 7.555 1 55.25 12 SER B CA 1
ATOM 2781 C C . SER B 1 12 ? 28.781 18.984 8.156 1 55.25 12 SER B C 1
ATOM 2783 O O . SER B 1 12 ? 28.5 17.797 8.328 1 55.25 12 SER B O 1
ATOM 2785 N N . SER B 1 13 ? 28.203 19.844 9.062 1 74.5 13 SER B N 1
ATOM 2786 C CA . SER B 1 13 ? 27.062 19.828 9.977 1 74.5 13 SER B CA 1
ATOM 2787 C C . SER B 1 13 ? 25.75 19.906 9.227 1 74.5 13 SER B C 1
ATOM 2789 O O . SER B 1 13 ? 24.688 20.094 9.828 1 74.5 13 SER B O 1
ATOM 2791 N N . GLY B 1 14 ? 25.844 19.75 7.82 1 90.56 14 GLY B N 1
ATOM 2792 C CA . GLY B 1 14 ? 24.578 19.906 7.125 1 90.56 14 GLY B CA 1
ATOM 2793 C C . GLY B 1 14 ? 23.703 18.672 7.207 1 90.56 14 GLY B C 1
ATOM 2794 O O . GLY B 1 14 ? 24.172 17.562 7.473 1 90.56 14 GLY B O 1
ATOM 2795 N N . VAL B 1 15 ? 22.406 18.953 7.012 1 95.38 15 VAL B N 1
ATOM 2796 C CA . VAL B 1 15 ? 21.453 17.844 7.098 1 95.38 15 VAL B CA 1
ATOM 2797 C C . VAL B 1 15 ? 20.672 17.719 5.793 1 95.38 15 VAL B C 1
ATOM 2799 O O . VAL B 1 15 ? 20.562 18.688 5.039 1 95.38 15 VAL B O 1
ATOM 2802 N N . TRP B 1 16 ? 20.297 16.5 5.441 1 95.81 16 TRP B N 1
ATOM 2803 C CA . TRP B 1 16 ? 19.422 16.156 4.324 1 95.81 16 TRP B CA 1
ATOM 2804 C C . TRP B 1 16 ? 18.031 15.742 4.824 1 95.81 16 TRP B C 1
ATOM 2806 O O . TRP B 1 16 ? 17.906 14.828 5.637 1 95.81 16 TRP B O 1
ATOM 2816 N N . ILE B 1 17 ? 16.984 16.438 4.309 1 95.56 17 ILE B N 1
ATOM 2817 C CA . ILE B 1 17 ? 15.664 16.234 4.906 1 95.56 17 ILE B CA 1
ATOM 2818 C C . ILE B 1 17 ? 14.719 15.633 3.863 1 95.56 17 ILE B C 1
ATOM 2820 O O . ILE B 1 17 ? 14.617 16.141 2.744 1 95.56 17 ILE B O 1
ATOM 2824 N N . PHE B 1 18 ? 14.031 14.539 4.176 1 95.5 18 PHE B N 1
ATOM 2825 C CA . PHE B 1 18 ? 13.031 13.867 3.35 1 95.5 18 PHE B CA 1
ATOM 2826 C C . PHE B 1 18 ? 11.695 13.781 4.078 1 95.5 18 PHE B C 1
ATOM 2828 O O . PHE B 1 18 ? 11.602 13.18 5.148 1 95.5 18 PHE B O 1
ATOM 2835 N N . VAL B 1 19 ? 10.609 14.312 3.471 1 93.94 19 VAL B N 1
ATOM 2836 C CA . VAL B 1 19 ? 9.328 14.43 4.164 1 93.94 19 VAL B CA 1
ATOM 2837 C C . VAL B 1 19 ? 8.266 13.617 3.424 1 93.94 19 VAL B C 1
ATOM 2839 O O . VAL B 1 19 ? 7.992 13.867 2.246 1 93.94 19 VAL B O 1
ATOM 2842 N N . ASP B 1 20 ? 7.754 12.695 4.07 1 92.81 20 ASP B N 1
ATOM 2843 C CA . ASP B 1 20 ? 6.516 12.07 3.602 1 92.81 20 ASP B CA 1
ATOM 2844 C C . ASP B 1 20 ? 5.301 12.914 3.98 1 92.81 20 ASP B C 1
ATOM 2846 O O . ASP B 1 20 ? 4.742 12.75 5.066 1 92.81 20 ASP B O 1
ATOM 2850 N N . ASP B 1 21 ? 4.918 13.688 3.078 1 89.69 21 ASP B N 1
ATOM 2851 C CA . ASP B 1 21 ? 3.922 14.703 3.383 1 89.69 21 ASP B CA 1
ATOM 2852 C C . ASP B 1 21 ? 2.574 14.078 3.721 1 89.69 21 ASP B C 1
ATOM 2854 O O . ASP B 1 21 ? 1.899 14.5 4.66 1 89.69 21 ASP B O 1
ATOM 2858 N N . SER B 1 22 ? 2.182 13.125 2.967 1 87.75 22 SER B N 1
ATOM 2859 C CA . SER B 1 22 ? 0.883 12.492 3.176 1 87.75 22 SER B CA 1
ATOM 2860 C C . SER B 1 22 ? 0.82 11.789 4.527 1 87.75 22 SER B C 1
ATOM 2862 O O . SER B 1 22 ? -0.16 11.93 5.262 1 87.75 22 SER B O 1
ATOM 2864 N N . ASN B 1 23 ? 1.871 11.008 4.848 1 90.25 23 ASN B N 1
ATOM 2865 C CA . ASN B 1 23 ? 1.897 10.312 6.129 1 90.25 23 ASN B CA 1
ATOM 2866 C C . ASN B 1 23 ? 1.907 11.297 7.297 1 90.25 23 ASN B C 1
ATOM 2868 O O . ASN B 1 23 ? 1.206 11.094 8.289 1 90.25 23 ASN B O 1
ATOM 2872 N N . LEU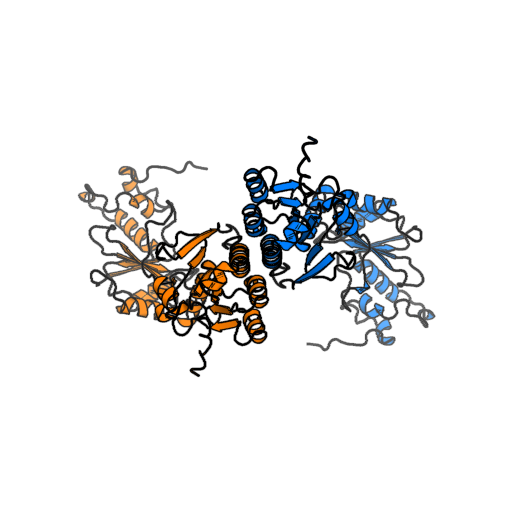 B 1 24 ? 2.664 12.32 7.141 1 93.19 24 LEU B N 1
ATOM 2873 C CA . LEU B 1 24 ? 2.758 13.359 8.156 1 93.19 24 LEU B CA 1
ATOM 2874 C C . LEU B 1 24 ? 1.396 14 8.414 1 93.19 24 LEU B C 1
ATOM 2876 O O . LEU B 1 24 ? 0.977 14.141 9.562 1 93.19 24 LEU B O 1
ATOM 2880 N N . TRP B 1 25 ? 0.751 14.297 7.402 1 91.56 25 TRP B N 1
ATOM 2881 C CA . TRP B 1 25 ? -0.518 15.016 7.496 1 91.56 25 TRP B CA 1
ATOM 2882 C C . TRP B 1 25 ? -1.625 14.094 8 1 91.56 25 TRP B C 1
ATOM 2884 O O . TRP B 1 25 ? -2.41 14.477 8.867 1 91.56 25 TRP B O 1
ATOM 2894 N N . ILE B 1 26 ? -1.741 12.969 7.473 1 91.38 26 ILE B N 1
ATOM 2895 C CA . ILE B 1 26 ? -2.768 12.008 7.875 1 91.38 26 ILE B CA 1
ATOM 2896 C C . ILE B 1 26 ? -2.662 11.742 9.375 1 91.38 26 ILE B C 1
ATOM 2898 O O . ILE B 1 26 ? -3.672 11.75 10.086 1 91.38 26 ILE B O 1
ATOM 2902 N N . GLU B 1 27 ? -1.46 11.523 9.797 1 93.94 27 GLU B N 1
ATOM 2903 C CA . GLU B 1 27 ? -1.263 11.234 11.211 1 93.94 27 GLU B CA 1
ATOM 2904 C C . GLU B 1 27 ? -1.504 12.477 12.062 1 93.94 27 GLU B C 1
ATOM 2906 O O . GLU B 1 27 ? -1.966 12.375 13.203 1 93.94 27 GLU B O 1
ATOM 2911 N N . ALA B 1 28 ? -1.226 13.594 11.5 1 95.75 28 ALA B N 1
ATOM 2912 C CA . ALA B 1 28 ? -1.525 14.844 12.195 1 95.75 28 ALA B CA 1
ATOM 2913 C C . ALA B 1 28 ? -3.027 15 12.414 1 95.75 28 ALA B C 1
ATOM 2915 O O . ALA B 1 28 ? -3.461 15.469 13.469 1 95.75 28 ALA B O 1
ATOM 2916 N N . LYS B 1 29 ? -3.783 14.648 11.453 1 95.5 29 LYS B N 1
ATOM 2917 C CA . LYS B 1 29 ? -5.234 14.734 11.57 1 95.5 29 LYS B CA 1
ATOM 2918 C C . LYS B 1 29 ? -5.742 13.875 12.727 1 95.5 29 LYS B C 1
ATOM 2920 O O . LYS B 1 29 ? -6.57 14.32 13.523 1 95.5 29 LYS B O 1
ATOM 2925 N N . LYS B 1 30 ? -5.23 12.719 12.828 1 95.88 30 LYS B N 1
ATOM 2926 C CA . LYS B 1 30 ? -5.629 11.812 13.898 1 95.88 30 LYS B CA 1
ATOM 2927 C C . LYS B 1 30 ? -5.211 12.359 15.266 1 95.88 30 LYS B C 1
ATOM 2929 O O . LYS B 1 30 ? -5.988 12.312 16.219 1 95.88 30 LYS B O 1
ATOM 2934 N N . LEU B 1 31 ? -4.039 12.805 15.273 1 95.81 31 LEU B N 1
ATOM 2935 C CA . LEU B 1 31 ? -3.492 13.359 16.5 1 95.81 31 LEU B CA 1
ATOM 2936 C C . LEU B 1 31 ? -4.344 14.523 17 1 95.81 31 LEU B C 1
ATOM 2938 O O . LEU B 1 31 ? -4.668 14.609 18.188 1 95.81 31 LEU B O 1
ATOM 2942 N N . SER B 1 32 ? -4.668 15.375 16.078 1 93.88 32 SER B N 1
ATOM 2943 C CA . SER B 1 32 ? -5.477 16.531 16.438 1 93.88 32 SER B CA 1
ATOM 2944 C C . SER B 1 32 ? -6.836 16.125 16.984 1 93.88 32 SER B C 1
ATOM 2946 O O . SER B 1 32 ? -7.293 16.656 18 1 93.88 32 SER B O 1
ATOM 2948 N N . ALA B 1 33 ? -7.469 15.219 16.312 1 95.5 33 ALA B N 1
ATOM 2949 C CA . ALA B 1 33 ? -8.773 14.75 16.766 1 95.5 33 ALA B CA 1
ATOM 2950 C C . ALA B 1 33 ? -8.688 14.164 18.172 1 95.5 33 ALA B C 1
ATOM 2952 O O . ALA B 1 33 ? -9.531 14.453 19.031 1 95.5 33 ALA B O 1
ATOM 2953 N N . SER B 1 34 ? -7.672 13.422 18.406 1 94.94 34 SER B N 1
ATOM 2954 C CA . SER B 1 34 ? -7.477 12.805 19.719 1 94.94 34 SER B CA 1
ATOM 2955 C C . SER B 1 34 ? -7.191 13.859 20.797 1 94.94 34 SER B C 1
ATOM 2957 O O . SER B 1 34 ? -7.816 13.852 21.859 1 94.94 34 SER B O 1
ATOM 2959 N N . ARG B 1 35 ? -6.332 14.75 20.531 1 92.81 35 ARG B N 1
ATOM 2960 C CA . ARG B 1 35 ? -5.914 15.766 21.5 1 92.81 35 ARG B CA 1
ATOM 2961 C C . ARG B 1 35 ? -7.074 16.688 21.859 1 92.81 35 ARG B C 1
ATOM 2963 O O . ARG B 1 35 ? -7.141 17.188 22.984 1 92.81 35 ARG B O 1
ATOM 2970 N N . ARG B 1 36 ? -7.977 16.844 20.938 1 92.12 36 ARG B N 1
ATOM 2971 C CA . ARG B 1 36 ? -9.102 17.75 21.141 1 92.12 36 ARG B CA 1
ATOM 2972 C C . ARG B 1 36 ? -10.352 16.969 21.562 1 92.12 36 ARG B C 1
ATOM 2974 O O . ARG B 1 36 ? -11.445 17.531 21.625 1 92.12 36 ARG B O 1
ATOM 2981 N N . HIS B 1 37 ? -10.234 15.695 21.734 1 94.19 37 HIS B N 1
ATOM 2982 C CA . HIS B 1 37 ? -11.297 14.812 22.203 1 94.19 37 HIS B CA 1
ATOM 2983 C C . HIS B 1 37 ? -12.523 14.906 21.297 1 94.19 37 HIS B C 1
ATOM 2985 O O . HIS B 1 37 ? -13.648 15.047 21.781 1 94.19 37 HIS B O 1
ATOM 2991 N N . MET B 1 38 ? -12.289 14.883 20.062 1 94.62 38 MET B N 1
ATOM 2992 C CA . MET B 1 38 ? -13.383 14.969 19.109 1 94.62 38 MET B CA 1
ATOM 2993 C C . MET B 1 38 ? -14.094 13.633 18.969 1 94.62 38 MET B C 1
ATOM 2995 O O . MET B 1 38 ? -13.539 12.586 19.312 1 94.62 38 MET B O 1
ATOM 2999 N N . GLU B 1 39 ? -15.344 13.703 18.406 1 94.69 39 GLU B N 1
ATOM 3000 C CA . GLU B 1 39 ? -16.141 12.508 18.156 1 94.69 39 GLU B CA 1
ATOM 3001 C C . GLU B 1 39 ? -15.695 11.82 16.859 1 94.69 39 GLU B C 1
ATOM 3003 O O . GLU B 1 39 ? -16.031 10.664 16.625 1 94.69 39 GLU B O 1
ATOM 3008 N N . THR B 1 40 ? -14.938 12.562 16.156 1 94 40 THR B N 1
ATOM 3009 C CA . THR B 1 40 ? -14.469 12.039 14.867 1 94 40 THR B CA 1
ATOM 3010 C C . THR B 1 40 ? -13.086 11.422 15.016 1 94 40 THR B C 1
ATOM 3012 O O . THR B 1 40 ? -12.328 11.773 15.93 1 94 40 THR B O 1
ATOM 3015 N N . TYR B 1 41 ? -12.773 10.523 14.141 1 93.56 41 TYR B N 1
ATOM 3016 C CA . TYR B 1 41 ? -11.492 9.82 14.188 1 93.56 41 TYR B CA 1
ATOM 3017 C C . TYR B 1 41 ? -10.367 10.703 13.672 1 93.56 41 TYR B C 1
ATOM 3019 O O . TYR B 1 41 ? -9.188 10.438 13.938 1 93.56 41 TYR B O 1
ATOM 3027 N N . GLU B 1 42 ? -10.719 11.758 12.922 1 95.31 42 GLU B N 1
ATOM 3028 C CA . GLU B 1 42 ? -9.727 12.695 12.398 1 95.31 42 GLU B CA 1
ATOM 3029 C C . GLU B 1 42 ? -10.281 14.117 12.359 1 95.31 42 GLU B C 1
ATOM 3031 O O . GLU B 1 42 ? -11.5 14.312 12.414 1 95.31 42 GLU B O 1
ATOM 3036 N N . ASP B 1 43 ? -9.367 15.086 12.312 1 95.38 43 ASP B N 1
ATOM 3037 C CA . ASP B 1 43 ? -9.688 16.5 12.125 1 95.38 43 ASP B CA 1
ATOM 3038 C C . ASP B 1 43 ? -9.172 17 10.781 1 95.38 43 ASP B C 1
ATOM 3040 O O . ASP B 1 43 ? -7.992 17.344 10.656 1 95.38 43 ASP B O 1
ATOM 3044 N N . PRO B 1 44 ? -10.039 17.125 9.812 1 92.94 44 PRO B N 1
ATOM 3045 C CA . PRO B 1 44 ? -9.602 17.484 8.469 1 92.94 44 PRO B CA 1
ATOM 3046 C C . PRO B 1 44 ? -9.188 18.953 8.367 1 92.94 44 PRO B C 1
ATOM 3048 O O . PRO B 1 44 ? -8.641 19.375 7.34 1 92.94 44 PRO B O 1
ATOM 3051 N N . ARG B 1 45 ? -9.266 19.734 9.414 1 92.62 45 ARG B N 1
ATOM 3052 C CA . ARG B 1 45 ? -8.969 21.156 9.375 1 92.62 45 ARG B CA 1
ATOM 3053 C C . ARG B 1 45 ? -7.484 21.406 9.625 1 92.62 45 ARG B C 1
ATOM 3055 O O . ARG B 1 45 ? -6.984 22.516 9.391 1 92.62 45 ARG B O 1
ATOM 3062 N N . ILE B 1 46 ? -6.879 20.344 10.055 1 94.75 46 ILE B N 1
ATOM 3063 C CA . ILE B 1 46 ? -5.504 20.516 10.516 1 94.75 46 ILE B CA 1
ATOM 3064 C C . ILE B 1 46 ? -4.605 20.875 9.336 1 94.75 46 ILE B C 1
ATOM 3066 O O . ILE B 1 46 ? -4.762 20.312 8.242 1 94.75 46 ILE B O 1
ATOM 3070 N N . ARG B 1 47 ? -3.68 21.859 9.555 1 92.44 47 ARG B N 1
ATOM 3071 C CA . ARG B 1 47 ? -2.639 22.25 8.602 1 92.44 47 ARG B CA 1
ATOM 3072 C C . ARG B 1 47 ? -1.265 22.234 9.258 1 92.44 47 ARG B C 1
ATOM 3074 O O . ARG B 1 47 ? -1.156 22.297 10.484 1 92.44 47 ARG B O 1
ATOM 3081 N N . ILE B 1 48 ? -0.364 22.062 8.414 1 92.44 48 ILE B N 1
ATOM 3082 C CA . ILE B 1 48 ? 1.019 22.016 8.875 1 92.44 48 ILE B CA 1
ATOM 3083 C C . ILE B 1 48 ? 1.752 23.281 8.453 1 92.44 48 ILE B C 1
ATOM 3085 O O . ILE B 1 48 ? 1.692 23.688 7.285 1 92.44 48 ILE B O 1
ATOM 3089 N N . ASN B 1 49 ? 2.34 23.984 9.43 1 90.56 49 ASN B N 1
ATOM 3090 C CA . ASN B 1 49 ? 3.254 25.094 9.141 1 90.56 49 ASN B CA 1
ATOM 3091 C C . ASN B 1 49 ? 4.613 24.578 8.672 1 90.56 49 ASN B C 1
ATOM 3093 O O . ASN B 1 49 ? 5.461 24.219 9.484 1 90.56 49 ASN B O 1
ATOM 3097 N N . ASP B 1 50 ? 4.855 24.641 7.418 1 86.62 50 ASP B N 1
ATOM 3098 C CA . ASP B 1 50 ? 6.039 24.062 6.801 1 86.62 50 ASP B CA 1
ATOM 3099 C C . ASP B 1 50 ? 7.312 24.734 7.293 1 86.62 50 ASP B C 1
ATOM 3101 O O . ASP B 1 50 ? 8.336 24.078 7.504 1 86.62 50 ASP B O 1
ATOM 3105 N N . GLU B 1 51 ? 7.254 26.031 7.387 1 85.69 51 GLU B N 1
ATOM 3106 C CA . GLU B 1 51 ? 8.414 26.781 7.852 1 85.69 51 GLU B CA 1
ATOM 3107 C C . GLU B 1 51 ? 8.82 26.359 9.266 1 85.69 51 GLU B C 1
ATOM 3109 O O . GLU B 1 51 ? 10 26.109 9.531 1 85.69 51 GLU B O 1
ATOM 3114 N N . LYS B 1 52 ? 7.812 26.266 10.094 1 91.69 52 LYS B N 1
ATOM 3115 C CA . LYS B 1 52 ? 8.094 25.891 11.477 1 91.69 52 LYS B CA 1
ATOM 3116 C C . LYS B 1 52 ? 8.57 24.438 11.562 1 91.69 52 LYS B C 1
ATOM 3118 O O . LYS B 1 52 ? 9.453 24.125 12.359 1 91.69 52 LYS B O 1
ATOM 3123 N N . LEU B 1 53 ? 7.941 23.594 10.773 1 93 53 LEU B N 1
ATOM 3124 C CA . LEU B 1 53 ? 8.391 22.219 10.727 1 93 53 LEU B CA 1
ATOM 3125 C C . LEU B 1 53 ? 9.867 22.125 10.367 1 93 53 LEU B C 1
ATOM 3127 O O . LEU B 1 53 ? 10.633 21.422 11.031 1 93 53 LEU B O 1
ATOM 3131 N N . GLN B 1 54 ? 10.312 22.859 9.367 1 88.62 54 GLN B N 1
ATOM 3132 C CA . GLN B 1 54 ? 11.703 22.859 8.922 1 88.62 54 GLN B CA 1
ATOM 3133 C C . GLN B 1 54 ? 12.633 23.344 10.031 1 88.62 54 GLN B C 1
ATOM 3135 O O . GLN B 1 54 ? 13.695 22.766 10.25 1 88.62 54 GLN B O 1
ATOM 3140 N N . GLU B 1 55 ? 12.203 24.391 10.641 1 90.5 55 GLU B N 1
ATOM 3141 C CA . GLU B 1 55 ? 13.016 24.953 11.719 1 90.5 55 GLU B CA 1
ATOM 3142 C C . GLU B 1 55 ? 13.227 23.938 12.836 1 90.5 55 GLU B C 1
ATOM 3144 O O . GLU B 1 55 ? 14.352 23.766 13.32 1 90.5 55 GLU B O 1
ATOM 3149 N N . VAL B 1 56 ? 12.164 23.328 13.195 1 94.19 56 VAL B N 1
ATOM 3150 C CA . VAL B 1 56 ? 12.211 22.375 14.297 1 94.19 56 VAL B CA 1
ATOM 3151 C C . VAL B 1 56 ? 13.086 21.188 13.922 1 94.19 56 VAL B C 1
ATOM 3153 O O . VAL B 1 56 ? 13.953 20.766 14.695 1 94.19 56 VAL B O 1
ATOM 3156 N N . VAL B 1 57 ? 12.953 20.688 12.711 1 94.12 57 VAL B N 1
ATOM 3157 C CA . VAL B 1 57 ? 13.625 19.453 12.312 1 94.12 57 VAL B CA 1
ATOM 3158 C C . VAL B 1 57 ? 15.094 19.75 12.008 1 94.12 57 VAL B C 1
ATOM 3160 O O . VAL B 1 57 ? 15.969 18.922 12.289 1 94.12 57 VAL B O 1
ATOM 3163 N N . ALA B 1 58 ? 15.391 20.859 11.406 1 92.69 58 ALA B N 1
ATOM 3164 C CA . ALA B 1 58 ? 16.766 21.234 11.094 1 92.69 58 ALA B CA 1
ATOM 3165 C C . ALA B 1 58 ? 17.578 21.484 12.367 1 92.69 58 ALA B C 1
ATOM 3167 O O . ALA B 1 58 ? 18.797 21.297 12.391 1 92.69 58 ALA B O 1
ATOM 3168 N N . ASP B 1 59 ? 16.812 21.938 13.414 1 92.19 59 ASP B N 1
ATOM 3169 C CA . ASP B 1 59 ? 17.438 22.141 14.719 1 92.19 59 ASP B CA 1
ATOM 3170 C C . ASP B 1 59 ? 18.703 22.984 14.602 1 92.19 59 ASP B C 1
ATOM 3172 O O . ASP B 1 59 ? 19.781 22.578 15.047 1 92.19 59 ASP B O 1
ATOM 3176 N N . ASN B 1 60 ? 18.734 24.078 13.914 1 90.44 60 ASN B N 1
ATOM 3177 C CA . ASN B 1 60 ? 19.766 25.094 13.742 1 90.44 60 ASN B CA 1
ATOM 3178 C C . ASN B 1 60 ? 20.906 24.578 12.875 1 90.44 60 ASN B C 1
ATOM 3180 O O . ASN B 1 60 ? 22.031 25.109 12.93 1 90.44 60 ASN B O 1
ATOM 3184 N N . ARG B 1 61 ? 20.781 23.531 12.156 1 92.12 61 ARG B N 1
ATOM 3185 C CA . ARG B 1 61 ? 21.766 23.016 11.219 1 92.12 61 ARG B CA 1
ATOM 3186 C C . ARG B 1 61 ? 21.453 23.469 9.797 1 92.12 61 ARG B C 1
ATOM 3188 O O . ARG B 1 61 ? 20.312 23.781 9.477 1 92.12 61 ARG B O 1
ATOM 3195 N N . HIS B 1 62 ? 22.516 23.562 9.055 1 91.31 62 HIS B N 1
ATOM 3196 C CA . HIS B 1 62 ? 22.344 23.922 7.652 1 91.31 62 HIS B CA 1
ATOM 3197 C C . HIS B 1 62 ? 21.641 22.812 6.879 1 91.31 62 HIS B C 1
ATOM 3199 O O . HIS B 1 62 ? 22.031 21.641 6.969 1 91.31 62 HIS B O 1
ATOM 3205 N N . VAL B 1 63 ? 20.625 23.188 6.059 1 91.81 63 VAL B N 1
ATOM 3206 C CA . VAL B 1 63 ? 19.922 22.219 5.23 1 91.81 63 VAL B CA 1
ATOM 3207 C C . VAL B 1 63 ? 20.531 22.172 3.832 1 91.81 63 VAL B C 1
ATOM 3209 O O . VAL B 1 63 ? 20.406 23.141 3.068 1 91.81 63 VAL B O 1
ATOM 3212 N N . ASN B 1 64 ? 21.188 21.062 3.562 1 92.12 64 ASN B N 1
ATOM 3213 C CA . ASN B 1 64 ? 21.734 20.906 2.219 1 92.12 64 ASN B CA 1
ATOM 3214 C C . ASN B 1 64 ? 20.625 20.797 1.172 1 92.12 64 ASN B C 1
ATOM 3216 O O . ASN B 1 64 ? 20.688 21.469 0.135 1 92.12 64 ASN B O 1
ATOM 3220 N N . LYS B 1 65 ? 19.688 20.016 1.439 1 91.38 65 LYS B N 1
ATOM 3221 C CA . LYS B 1 65 ? 18.531 19.828 0.579 1 91.38 65 LYS B CA 1
ATOM 3222 C C . LYS B 1 65 ? 17.359 19.219 1.355 1 91.38 65 LYS B C 1
ATOM 3224 O O . LYS B 1 65 ? 17.562 18.312 2.168 1 91.38 65 LYS B O 1
ATOM 3229 N N . GLY B 1 66 ? 16.219 19.781 1.167 1 91.62 66 GLY B N 1
ATOM 3230 C CA . GLY B 1 66 ? 14.977 19.234 1.661 1 91.62 66 GLY B CA 1
ATOM 3231 C C . GLY B 1 66 ? 14.023 18.828 0.553 1 91.62 66 GLY B C 1
ATOM 3232 O O . GLY B 1 66 ? 13.891 19.531 -0.447 1 91.62 66 GLY B O 1
ATOM 3233 N N . THR B 1 67 ? 13.5 17.625 0.64 1 91.06 67 THR B N 1
ATOM 3234 C CA . THR B 1 67 ? 12.547 17.172 -0.368 1 91.06 67 THR B CA 1
ATOM 3235 C C . THR B 1 67 ? 11.227 16.766 0.278 1 91.06 67 THR B C 1
ATOM 3237 O O . THR B 1 67 ? 11.211 15.984 1.236 1 91.06 67 THR B O 1
ATOM 3240 N N . VAL B 1 68 ? 10.141 17.266 -0.2 1 90 68 VAL B N 1
ATOM 3241 C CA . VAL B 1 68 ? 8.797 16.922 0.255 1 90 68 VAL B CA 1
ATOM 3242 C C . VAL B 1 68 ? 8.109 16.047 -0.789 1 90 68 VAL B C 1
ATOM 3244 O O . VAL B 1 68 ? 8.039 16.406 -1.966 1 90 68 VAL B O 1
ATOM 3247 N N . TYR B 1 69 ? 7.645 14.867 -0.319 1 89.5 69 TYR B N 1
ATOM 3248 C CA . TYR B 1 69 ? 6.957 13.93 -1.204 1 89.5 69 TYR B CA 1
ATOM 3249 C C . TYR B 1 69 ? 5.453 13.953 -0.956 1 89.5 69 TYR B C 1
ATOM 3251 O O . TYR B 1 69 ? 4.996 13.664 0.153 1 89.5 69 TYR B O 1
ATOM 3259 N N . GLY B 1 70 ? 4.637 14.297 -1.988 1 79 70 GLY B N 1
ATOM 3260 C CA . GLY B 1 70 ? 3.193 14.359 -1.81 1 79 70 GLY B CA 1
ATOM 3261 C C . GLY B 1 70 ? 2.455 14.797 -3.062 1 79 70 GLY B C 1
ATOM 3262 O O . GLY B 1 70 ? 3.018 14.781 -4.16 1 79 70 GLY B O 1
ATOM 3263 N N . SER B 1 71 ? 1.075 14.867 -3.197 1 64.62 71 SER B N 1
ATOM 3264 C CA . SER B 1 71 ? 0.22 15.078 -4.359 1 64.62 71 SER B CA 1
ATOM 3265 C C . SER B 1 71 ? 0.193 16.547 -4.766 1 64.62 71 SER B C 1
ATOM 3267 O O . SER B 1 71 ? -0.135 16.875 -5.91 1 64.62 71 SER B O 1
ATOM 3269 N N . GLY B 1 72 ? 0.571 17.531 -3.961 1 57.62 72 GLY B N 1
ATOM 3270 C CA . GLY B 1 72 ? 0.275 18.891 -4.379 1 57.62 72 GLY B CA 1
ATOM 3271 C C . GLY B 1 72 ? 1.428 19.859 -4.148 1 57.62 72 GLY B C 1
ATOM 3272 O O . GLY B 1 72 ? 2.414 19.5 -3.498 1 57.62 72 GLY B O 1
ATOM 3273 N N . PRO B 1 73 ? 1.371 20.922 -5.086 1 52.81 73 PRO B N 1
ATOM 3274 C CA . PRO B 1 73 ? 2.375 21.984 -4.938 1 52.81 73 PRO B CA 1
ATOM 3275 C C . PRO B 1 73 ? 2.496 22.484 -3.504 1 52.81 73 PRO B C 1
ATOM 3277 O O . PRO B 1 73 ? 1.493 22.578 -2.791 1 52.81 73 PRO B O 1
ATOM 3280 N N . LYS B 1 74 ? 3.488 22.094 -2.85 1 53.97 74 LYS B N 1
ATOM 3281 C CA . LYS B 1 74 ? 3.701 22.766 -1.567 1 53.97 74 LYS B CA 1
ATOM 3282 C C . LYS B 1 74 ? 4.402 24.109 -1.757 1 53.97 74 LYS B C 1
ATOM 3284 O O . LYS B 1 74 ? 5.441 24.188 -2.418 1 53.97 74 LYS B O 1
ATOM 3289 N N . LYS B 1 75 ? 3.705 25.188 -1.775 1 48.47 75 LYS B N 1
ATOM 3290 C CA . LYS B 1 75 ? 4.109 26.547 -2.064 1 48.47 75 LYS B CA 1
ATOM 3291 C C . LYS B 1 75 ? 5.301 26.969 -1.203 1 48.47 75 LYS B C 1
ATOM 3293 O O . LYS B 1 75 ? 6.113 27.797 -1.616 1 48.47 75 LYS B O 1
ATOM 3298 N N . ILE B 1 76 ? 5.348 26.609 0.062 1 48.38 76 ILE B N 1
ATOM 3299 C CA . ILE B 1 76 ? 6.039 27.531 0.95 1 48.38 76 ILE B CA 1
ATOM 3300 C C . ILE B 1 76 ? 7.496 27.094 1.114 1 48.38 76 ILE B C 1
ATOM 3302 O O . ILE B 1 76 ? 8.297 27.828 1.71 1 48.38 76 ILE B O 1
ATOM 3306 N N . TRP B 1 77 ? 7.859 26.062 0.626 1 52.84 77 TRP B N 1
ATOM 3307 C CA . TRP B 1 77 ? 9.219 25.734 1.042 1 52.84 77 TRP B CA 1
ATOM 3308 C C . TRP B 1 77 ? 10.242 26.516 0.228 1 52.84 77 TRP B C 1
ATOM 3310 O O . TRP B 1 77 ? 9.992 26.859 -0.931 1 52.84 77 TRP B O 1
ATOM 3320 N N . ASP B 1 78 ? 11.016 27.422 1.027 1 57.78 78 ASP B N 1
ATOM 3321 C CA . ASP B 1 78 ? 12.117 28.078 0.327 1 57.78 78 ASP B CA 1
ATOM 3322 C C . ASP B 1 78 ? 12.648 27.203 -0.798 1 57.78 78 ASP B C 1
ATOM 3324 O O . ASP B 1 78 ? 13.266 26.156 -0.542 1 57.78 78 ASP B O 1
ATOM 3328 N N . ARG B 1 79 ? 12.227 27.5 -1.957 1 61.31 79 ARG B N 1
ATOM 3329 C CA . ARG B 1 79 ? 12.398 26.719 -3.186 1 61.31 79 ARG B CA 1
ATOM 3330 C C . ARG B 1 79 ? 13.875 26.547 -3.525 1 61.31 79 ARG B C 1
ATOM 3332 O O . ARG B 1 79 ? 14.234 25.703 -4.34 1 61.31 79 ARG B O 1
ATOM 3339 N N . SER B 1 80 ? 14.734 27.328 -2.766 1 62.72 80 SER B N 1
ATOM 3340 C CA . SER B 1 80 ? 16.141 27.125 -3.105 1 62.72 80 SER B CA 1
ATOM 3341 C C . SER B 1 80 ? 16.688 25.859 -2.449 1 62.72 80 SER B C 1
ATOM 3343 O O . SER B 1 80 ? 17.578 25.203 -3.002 1 62.72 80 SER B O 1
ATOM 3345 N N . ARG B 1 81 ? 16.109 25.5 -1.318 1 75.88 81 ARG B N 1
ATOM 3346 C CA . ARG B 1 81 ? 16.672 24.344 -0.622 1 75.88 81 ARG B CA 1
ATOM 3347 C C . ARG B 1 81 ? 15.633 23.234 -0.494 1 75.88 81 ARG B C 1
ATOM 3349 O O . ARG B 1 81 ? 15.938 22.156 0.024 1 75.88 81 ARG B O 1
ATOM 3356 N N . TRP B 1 82 ? 14.578 23.562 -1.007 1 79.38 82 TRP B N 1
ATOM 3357 C CA . TRP B 1 82 ? 13.516 22.578 -0.867 1 79.38 82 TRP B CA 1
ATOM 3358 C C . TRP B 1 82 ? 12.922 22.219 -2.225 1 79.38 82 TRP B C 1
ATOM 3360 O O . TRP B 1 82 ? 12.75 23.078 -3.082 1 79.38 82 TRP B O 1
ATOM 3370 N N . SER B 1 83 ? 12.75 20.938 -2.412 1 80.44 83 SER B N 1
ATOM 3371 C CA . SER B 1 83 ? 12.094 20.438 -3.619 1 80.44 83 SER B CA 1
ATOM 3372 C C . SER B 1 83 ? 10.836 19.656 -3.281 1 80.44 83 SER B C 1
ATOM 3374 O O . SER B 1 83 ? 10.711 19.109 -2.178 1 80.44 83 SER B O 1
ATOM 3376 N N . VAL B 1 84 ? 9.898 19.75 -4.223 1 74.12 84 VAL B N 1
ATOM 3377 C CA . VAL B 1 84 ? 8.664 18.984 -4.074 1 74.12 84 VAL B CA 1
ATOM 3378 C C . VAL B 1 84 ? 8.602 17.891 -5.137 1 74.12 84 VAL B C 1
ATOM 3380 O O . VAL B 1 84 ? 8.812 18.156 -6.324 1 74.12 84 VAL B O 1
ATOM 3383 N N . SER B 1 85 ? 8.484 16.688 -4.648 1 75.69 85 SER B N 1
ATOM 3384 C CA . SER B 1 85 ? 8.258 15.539 -5.531 1 75.69 85 SER B CA 1
ATOM 3385 C C . SER B 1 85 ? 6.793 15.109 -5.508 1 75.69 85 SER B C 1
ATOM 3387 O O . SER B 1 85 ? 6.289 14.664 -4.477 1 75.69 85 SER B O 1
ATOM 3389 N N . THR B 1 86 ? 6.137 15.273 -6.613 1 73.75 86 THR B N 1
ATOM 3390 C CA . THR B 1 86 ? 4.695 15.047 -6.66 1 73.75 86 THR B CA 1
ATOM 3391 C C . THR B 1 86 ? 4.379 13.664 -7.207 1 73.75 86 THR B C 1
ATOM 3393 O O . THR B 1 86 ? 5.027 13.195 -8.141 1 73.75 86 THR B O 1
ATOM 3396 N N . HIS B 1 87 ? 3.512 13.023 -6.547 1 69.62 87 HIS B N 1
ATOM 3397 C CA . HIS B 1 87 ? 3.037 11.703 -6.953 1 69.62 87 HIS B CA 1
ATOM 3398 C C . HIS B 1 87 ? 1.514 11.648 -6.965 1 69.62 87 HIS B C 1
ATOM 3400 O O . HIS B 1 87 ? 0.858 12.242 -6.113 1 69.62 87 HIS B O 1
ATOM 3406 N N . LYS B 1 88 ? 1.021 11.023 -7.973 1 62.88 88 LYS B N 1
ATOM 3407 C CA . LYS B 1 88 ? -0.428 10.93 -8.133 1 62.88 88 LYS B CA 1
ATOM 3408 C C . LYS B 1 88 ? -1.053 10.086 -7.031 1 62.88 88 LYS B C 1
ATOM 3410 O O . LYS B 1 88 ? -0.455 9.102 -6.582 1 62.88 88 LYS B O 1
ATOM 3415 N N . ARG B 1 89 ? -2.152 10.578 -6.621 1 57.84 89 ARG B N 1
ATOM 3416 C CA . ARG B 1 89 ? -2.891 9.852 -5.594 1 57.84 89 ARG B CA 1
ATOM 3417 C C . ARG B 1 89 ? -3.777 8.781 -6.215 1 57.84 89 ARG B C 1
ATOM 3419 O O . ARG B 1 89 ? -4.363 8.984 -7.281 1 57.84 89 ARG B O 1
ATOM 3426 N N . SER B 1 90 ? -3.664 7.551 -5.598 1 54.44 90 SER B N 1
ATOM 3427 C CA . SER B 1 90 ? -4.586 6.496 -6.008 1 54.44 90 SER B CA 1
ATOM 3428 C C . SER B 1 90 ? -6.035 6.895 -5.758 1 54.44 90 SER B C 1
ATOM 3430 O O . SER B 1 90 ? -6.363 7.41 -4.688 1 54.44 90 SER B O 1
ATOM 3432 N N . GLY B 1 91 ? -6.836 6.965 -6.801 1 48.47 91 GLY B N 1
ATOM 3433 C CA . GLY B 1 91 ? -8.258 7.215 -6.664 1 48.47 91 GLY B CA 1
ATOM 3434 C C . GLY B 1 91 ? -8.953 6.227 -5.75 1 48.47 91 GLY B C 1
ATOM 3435 O O . GLY B 1 91 ? -10.008 6.527 -5.184 1 48.47 91 GLY B O 1
ATOM 3436 N N . ILE B 1 92 ? -8.305 5.074 -5.57 1 44.38 92 ILE B N 1
ATOM 3437 C CA . ILE B 1 92 ? -8.945 4 -4.824 1 44.38 92 ILE B CA 1
ATOM 3438 C C . ILE B 1 92 ? -8.594 4.113 -3.342 1 44.38 92 ILE B C 1
ATOM 3440 O O . ILE B 1 92 ? -9.477 4.125 -2.482 1 44.38 92 ILE B O 1
ATOM 3444 N N . THR B 1 93 ? -7.316 4.16 -3.135 1 46.88 93 THR B N 1
ATOM 3445 C CA . THR B 1 93 ? -6.883 4.105 -1.742 1 46.88 93 THR B CA 1
ATOM 3446 C C . THR B 1 93 ? -6.699 5.512 -1.179 1 46.88 93 THR B C 1
ATOM 3448 O O . THR B 1 93 ? -6.645 5.695 0.039 1 46.88 93 THR B O 1
ATOM 3451 N N . GLY B 1 94 ? -6.789 6.48 -2.072 1 48.62 94 GLY B N 1
ATOM 3452 C CA . GLY B 1 94 ? -6.484 7.844 -1.676 1 48.62 94 GLY B CA 1
ATOM 3453 C C . GLY B 1 94 ? -5.02 8.062 -1.346 1 48.62 94 GLY B C 1
ATOM 3454 O O . GLY B 1 94 ? -4.613 9.172 -1.004 1 48.62 94 GLY B O 1
ATOM 3455 N N . LYS B 1 95 ? -4.328 6.93 -1.362 1 54.31 95 LYS B N 1
ATOM 3456 C CA . LYS B 1 95 ? -2.912 7.031 -1.023 1 54.31 95 LYS B CA 1
ATOM 3457 C C . LYS B 1 95 ? -2.068 7.293 -2.268 1 54.31 95 LYS B C 1
ATOM 3459 O O . LYS B 1 95 ? -2.436 6.879 -3.371 1 54.31 95 LYS B O 1
ATOM 3464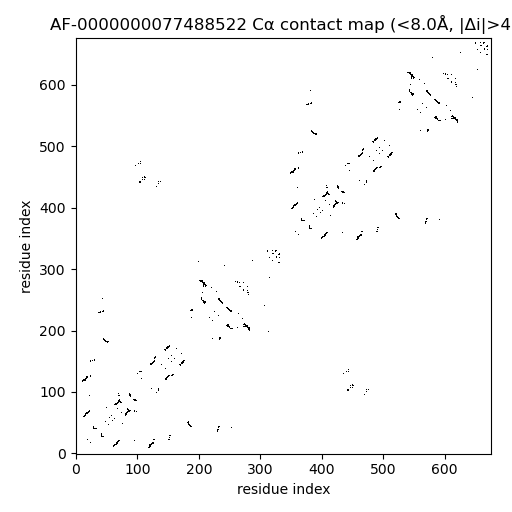 N N . GLU B 1 96 ? -1.08 8.234 -1.965 1 59.97 96 GLU B N 1
ATOM 3465 C CA . GLU B 1 96 ? -0.144 8.484 -3.055 1 59.97 96 GLU B CA 1
ATOM 3466 C C . GLU B 1 96 ? 0.638 7.23 -3.418 1 59.97 96 GLU B C 1
ATOM 3468 O O . GLU B 1 96 ? 1.062 6.48 -2.535 1 59.97 96 GLU B O 1
ATOM 3473 N N . LYS B 1 97 ? 0.609 6.855 -4.617 1 61.97 97 LYS B N 1
ATOM 3474 C CA . LYS B 1 97 ? 1.37 5.711 -5.109 1 61.97 97 LYS B CA 1
ATOM 3475 C C . LYS B 1 97 ? 2.846 6.059 -5.27 1 61.97 97 LYS B C 1
ATOM 3477 O O . LYS B 1 97 ? 3.188 7.18 -5.652 1 61.97 97 LYS B O 1
ATOM 3482 N N . LYS B 1 98 ? 3.818 5.375 -4.941 1 71.94 98 LYS B N 1
ATOM 3483 C CA . LYS B 1 98 ? 5.246 5.383 -5.25 1 71.94 98 LYS B CA 1
ATOM 3484 C C . LYS B 1 98 ? 6.008 6.309 -4.309 1 71.94 98 LYS B C 1
ATOM 3486 O O . LYS B 1 98 ? 7.199 6.551 -4.496 1 71.94 98 LYS B O 1
ATOM 3491 N N . VAL B 1 99 ? 5.328 6.844 -3.33 1 84.12 99 VAL B N 1
ATOM 3492 C CA . VAL B 1 99 ? 5.992 7.801 -2.453 1 84.12 99 VAL B CA 1
ATOM 3493 C C . VAL B 1 99 ? 7.086 7.098 -1.655 1 84.12 99 VAL B C 1
ATOM 3495 O O . VAL B 1 99 ? 8.242 7.535 -1.647 1 84.12 99 VAL B O 1
ATOM 3498 N N . ASP B 1 100 ? 6.758 5.988 -1.135 1 88.56 100 ASP B N 1
ATOM 3499 C CA . ASP B 1 100 ? 7.727 5.27 -0.312 1 88.56 100 ASP B CA 1
ATOM 3500 C C . ASP B 1 100 ? 8.93 4.828 -1.14 1 88.56 100 ASP B C 1
ATOM 3502 O O . ASP B 1 100 ? 10.078 4.984 -0.711 1 88.56 100 ASP B O 1
ATOM 3506 N N . THR B 1 101 ? 8.633 4.367 -2.27 1 93.06 101 THR B N 1
ATOM 3507 C CA . THR B 1 101 ? 9.727 3.854 -3.092 1 93.06 101 THR B CA 1
ATOM 3508 C C . THR B 1 101 ? 10.594 4.996 -3.609 1 93.06 101 THR B C 1
ATOM 3510 O O . THR B 1 101 ? 11.812 4.844 -3.752 1 93.06 101 THR B O 1
ATOM 3513 N N . GLN B 1 102 ? 9.992 6.16 -3.854 1 93.31 102 GLN B N 1
ATOM 3514 C CA . GLN B 1 102 ? 10.766 7.316 -4.285 1 93.31 102 GLN B CA 1
ATOM 3515 C C . GLN B 1 102 ? 11.68 7.816 -3.168 1 93.31 102 GLN B C 1
ATOM 3517 O O . GLN B 1 102 ? 12.852 8.117 -3.404 1 93.31 102 GLN B O 1
ATOM 3522 N N . ILE B 1 103 ? 11.133 7.883 -2.027 1 95.19 103 ILE B N 1
ATOM 3523 C CA . ILE B 1 103 ? 11.93 8.32 -0.883 1 95.19 103 ILE B CA 1
ATOM 3524 C C . ILE B 1 103 ? 13.117 7.375 -0.695 1 95.19 103 ILE B C 1
ATOM 3526 O O . ILE B 1 103 ? 14.258 7.824 -0.534 1 95.19 103 ILE B O 1
ATOM 3530 N N . VAL B 1 104 ? 12.852 6.129 -0.761 1 97.12 104 VAL B N 1
ATOM 3531 C CA . VAL B 1 104 ? 13.891 5.117 -0.578 1 97.12 104 VAL B CA 1
ATOM 3532 C C . VAL B 1 104 ? 14.961 5.273 -1.662 1 97.12 104 VAL B C 1
ATOM 3534 O O . VAL B 1 104 ? 16.156 5.289 -1.366 1 97.12 104 VAL B O 1
ATOM 3537 N N . ALA B 1 105 ? 14.555 5.398 -2.871 1 97.25 105 ALA B N 1
ATOM 3538 C CA . ALA B 1 105 ? 15.492 5.555 -3.977 1 97.25 105 ALA B CA 1
ATOM 3539 C C . ALA B 1 105 ? 16.391 6.773 -3.768 1 97.25 105 ALA B C 1
ATOM 3541 O O . ALA B 1 105 ? 17.609 6.699 -3.955 1 97.25 105 ALA B O 1
ATOM 3542 N N . ASP B 1 106 ? 15.82 7.879 -3.383 1 96.75 106 ASP B N 1
ATOM 3543 C CA . ASP B 1 106 ? 16.547 9.125 -3.215 1 96.75 106 ASP B CA 1
ATOM 3544 C C . ASP B 1 106 ? 17.547 9.031 -2.062 1 96.75 106 ASP B C 1
ATOM 3546 O O . ASP B 1 106 ? 18.688 9.5 -2.174 1 96.75 106 ASP B O 1
ATOM 3550 N N . ILE B 1 107 ? 17.094 8.461 -1 1 97.88 107 ILE B N 1
ATOM 3551 C CA . ILE B 1 107 ? 17.953 8.352 0.168 1 97.88 107 ILE B CA 1
ATOM 3552 C C . ILE B 1 107 ? 19.141 7.438 -0.149 1 97.88 107 ILE B C 1
ATOM 3554 O O . ILE B 1 107 ? 20.281 7.77 0.157 1 97.88 107 ILE B O 1
ATOM 3558 N N . VAL B 1 108 ? 18.891 6.25 -0.732 1 98.25 108 VAL B N 1
ATOM 3559 C CA . VAL B 1 108 ? 19.953 5.305 -1.045 1 98.25 108 VAL B CA 1
ATOM 3560 C C . VAL B 1 108 ? 20.938 5.941 -2.021 1 98.25 108 VAL B C 1
ATOM 3562 O O . VAL B 1 108 ? 22.156 5.82 -1.853 1 98.25 108 VAL B O 1
ATOM 3565 N N . GLU B 1 109 ? 20.453 6.633 -2.982 1 97.38 109 GLU B N 1
ATOM 3566 C CA . GLU B 1 109 ? 21.328 7.344 -3.906 1 97.38 109 GLU B CA 1
ATOM 3567 C C . GLU B 1 109 ? 22.219 8.344 -3.168 1 97.38 109 GLU B C 1
ATOM 3569 O O . GLU B 1 109 ? 23.406 8.43 -3.43 1 97.38 109 GLU B O 1
ATOM 3574 N N . LEU B 1 110 ? 21.578 9.109 -2.285 1 96.94 110 LEU B N 1
ATOM 3575 C CA . LEU B 1 110 ? 22.297 10.109 -1.506 1 96.94 110 LEU B CA 1
ATOM 3576 C C . LEU B 1 110 ? 23.453 9.484 -0.737 1 96.94 110 LEU B C 1
ATOM 3578 O O . LEU B 1 110 ? 24.594 9.961 -0.817 1 96.94 110 LEU B O 1
ATOM 3582 N N . VAL B 1 111 ? 23.219 8.375 -0.056 1 97.12 111 VAL B N 1
ATOM 3583 C CA . VAL B 1 111 ? 24.188 7.84 0.889 1 97.12 111 VAL B CA 1
ATOM 3584 C C . VAL B 1 111 ? 25.25 7.047 0.137 1 97.12 111 VAL B C 1
ATOM 3586 O O . VAL B 1 111 ? 26.328 6.762 0.682 1 97.12 111 VAL B O 1
ATOM 3589 N N . CYS B 1 112 ? 24.984 6.641 -1.103 1 95.25 112 CYS B N 1
ATOM 3590 C CA . CYS B 1 112 ? 25.953 5.918 -1.91 1 95.25 112 CYS B CA 1
ATOM 3591 C C . CYS B 1 112 ? 26.938 6.879 -2.566 1 95.25 112 CYS B C 1
ATOM 3593 O O . CYS B 1 112 ? 27.969 6.453 -3.098 1 95.25 112 CYS B O 1
ATOM 3595 N N . SER B 1 113 ? 26.672 8.156 -2.475 1 91 113 SER B N 1
ATOM 3596 C CA . SER B 1 113 ? 27.531 9.164 -3.102 1 91 113 SER B CA 1
ATOM 3597 C C . SER B 1 113 ? 28.562 9.703 -2.117 1 91 113 SER B C 1
ATOM 3599 O O . SER B 1 113 ? 28.203 10.406 -1.166 1 91 113 SER B O 1
ATOM 3601 N N . PRO B 1 114 ? 29.828 9.555 -2.332 1 88.5 114 PRO B N 1
ATOM 3602 C CA . PRO B 1 114 ? 30.859 10.078 -1.432 1 88.5 114 PRO B CA 1
ATOM 3603 C C . PRO B 1 114 ? 30.875 11.602 -1.363 1 88.5 114 PRO B C 1
ATOM 3605 O O . PRO B 1 114 ? 31.172 12.172 -0.313 1 88.5 114 PRO B O 1
ATOM 3608 N N . ASP B 1 115 ? 30.5 12.227 -2.395 1 91.19 115 ASP B N 1
ATOM 3609 C CA . ASP B 1 115 ? 30.484 13.688 -2.451 1 91.19 115 ASP B CA 1
ATOM 3610 C C . ASP B 1 115 ? 29.469 14.266 -1.466 1 91.19 115 ASP B C 1
ATOM 3612 O O . ASP B 1 115 ? 29.719 15.32 -0.87 1 91.19 115 ASP B O 1
ATOM 3616 N N . ASN B 1 116 ? 28.422 13.578 -1.293 1 92.62 116 ASN B N 1
ATOM 3617 C CA . ASN B 1 116 ? 27.391 14.047 -0.386 1 92.62 116 ASN B CA 1
ATOM 3618 C C . ASN B 1 116 ? 27.828 13.969 1.071 1 92.62 116 ASN B C 1
ATOM 3620 O O . ASN B 1 116 ? 27.453 14.805 1.89 1 92.62 116 ASN B O 1
ATOM 3624 N N . LEU B 1 117 ? 28.641 13.031 1.3 1 91.06 117 LEU B N 1
ATOM 3625 C CA . LEU B 1 117 ? 29.141 12.836 2.658 1 91.06 117 LEU B CA 1
ATOM 3626 C C . LEU B 1 117 ? 29.938 14.055 3.119 1 91.06 117 LEU B C 1
ATOM 3628 O O . LEU B 1 117 ? 29.891 14.43 4.293 1 91.06 117 LEU B O 1
ATOM 3632 N N . GLN B 1 118 ? 30.594 14.688 2.213 1 91.31 118 GLN B N 1
ATOM 3633 C CA . GLN B 1 118 ? 31.406 15.859 2.525 1 91.31 118 GLN B CA 1
ATOM 3634 C C . GLN B 1 118 ? 30.531 17.047 2.902 1 91.31 118 GLN B C 1
ATOM 3636 O O . GLN B 1 118 ? 30.938 17.906 3.689 1 91.31 118 GLN B O 1
ATOM 3641 N N . LYS B 1 119 ? 29.297 17.062 2.443 1 92.06 119 LYS B N 1
ATOM 3642 C CA . LYS B 1 119 ? 28.375 18.156 2.705 1 92.06 119 LYS B CA 1
ATOM 3643 C C . LYS B 1 119 ? 27.625 17.938 4.016 1 92.06 119 LYS B C 1
ATOM 3645 O O . LYS B 1 119 ? 27.234 18.906 4.68 1 92.06 119 LYS B O 1
ATOM 3650 N N . GLY B 1 120 ? 27.406 16.797 4.352 1 93.38 120 GLY B N 1
ATOM 3651 C CA . GLY B 1 120 ? 26.688 16.422 5.559 1 93.38 120 GLY B CA 1
ATOM 3652 C C . GLY B 1 120 ? 26.406 14.93 5.641 1 93.38 120 GLY B C 1
ATOM 3653 O O . GLY B 1 120 ? 26.094 14.297 4.637 1 93.38 120 GLY B O 1
ATOM 3654 N N . ASN B 1 121 ? 26.516 14.453 6.824 1 95.25 121 ASN B N 1
ATOM 3655 C CA . ASN B 1 121 ? 26.391 13.008 6.953 1 95.25 121 ASN B CA 1
ATOM 3656 C C . ASN B 1 121 ? 25.141 12.609 7.723 1 95.25 121 ASN B C 1
ATOM 3658 O O . ASN B 1 121 ? 25.031 11.492 8.234 1 95.25 121 ASN B O 1
ATOM 3662 N N . THR B 1 122 ? 24.125 13.602 7.859 1 97 122 THR B N 1
ATOM 3663 C CA . THR B 1 122 ? 22.922 13.305 8.617 1 97 122 THR B CA 1
ATOM 3664 C C . THR B 1 122 ? 21.688 13.367 7.715 1 97 122 THR B C 1
ATOM 3666 O O . THR B 1 122 ? 21.438 14.391 7.066 1 97 122 THR B O 1
ATOM 3669 N N . VAL B 1 123 ? 20.969 12.266 7.645 1 97.94 123 VAL B N 1
ATOM 3670 C CA . VAL B 1 123 ? 19.703 12.172 6.918 1 97.94 123 VAL B CA 1
ATOM 3671 C C . VAL B 1 123 ? 18.531 12.242 7.902 1 97.94 123 VAL B C 1
ATOM 3673 O O . VAL B 1 123 ? 18.484 11.477 8.867 1 97.94 123 VAL B O 1
ATOM 3676 N N . ILE B 1 124 ? 17.672 13.211 7.723 1 97.81 124 ILE B N 1
ATOM 3677 C CA . ILE B 1 124 ? 16.453 13.32 8.523 1 97.81 124 ILE B CA 1
ATOM 3678 C C . ILE B 1 124 ? 15.25 12.844 7.711 1 97.81 124 ILE B C 1
ATOM 3680 O O . ILE B 1 124 ? 15 13.344 6.613 1 97.81 124 ILE B O 1
ATOM 3684 N N . ILE B 1 125 ? 14.547 11.867 8.188 1 98 125 ILE B N 1
ATOM 3685 C CA . ILE B 1 125 ? 13.391 11.305 7.504 1 98 125 ILE B CA 1
ATOM 3686 C C . ILE B 1 125 ? 12.133 11.539 8.336 1 98 125 ILE B C 1
ATOM 3688 O O . ILE B 1 125 ? 12.07 11.148 9.508 1 98 125 ILE B O 1
ATOM 3692 N N . ILE B 1 126 ? 11.156 12.203 7.75 1 96.81 126 ILE B N 1
ATOM 3693 C CA . ILE B 1 126 ? 9.906 12.492 8.445 1 96.81 126 ILE B CA 1
ATOM 3694 C C . ILE B 1 126 ? 8.805 11.547 7.957 1 96.81 126 ILE B C 1
ATOM 3696 O O . ILE B 1 126 ? 8.125 11.836 6.973 1 96.81 126 ILE B O 1
ATOM 3700 N N . THR B 1 127 ? 8.625 10.445 8.609 1 95.56 127 THR B N 1
ATOM 3701 C CA . THR B 1 127 ? 7.602 9.445 8.359 1 95.56 127 THR B CA 1
ATOM 3702 C C . THR B 1 127 ? 7.496 8.477 9.539 1 95.56 127 THR B C 1
ATOM 3704 O O . THR B 1 127 ? 8.469 8.273 10.273 1 95.56 127 THR B O 1
ATOM 3707 N N . GLY B 1 128 ? 6.398 7.945 9.781 1 95 128 GLY B N 1
ATOM 3708 C CA . GLY B 1 128 ? 6.227 6.898 10.773 1 95 128 GLY B CA 1
ATOM 3709 C C . GLY B 1 128 ? 6.098 5.512 10.164 1 95 128 GLY B C 1
ATOM 3710 O O . GLY B 1 128 ? 5.957 4.523 10.891 1 95 128 GLY B O 1
ATOM 3711 N N . ASP B 1 129 ? 6.152 5.504 8.961 1 91.12 129 ASP B N 1
ATOM 3712 C CA . ASP B 1 129 ? 5.934 4.262 8.227 1 91.12 129 ASP B CA 1
ATOM 3713 C C . ASP B 1 129 ? 7.203 3.416 8.188 1 91.12 129 ASP B C 1
ATOM 3715 O O . ASP B 1 129 ? 8.258 3.891 7.766 1 91.12 129 ASP B O 1
ATOM 3719 N N . ALA B 1 130 ? 7.098 2.174 8.5 1 92.44 130 ALA B N 1
ATOM 3720 C CA . ALA B 1 130 ? 8.242 1.27 8.586 1 92.44 130 ALA B CA 1
ATOM 3721 C C . ALA B 1 130 ? 8.727 0.865 7.199 1 92.44 130 ALA B C 1
ATOM 3723 O O . ALA B 1 130 ? 9.82 0.313 7.051 1 92.44 130 ALA B O 1
ATOM 3724 N N . ASP B 1 131 ? 7.969 1.161 6.203 1 89.62 131 ASP B N 1
ATOM 3725 C CA . ASP B 1 131 ? 8.344 0.815 4.836 1 89.62 131 ASP B CA 1
ATOM 3726 C C . ASP B 1 131 ? 9.609 1.562 4.406 1 89.62 131 ASP B C 1
ATOM 3728 O O . ASP B 1 131 ? 10.227 1.214 3.402 1 89.62 131 ASP B O 1
ATOM 3732 N N . ILE B 1 132 ? 10.07 2.506 5.195 1 95.31 132 ILE B N 1
ATOM 3733 C CA . ILE B 1 132 ? 11.234 3.318 4.875 1 95.31 132 ILE B CA 1
ATOM 3734 C C . ILE B 1 132 ? 12.5 2.607 5.348 1 95.31 132 ILE B C 1
ATOM 3736 O O . ILE B 1 132 ? 13.617 3 4.984 1 95.31 132 ILE B O 1
ATOM 3740 N N . LEU B 1 133 ? 12.445 1.559 6.105 1 95.56 133 LEU B N 1
ATOM 3741 C CA . LEU B 1 133 ? 13.547 0.943 6.836 1 95.56 133 LEU B CA 1
ATOM 3742 C C . LEU B 1 133 ? 14.609 0.416 5.879 1 95.56 133 LEU B C 1
ATOM 3744 O O . LEU B 1 133 ? 15.805 0.475 6.176 1 95.56 133 LEU B O 1
ATOM 3748 N N . PRO B 1 134 ? 14.266 -0.117 4.707 1 95.62 134 PRO B N 1
ATOM 3749 C CA . PRO B 1 134 ? 15.336 -0.537 3.791 1 95.62 134 PRO B CA 1
ATOM 3750 C C . PRO B 1 134 ? 16.328 0.585 3.482 1 95.62 134 PRO B C 1
ATOM 3752 O O . PRO B 1 134 ? 17.531 0.342 3.387 1 95.62 134 PRO B O 1
ATOM 3755 N N . ALA B 1 135 ? 15.836 1.824 3.283 1 97.62 135 ALA B N 1
ATOM 3756 C CA . ALA B 1 135 ? 16.719 2.965 3.051 1 97.62 135 ALA B CA 1
ATOM 3757 C C . ALA B 1 135 ? 17.562 3.256 4.281 1 97.62 135 ALA B C 1
ATOM 3759 O O . ALA B 1 135 ? 18.766 3.531 4.164 1 97.62 135 ALA B O 1
ATOM 3760 N N . VAL B 1 136 ? 16.938 3.182 5.422 1 98.06 136 VAL B N 1
ATOM 3761 C CA . VAL B 1 136 ? 17.641 3.416 6.684 1 98.06 136 VAL B CA 1
ATOM 3762 C C . VAL B 1 136 ? 18.766 2.406 6.844 1 98.06 136 VAL B C 1
ATOM 3764 O O . VAL B 1 136 ? 19.891 2.779 7.168 1 98.06 136 VAL B O 1
ATOM 3767 N N . ARG B 1 137 ? 18.531 1.164 6.594 1 97.19 137 ARG B N 1
ATOM 3768 C CA . ARG B 1 137 ? 19.516 0.1 6.758 1 97.19 137 ARG B CA 1
ATOM 3769 C C . ARG B 1 137 ? 20.688 0.281 5.797 1 97.19 137 ARG B C 1
ATOM 3771 O O . ARG B 1 137 ? 21.844 0.055 6.164 1 97.19 137 ARG B O 1
ATOM 3778 N N . LYS B 1 138 ? 20.344 0.691 4.57 1 97.19 138 LYS B N 1
ATOM 3779 C CA . LYS B 1 138 ? 21.422 0.969 3.623 1 97.19 138 LYS B CA 1
ATOM 3780 C C . LYS B 1 138 ? 22.344 2.082 4.133 1 97.19 138 LYS B C 1
ATOM 3782 O O . LYS B 1 138 ? 23.562 2.018 3.967 1 97.19 138 LYS B O 1
ATOM 3787 N N . ALA B 1 139 ? 21.75 3.096 4.727 1 97.56 139 ALA B N 1
ATOM 3788 C CA . ALA B 1 139 ? 22.547 4.18 5.312 1 97.56 139 ALA B CA 1
ATOM 3789 C C . ALA B 1 139 ? 23.406 3.668 6.461 1 97.56 139 ALA B C 1
ATOM 3791 O O . ALA B 1 139 ? 24.578 4.039 6.574 1 97.56 139 ALA B O 1
ATOM 3792 N N . MET B 1 140 ? 22.844 2.805 7.277 1 97.25 140 MET B N 1
ATOM 3793 C CA . MET B 1 140 ? 23.547 2.295 8.453 1 97.25 140 MET B CA 1
ATOM 3794 C C . MET B 1 140 ? 24.719 1.403 8.055 1 97.25 140 MET B C 1
ATOM 3796 O O . MET B 1 140 ? 25.672 1.258 8.812 1 97.25 140 MET B O 1
ATOM 3800 N N . GLU B 1 141 ? 24.672 0.871 6.867 1 95.69 141 GLU B N 1
ATOM 3801 C CA . GLU B 1 141 ? 25.766 0.049 6.367 1 95.69 141 GLU B CA 1
ATOM 3802 C C . GLU B 1 141 ? 26.969 0.909 5.961 1 95.69 141 GLU B C 1
ATOM 3804 O O . GLU B 1 141 ? 28.062 0.392 5.73 1 95.69 141 GLU B O 1
ATOM 3809 N N . ARG B 1 142 ? 26.75 2.221 5.965 1 94.69 142 ARG B N 1
ATOM 3810 C CA . ARG B 1 142 ? 27.781 3.131 5.461 1 94.69 142 ARG B CA 1
ATOM 3811 C C . ARG B 1 142 ? 28.188 4.141 6.527 1 94.69 142 ARG B C 1
ATOM 3813 O O . ARG B 1 142 ? 27.5 5.145 6.734 1 94.69 142 ARG B O 1
ATOM 3820 N N . THR B 1 143 ? 29.281 3.84 7.152 1 91.69 143 THR B N 1
ATOM 3821 C CA . THR B 1 143 ? 29.844 4.809 8.094 1 91.69 143 THR B CA 1
ATOM 3822 C C . THR B 1 143 ? 30.469 5.984 7.348 1 91.69 143 THR B C 1
ATOM 3824 O O . THR B 1 143 ? 31.141 5.793 6.324 1 91.69 143 THR B O 1
ATOM 3827 N N . PRO B 1 144 ? 30.219 7.211 7.832 1 95 144 PRO B N 1
ATOM 3828 C CA . PRO B 1 144 ? 29.688 7.648 9.125 1 95 144 PRO B CA 1
ATOM 3829 C C . PRO B 1 144 ? 28.266 8.211 9.023 1 95 144 PRO B C 1
ATOM 3831 O O . PRO B 1 144 ? 27.906 9.109 9.781 1 95 144 PRO B O 1
ATOM 3834 N N . TRP B 1 145 ? 27.484 7.789 8.07 1 96.62 145 TRP B N 1
ATOM 3835 C CA . TRP B 1 145 ? 26.125 8.312 7.898 1 96.62 145 TRP B CA 1
ATOM 3836 C C . TRP B 1 145 ? 25.312 8.117 9.172 1 96.62 145 TRP B C 1
ATOM 3838 O O . TRP B 1 145 ? 25.406 7.074 9.828 1 96.62 145 TRP B O 1
ATOM 3848 N N . LYS B 1 146 ? 24.5 9.148 9.477 1 97.38 146 LYS B N 1
ATOM 3849 C CA . LYS B 1 146 ? 23.531 9.117 10.57 1 97.38 146 LYS B CA 1
ATOM 3850 C C . LYS B 1 146 ? 22.109 9.344 10.047 1 97.38 146 LYS B C 1
ATOM 3852 O O . LYS B 1 146 ? 21.922 10.047 9.055 1 97.38 146 LYS B O 1
ATOM 3857 N N . VAL B 1 147 ? 21.156 8.703 10.719 1 98.31 147 VAL B N 1
ATOM 3858 C CA . VAL B 1 147 ? 19.75 8.891 10.344 1 98.31 147 VAL B CA 1
ATOM 3859 C C . VAL B 1 147 ? 18.953 9.32 11.57 1 98.31 147 VAL B C 1
ATOM 3861 O O . VAL B 1 147 ? 19.125 8.766 12.656 1 98.31 147 VAL B O 1
ATOM 3864 N N . GLU B 1 148 ? 18.172 10.367 11.422 1 97.94 148 GLU B N 1
ATOM 3865 C CA . GLU B 1 148 ? 17.203 10.812 12.422 1 97.94 148 GLU B CA 1
ATOM 3866 C C . GLU B 1 148 ? 15.773 10.648 11.922 1 97.94 148 GLU B C 1
ATOM 3868 O O . GLU B 1 148 ? 15.383 11.266 10.93 1 97.94 148 GLU B O 1
ATOM 3873 N N . MET B 1 149 ? 15.047 9.82 12.625 1 98 149 MET B N 1
ATOM 3874 C CA . MET B 1 149 ? 13.633 9.656 12.32 1 98 149 MET B CA 1
ATOM 3875 C C . MET B 1 149 ? 12.789 10.664 13.102 1 98 149 MET B C 1
ATOM 3877 O O . MET B 1 149 ? 12.984 10.836 14.312 1 98 149 MET B O 1
ATOM 3881 N N . ARG B 1 150 ? 11.859 11.359 12.359 1 97.44 150 ARG B N 1
ATOM 3882 C CA . ARG B 1 150 ? 10.969 12.336 12.977 1 97.44 150 ARG B CA 1
ATOM 3883 C C . ARG B 1 150 ? 9.516 12.047 12.633 1 97.44 150 ARG B C 1
ATOM 3885 O O . ARG B 1 150 ? 9.188 11.773 11.484 1 97.44 150 ARG B O 1
ATOM 3892 N N . MET B 1 151 ? 8.695 12.062 13.633 1 97.44 151 MET B N 1
ATOM 3893 C CA . MET B 1 151 ? 7.258 11.898 13.453 1 97.44 151 MET B CA 1
ATOM 3894 C C . MET B 1 151 ? 6.516 12.164 14.758 1 97.44 151 MET B C 1
ATOM 3896 O O . MET B 1 151 ? 7.141 12.359 15.805 1 97.44 151 MET B O 1
ATOM 3900 N N . TRP B 1 152 ? 5.199 12.281 14.609 1 96.94 152 TRP B N 1
ATOM 3901 C CA . TRP B 1 152 ? 4.395 12.32 15.828 1 96.94 152 TRP B CA 1
ATOM 3902 C C . TRP B 1 152 ? 4.594 11.055 16.656 1 96.94 152 TRP B C 1
ATOM 3904 O O . TRP B 1 152 ? 4.633 9.945 16.094 1 96.94 152 TRP B O 1
ATOM 3914 N N . GLY B 1 153 ? 4.746 11.133 17.953 1 94.5 153 GLY B N 1
ATOM 3915 C CA . GLY B 1 153 ? 5.051 10.016 18.828 1 94.5 153 GLY B CA 1
ATOM 3916 C C . GLY B 1 153 ? 4.055 8.875 18.688 1 94.5 153 GLY B C 1
ATOM 3917 O O . GLY B 1 153 ? 4.445 7.703 18.688 1 94.5 153 GLY B O 1
ATOM 3918 N N . SER B 1 154 ? 2.809 9.164 18.531 1 91.81 154 SER B N 1
ATOM 3919 C CA . SER B 1 154 ? 1.739 8.172 18.484 1 91.81 154 SER B CA 1
ATOM 3920 C C . SER B 1 154 ? 1.686 7.473 17.141 1 91.81 154 SER B C 1
ATOM 3922 O O . SER B 1 154 ? 0.942 6.508 16.969 1 91.81 154 SER B O 1
ATOM 3924 N N . SER B 1 155 ? 2.5 7.922 16.219 1 93.31 155 SER B N 1
ATOM 3925 C CA . SER B 1 155 ? 2.33 7.449 14.844 1 93.31 155 SER B CA 1
ATOM 3926 C C . SER B 1 155 ? 3.572 6.711 14.359 1 93.31 155 SER B C 1
ATOM 3928 O O . SER B 1 155 ? 3.67 6.363 13.18 1 93.31 155 SER B O 1
ATOM 3930 N N . LEU B 1 156 ? 4.492 6.512 15.195 1 93.56 156 LEU B N 1
ATOM 3931 C CA . LEU B 1 156 ? 5.723 5.832 14.812 1 93.56 156 LEU B CA 1
ATOM 3932 C C . LEU B 1 156 ? 5.559 4.316 14.898 1 93.56 156 LEU B C 1
ATOM 3934 O O . LEU B 1 156 ? 5.141 3.795 15.938 1 93.56 156 LEU B O 1
ATOM 3938 N N . ALA B 1 157 ? 5.891 3.662 13.773 1 92.94 157 ALA B N 1
ATOM 3939 C CA . ALA B 1 157 ? 5.852 2.201 13.789 1 92.94 157 ALA B CA 1
ATOM 3940 C C . ALA B 1 157 ? 6.812 1.636 14.828 1 92.94 157 ALA B C 1
ATOM 3942 O O . ALA B 1 157 ? 7.938 2.123 14.977 1 92.94 157 ALA B O 1
ATOM 3943 N N . GLU B 1 158 ? 6.402 0.632 15.555 1 92.81 158 GLU B N 1
ATOM 3944 C CA . GLU B 1 158 ? 7.223 -0.001 16.594 1 92.81 158 GLU B CA 1
ATOM 3945 C C . GLU B 1 158 ? 8.523 -0.537 16 1 92.81 158 GLU B C 1
ATOM 3947 O O . GLU B 1 158 ? 9.57 -0.504 16.672 1 92.81 158 GLU B O 1
ATOM 3952 N N . GLU B 1 159 ? 8.438 -0.997 14.82 1 92.38 159 GLU B N 1
ATOM 3953 C CA . GLU B 1 159 ? 9.602 -1.564 14.148 1 92.38 159 GLU B CA 1
ATOM 3954 C C . GLU B 1 159 ? 10.719 -0.537 14.016 1 92.38 159 GLU B C 1
ATOM 3956 O O . GLU B 1 159 ? 11.906 -0.888 14.062 1 92.38 159 GLU B O 1
ATOM 3961 N N . ILE B 1 160 ? 10.375 0.716 13.797 1 94.94 160 ILE B N 1
ATOM 3962 C CA . ILE B 1 160 ? 11.359 1.783 13.664 1 94.94 160 ILE B CA 1
ATOM 3963 C C . ILE B 1 160 ? 12.102 1.965 14.984 1 94.94 160 ILE B C 1
ATOM 3965 O O . ILE B 1 160 ? 13.328 2.076 15.008 1 94.94 160 ILE B O 1
ATOM 3969 N N . ASN B 1 161 ? 11.367 1.971 16.062 1 94.38 161 ASN B N 1
ATOM 3970 C CA . ASN B 1 161 ? 11.977 2.066 17.391 1 94.38 161 ASN B CA 1
ATOM 3971 C C . ASN B 1 161 ? 12.914 0.894 17.656 1 94.38 161 ASN B C 1
ATOM 3973 O O . ASN B 1 161 ? 14.023 1.084 18.172 1 94.38 161 ASN B O 1
ATOM 3977 N N . GLN B 1 162 ? 12.469 -0.229 17.328 1 94.81 162 GLN B N 1
ATOM 3978 C CA . GLN B 1 162 ? 13.305 -1.415 17.516 1 94.81 162 GLN B CA 1
ATOM 3979 C C . GLN B 1 162 ? 14.586 -1.319 16.703 1 94.81 162 GLN B C 1
ATOM 3981 O O . GLN B 1 162 ? 15.664 -1.663 17.188 1 94.81 162 GLN B O 1
ATOM 3986 N N . GLU B 1 163 ? 14.414 -0.852 15.469 1 95.19 163 GLU B N 1
ATOM 3987 C CA . GLU B 1 163 ? 15.57 -0.691 14.586 1 95.19 163 GLU B CA 1
ATOM 3988 C C . GLU B 1 163 ? 16.594 0.278 15.188 1 95.19 163 GLU B C 1
ATOM 3990 O O . GLU B 1 163 ? 17.797 0.069 15.062 1 95.19 163 GLU B O 1
ATOM 3995 N N . SER B 1 164 ? 16.125 1.328 15.781 1 95.38 164 SER B N 1
ATOM 3996 C CA . SER B 1 164 ? 17 2.357 16.328 1 95.38 164 SER B CA 1
ATOM 3997 C C . SER B 1 164 ? 17.891 1.794 17.422 1 95.38 164 SER B C 1
ATOM 3999 O O . SER B 1 164 ? 19 2.283 17.641 1 95.38 164 SER B O 1
ATOM 4001 N N . HIS B 1 165 ? 17.547 0.755 18.141 1 95.25 165 HIS B N 1
ATOM 4002 C CA . HIS B 1 165 ? 18.328 0.135 19.203 1 95.25 165 HIS B CA 1
ATOM 4003 C C . HIS B 1 165 ? 19.516 -0.636 18.625 1 95.25 165 HIS B C 1
ATOM 4005 O O . HIS B 1 165 ? 20.484 -0.913 19.344 1 95.25 165 HIS B O 1
ATOM 4011 N N . LEU B 1 166 ? 19.438 -0.964 17.391 1 95.56 166 LEU B N 1
ATOM 4012 C CA . LEU B 1 166 ? 20.484 -1.743 16.75 1 95.56 166 LEU B CA 1
ATOM 4013 C C . LEU B 1 166 ? 21.672 -0.853 16.359 1 95.56 166 LEU B C 1
ATOM 4015 O O . LEU B 1 166 ? 22.781 -1.345 16.125 1 95.56 166 LEU B O 1
ATOM 4019 N N . TYR B 1 167 ? 21.438 0.467 16.234 1 95.88 167 TYR B N 1
ATOM 4020 C CA . TYR B 1 167 ? 22.484 1.386 15.797 1 95.88 167 TYR B CA 1
ATOM 4021 C C . TYR B 1 167 ? 22.562 2.596 16.719 1 95.88 167 TYR B C 1
ATOM 4023 O O . TYR B 1 167 ? 22.375 3.734 16.281 1 95.88 167 TYR B O 1
ATOM 4031 N N . PRO B 1 168 ? 22.938 2.346 17.953 1 93.75 168 PRO B N 1
ATOM 4032 C CA . PRO B 1 168 ? 23.016 3.461 18.906 1 93.75 168 PRO B CA 1
ATOM 4033 C C . PRO B 1 168 ? 23.969 4.559 18.453 1 93.75 168 PRO B C 1
ATOM 4035 O O . PRO B 1 168 ? 25.078 4.27 17.984 1 93.75 168 PRO B O 1
ATOM 4038 N N . GLY B 1 169 ? 23.531 5.785 18.453 1 93.88 169 GLY B N 1
ATOM 4039 C CA . GLY B 1 169 ? 24.359 6.934 18.109 1 93.88 169 GLY B CA 1
ATOM 4040 C C . GLY B 1 169 ? 24.297 7.289 16.641 1 93.88 169 GLY B C 1
ATOM 4041 O O . GLY B 1 169 ? 24.703 8.375 16.234 1 93.88 169 GLY B O 1
ATOM 4042 N N . ARG B 1 170 ? 23.781 6.383 15.836 1 96.69 170 ARG B N 1
ATOM 4043 C CA . ARG B 1 170 ? 23.766 6.645 14.398 1 96.69 170 ARG B CA 1
ATOM 4044 C C . ARG B 1 170 ? 22.328 6.676 13.867 1 96.69 170 ARG B C 1
ATOM 4046 O O . ARG B 1 170 ? 22.062 7.297 12.836 1 96.69 170 ARG B O 1
ATOM 4053 N N . LEU B 1 171 ? 21.469 5.93 14.539 1 98.06 171 LEU B N 1
ATOM 4054 C CA . LEU B 1 171 ? 20.047 5.965 14.242 1 98.06 171 LEU B CA 1
ATOM 4055 C C . LEU B 1 171 ? 19.25 6.43 15.461 1 98.06 171 LEU B C 1
ATOM 4057 O O . LEU B 1 171 ? 19.25 5.766 16.5 1 98.06 171 LEU B O 1
ATOM 4061 N N . SER B 1 172 ? 18.594 7.57 15.32 1 97.5 172 SER B N 1
ATOM 4062 C CA . SER B 1 172 ? 17.844 8.125 16.453 1 97.5 172 SER B CA 1
ATOM 4063 C C . SER B 1 172 ? 16.391 8.43 16.047 1 97.5 172 SER B C 1
ATOM 4065 O O . SER B 1 172 ? 16.109 8.648 14.875 1 97.5 172 SER B O 1
ATOM 4067 N N . VAL B 1 173 ? 15.578 8.305 17.031 1 96.75 173 VAL B N 1
ATOM 4068 C CA . VAL B 1 173 ? 14.172 8.664 16.891 1 96.75 173 VAL B CA 1
ATOM 4069 C C . VAL B 1 173 ? 13.852 9.859 17.781 1 96.75 173 VAL B C 1
ATOM 4071 O O . VAL B 1 173 ? 14.094 9.82 19 1 96.75 173 VAL B O 1
ATOM 4074 N N . LYS B 1 174 ? 13.375 10.938 17.172 1 95 174 LYS B N 1
ATOM 4075 C CA . LYS B 1 174 ? 12.969 12.133 17.906 1 95 174 LYS B CA 1
ATOM 4076 C C . LYS B 1 174 ? 11.555 12.555 17.531 1 95 174 LYS B C 1
ATOM 4078 O O . LYS B 1 174 ? 11.32 13.023 16.422 1 95 174 LYS B O 1
ATOM 4083 N N . THR B 1 175 ? 10.656 12.492 18.453 1 96.25 175 THR B N 1
ATOM 4084 C CA . THR B 1 175 ? 9.258 12.797 18.156 1 96.25 175 THR B CA 1
ATOM 4085 C C . THR B 1 175 ? 9.055 14.305 17.984 1 96.25 175 THR B C 1
ATOM 4087 O O . THR B 1 175 ? 9.875 15.102 18.453 1 96.25 175 THR B O 1
ATOM 4090 N N . LEU B 1 176 ? 8.008 14.688 17.312 1 97.12 176 LEU B N 1
ATOM 4091 C CA . LEU B 1 176 ? 7.66 16.078 17.062 1 97.12 176 LEU B CA 1
ATOM 4092 C C . LEU B 1 176 ? 6.656 16.578 18.094 1 97.12 176 LEU B C 1
ATOM 4094 O O . LEU B 1 176 ? 6.156 17.703 17.984 1 97.12 176 LEU B O 1
ATOM 4098 N N . ASP B 1 177 ? 6.449 15.875 19.156 1 95 177 ASP B N 1
ATOM 4099 C CA . ASP B 1 177 ? 5.348 16.109 20.078 1 95 177 ASP B CA 1
ATOM 4100 C C . ASP B 1 177 ? 5.543 17.406 20.844 1 95 177 ASP B C 1
ATOM 4102 O O . ASP B 1 177 ? 4.57 18.109 21.156 1 95 177 ASP B O 1
ATOM 4106 N N . GLU B 1 178 ? 6.719 17.766 21.203 1 95 178 GLU B N 1
ATOM 4107 C CA . GLU B 1 178 ? 6.992 18.969 21.969 1 95 178 GLU B CA 1
ATOM 4108 C C . GLU B 1 178 ? 6.691 20.234 21.156 1 95 178 GLU B C 1
ATOM 4110 O O . GLU B 1 178 ? 6.484 21.312 21.719 1 95 178 GLU B O 1
ATOM 4115 N N . ASP B 1 179 ? 6.605 20.078 19.859 1 96.31 179 ASP B N 1
ATOM 4116 C CA . ASP B 1 179 ? 6.465 21.25 18.984 1 96.31 179 ASP B CA 1
ATOM 4117 C C . ASP B 1 179 ? 5.121 21.234 18.266 1 96.31 179 ASP B C 1
ATOM 4119 O O . ASP B 1 179 ? 4.93 21.953 17.281 1 96.31 179 ASP B O 1
ATOM 4123 N N . ILE B 1 180 ? 4.23 20.469 18.703 1 96.06 180 ILE B N 1
ATOM 4124 C CA . ILE B 1 180 ? 2.955 20.266 18.016 1 96.06 180 ILE B CA 1
ATOM 4125 C C . ILE B 1 180 ? 2.264 21.609 17.812 1 96.06 180 ILE B C 1
ATOM 4127 O O . ILE B 1 180 ? 1.835 21.922 16.703 1 96.06 180 ILE B O 1
ATOM 4131 N N . ASP B 1 181 ? 2.184 22.453 18.875 1 94.44 181 ASP B N 1
ATOM 4132 C CA . ASP B 1 181 ? 1.448 23.719 18.828 1 94.44 181 ASP B CA 1
ATOM 4133 C C . ASP B 1 181 ? 2.135 24.719 17.906 1 94.44 181 ASP B C 1
ATOM 4135 O O . ASP B 1 181 ? 1.51 25.688 17.453 1 94.44 181 ASP B O 1
ATOM 4139 N N . ASN B 1 182 ? 3.426 24.453 17.703 1 94.44 182 ASN B N 1
ATOM 4140 C CA . ASN B 1 182 ? 4.176 25.312 16.781 1 94.44 182 ASN B CA 1
ATOM 4141 C C . ASN B 1 182 ? 4 24.875 15.336 1 94.44 182 ASN B C 1
ATOM 4143 O O . ASN B 1 182 ? 4.008 25.719 14.43 1 94.44 182 ASN B O 1
ATOM 4147 N N . ILE B 1 183 ? 3.836 23.594 15.094 1 95.69 183 ILE B N 1
ATOM 4148 C CA . ILE B 1 183 ? 3.885 23.031 13.742 1 95.69 183 ILE B CA 1
ATOM 4149 C C . ILE B 1 183 ? 2.473 22.953 13.172 1 95.69 183 ILE B C 1
ATOM 4151 O O . ILE B 1 183 ? 2.266 23.172 11.977 1 95.69 183 ILE B O 1
ATOM 4155 N N . LEU B 1 184 ? 1.528 22.656 14 1 96.19 184 LEU B N 1
ATOM 4156 C CA . LEU B 1 184 ? 0.17 22.422 13.516 1 96.19 184 LEU B CA 1
ATOM 4157 C C . LEU B 1 184 ? -0.717 23.641 13.805 1 96.19 184 LEU B C 1
ATOM 4159 O O . LEU B 1 184 ? -0.567 24.297 14.836 1 96.19 184 LEU B O 1
ATOM 4163 N N . PHE B 1 185 ? -1.651 23.891 12.945 1 94.69 185 PHE B N 1
ATOM 4164 C CA . PHE B 1 185 ? -2.68 24.906 13.172 1 94.69 185 PHE B CA 1
ATOM 4165 C C . PHE B 1 185 ? -3.99 24.484 12.508 1 94.69 185 PHE B C 1
ATOM 4167 O O . PHE B 1 185 ? -4.012 23.594 11.664 1 94.69 185 PHE B O 1
ATOM 4174 N N . ILE B 1 186 ? -5.059 25.078 12.906 1 95 186 ILE B N 1
ATOM 4175 C CA . ILE B 1 186 ? -6.387 24.75 12.406 1 95 186 ILE B CA 1
ATOM 4176 C C . ILE B 1 186 ? -6.848 25.797 11.406 1 95 186 ILE B C 1
ATOM 4178 O O . ILE B 1 186 ? -6.703 27 11.648 1 95 186 ILE B O 1
ATOM 4182 N N . ASP B 1 187 ? -7.293 25.344 10.266 1 92.81 187 ASP B N 1
ATOM 4183 C CA . ASP B 1 187 ? -7.965 26.203 9.297 1 92.81 187 ASP B CA 1
ATOM 4184 C C . ASP B 1 187 ? -9.477 26.188 9.5 1 92.81 187 ASP B C 1
ATOM 4186 O O . ASP B 1 187 ? -10.148 25.219 9.148 1 92.81 187 ASP B O 1
ATOM 4190 N N . TYR B 1 188 ? -10.039 27.297 10.008 1 93.5 188 TYR B N 1
ATOM 4191 C CA . TYR B 1 188 ? -11.453 27.375 10.328 1 93.5 188 TYR B CA 1
ATOM 4192 C C . TYR B 1 188 ? -12.258 27.906 9.156 1 93.5 188 TYR B C 1
ATOM 4194 O O . TYR B 1 188 ? -13.492 27.922 9.195 1 93.5 188 TYR B O 1
ATOM 4202 N N . VAL B 1 189 ? -11.602 28.344 8.164 1 87.88 189 VAL B N 1
ATOM 4203 C CA . VAL B 1 189 ? -12.289 29.047 7.078 1 87.88 189 VAL B CA 1
ATOM 4204 C C . VAL B 1 189 ? -12.742 28.031 6.023 1 87.88 189 VAL B C 1
ATOM 4206 O O . VAL B 1 189 ? -11.961 27.188 5.586 1 87.88 189 VAL B O 1
ATOM 4209 N N . PHE B 1 190 ? -13.992 28.109 5.758 1 86.19 190 PHE B N 1
ATOM 4210 C CA . PHE B 1 190 ? -14.547 27.297 4.688 1 86.19 190 PHE B CA 1
ATOM 4211 C C . PHE B 1 190 ? -14.492 28.047 3.357 1 86.19 190 PHE B C 1
ATOM 4213 O O . PHE B 1 190 ? -15.039 29.141 3.236 1 86.19 190 PHE B O 1
ATOM 4220 N N . ASN B 1 191 ? -13.758 27.391 2.354 1 72.88 191 ASN B N 1
ATOM 4221 C CA . ASN B 1 191 ? -13.695 27.984 1.021 1 72.88 191 ASN B CA 1
ATOM 4222 C C . ASN B 1 191 ? -14.828 27.484 0.13 1 72.88 191 ASN B C 1
ATOM 4224 O O . ASN B 1 191 ? -14.859 26.312 -0.255 1 72.88 191 ASN B O 1
ATOM 4228 N N . LYS B 1 192 ? -15.734 28.438 -0.234 1 63.94 192 LYS B N 1
ATOM 4229 C CA . LYS B 1 192 ? -16.906 28.094 -1.033 1 63.94 192 LYS B CA 1
ATOM 4230 C C . LYS B 1 192 ? -16.516 27.781 -2.475 1 63.94 192 LYS B C 1
ATOM 4232 O O . LYS B 1 192 ? -17.188 27 -3.154 1 63.94 192 LYS B O 1
ATOM 4237 N N . THR B 1 193 ? -15.516 28.438 -2.957 1 51.78 193 THR B N 1
ATOM 4238 C CA . THR B 1 193 ? -15.164 28.422 -4.371 1 51.78 193 THR B CA 1
ATOM 4239 C C . THR B 1 193 ? -14.664 27.031 -4.777 1 51.78 193 THR B C 1
ATOM 4241 O O . THR B 1 193 ? -14.727 26.656 -5.949 1 51.78 193 THR B O 1
ATOM 4244 N N . LYS B 1 194 ? -14.219 26.328 -3.969 1 51.56 194 LYS B N 1
ATOM 4245 C CA . LYS B 1 194 ? -13.602 25.062 -4.359 1 51.56 194 LYS B CA 1
ATOM 4246 C C . LYS B 1 194 ? -14.656 23.984 -4.551 1 51.56 194 LYS B C 1
ATOM 4248 O O . LYS B 1 194 ? -14.328 22.812 -4.75 1 51.56 194 LYS B O 1
ATOM 4253 N N . ARG B 1 195 ? -15.852 24.328 -4.496 1 50.94 195 ARG B N 1
ATOM 4254 C CA . ARG B 1 195 ? -16.891 23.312 -4.695 1 50.94 195 ARG B CA 1
ATOM 4255 C C . ARG B 1 195 ? -17.297 23.234 -6.164 1 50.94 195 ARG B C 1
ATOM 4257 O O . ARG B 1 195 ? -17.312 24.25 -6.863 1 50.94 195 ARG B O 1
ATOM 4264 N N . ARG B 1 196 ? -17.188 21.969 -6.508 1 41.84 196 ARG B N 1
ATOM 4265 C CA . ARG B 1 196 ? -17.688 21.734 -7.863 1 41.84 196 ARG B CA 1
ATOM 4266 C C . ARG B 1 196 ? -19.109 22.234 -8.008 1 41.84 196 ARG B C 1
ATOM 4268 O O . ARG B 1 196 ? -19.891 22.219 -7.047 1 41.84 196 ARG B O 1
ATOM 4275 N N . LYS B 1 197 ? -19.375 22.703 -9.336 1 36.69 197 LYS B N 1
ATOM 4276 C CA . LYS B 1 197 ? -20.734 23.016 -9.773 1 36.69 197 LYS B CA 1
ATOM 4277 C C . LYS B 1 197 ? -21.672 21.844 -9.539 1 36.69 197 LYS B C 1
ATOM 4279 O O . LYS B 1 197 ? -21.391 20.719 -9.977 1 36.69 197 LYS B O 1
ATOM 4284 N N . GLY B 1 198 ? -22.672 22.062 -8.523 1 41.5 198 GLY B N 1
ATOM 4285 C CA . GLY B 1 198 ? -23.625 21.016 -8.164 1 41.5 198 GLY B CA 1
ATOM 4286 C C . GLY B 1 198 ? -23.391 20.453 -6.777 1 41.5 198 GLY B C 1
ATOM 4287 O O . GLY B 1 198 ? -24.156 19.594 -6.316 1 41.5 198 GLY B O 1
ATOM 4288 N N . ASP B 1 199 ? -22.172 20.516 -6.41 1 43.62 199 ASP B N 1
ATOM 4289 C CA . ASP B 1 199 ? -22.016 20 -5.055 1 43.62 199 ASP B CA 1
ATOM 4290 C C . ASP B 1 199 ? -23.047 20.625 -4.109 1 43.62 199 ASP B C 1
ATOM 4292 O O . ASP B 1 199 ? -23.172 21.844 -4.043 1 43.62 199 ASP B O 1
ATOM 4296 N N . LEU B 1 200 ? -24.125 19.969 -4.055 1 41.81 200 LEU B N 1
ATOM 4297 C CA . LEU B 1 200 ? -25.188 20.359 -3.145 1 41.81 200 LEU B CA 1
ATOM 4298 C C . LEU B 1 200 ? -24.609 21 -1.881 1 41.81 200 LEU B C 1
ATOM 4300 O O . LEU B 1 200 ? -23.484 20.719 -1.501 1 41.81 200 LEU B O 1
ATOM 4304 N N . LEU B 1 201 ? -25.375 22.109 -1.37 1 50.97 201 LEU B N 1
ATOM 4305 C CA . LEU B 1 201 ? -25.234 22.812 -0.102 1 50.97 201 LEU B CA 1
ATOM 4306 C C . LEU B 1 201 ? -24.875 21.844 1.022 1 50.97 201 LEU B C 1
ATOM 4308 O O . LEU B 1 201 ? -25.297 20.688 1.017 1 50.97 201 LEU B O 1
ATOM 4312 N N . PRO B 1 202 ? -23.891 22.219 1.773 1 60.03 202 PRO B N 1
ATOM 4313 C CA . PRO B 1 202 ? -23.453 21.266 2.789 1 60.03 202 PRO B CA 1
ATOM 4314 C C . PRO B 1 202 ? -24.594 20.766 3.666 1 60.03 202 PRO B C 1
ATOM 4316 O O . PRO B 1 202 ? -25.281 21.562 4.305 1 60.03 202 PRO B O 1
ATOM 4319 N N . ASN B 1 203 ? -25.25 19.703 3.357 1 70.62 203 ASN B N 1
ATOM 4320 C CA . ASN B 1 203 ? -26.266 19.078 4.199 1 70.62 203 ASN B CA 1
ATOM 4321 C C . ASN B 1 203 ? -25.797 18.969 5.648 1 70.62 203 ASN B C 1
ATOM 4323 O O . ASN B 1 203 ? -26.578 18.641 6.535 1 70.62 203 ASN B O 1
ATOM 4327 N N . ASN B 1 204 ? -24.688 19.516 5.902 1 87.62 204 ASN B N 1
ATOM 4328 C CA . ASN B 1 204 ? -24.156 19.438 7.258 1 87.62 204 ASN B CA 1
ATOM 4329 C C . ASN B 1 204 ? -23.734 20.812 7.773 1 87.62 204 ASN B C 1
ATOM 4331 O O . ASN B 1 204 ? -22.672 20.953 8.391 1 87.62 204 ASN B O 1
ATOM 4335 N N . ALA B 1 205 ? -24.656 21.781 7.453 1 90.81 205 ALA B N 1
ATOM 4336 C CA . ALA B 1 205 ? -24.266 23.141 7.836 1 90.81 205 ALA B CA 1
ATOM 4337 C C . ALA B 1 205 ? -25.375 23.812 8.648 1 90.81 205 ALA B C 1
ATOM 4339 O O . ALA B 1 205 ? -26.562 23.531 8.438 1 90.81 205 ALA B O 1
ATOM 4340 N N . VAL B 1 206 ? -25.016 24.625 9.562 1 92.25 206 VAL B N 1
ATOM 4341 C CA . VAL B 1 206 ? -25.875 25.484 10.367 1 92.25 206 VAL B CA 1
ATOM 4342 C C . VAL B 1 206 ? -25.641 26.953 9.992 1 92.25 206 VAL B C 1
ATOM 4344 O O . VAL B 1 206 ? -24.5 27.375 9.805 1 92.25 206 VAL B O 1
ATOM 4347 N N . VAL B 1 207 ? -26.703 27.703 9.906 1 89.75 207 VAL B N 1
ATOM 4348 C CA . VAL B 1 207 ? -26.625 29.109 9.508 1 89.75 207 VAL B CA 1
ATOM 4349 C C . VAL B 1 207 ? -26.984 30 10.695 1 89.75 207 VAL B C 1
ATOM 4351 O O . VAL B 1 207 ? -28.047 29.828 11.297 1 89.75 207 VAL B O 1
ATOM 4354 N N . LEU B 1 208 ? -26.125 30.844 11.008 1 92.19 208 LEU B N 1
ATOM 4355 C CA . LEU B 1 208 ? -26.422 31.906 11.953 1 92.19 208 LEU B CA 1
ATOM 4356 C C . LEU B 1 208 ? -26.875 33.188 11.219 1 92.19 208 LEU B C 1
ATOM 4358 O O . LEU B 1 208 ? -26.094 33.75 10.453 1 92.19 208 LEU B O 1
ATOM 4362 N N . VAL B 1 209 ? -28.031 33.594 11.469 1 84.69 209 VAL B N 1
ATOM 4363 C CA . VAL B 1 209 ? -28.609 34.719 10.75 1 84.69 209 VAL B CA 1
ATOM 4364 C C . VAL B 1 209 ? -28.469 36 11.586 1 84.69 209 VAL B C 1
ATOM 4366 O O . VAL B 1 209 ? -28.953 36.031 12.719 1 84.69 209 VAL B O 1
ATOM 4369 N N . ASN B 1 210 ? -27.766 36.938 11.07 1 86.25 210 ASN B N 1
ATOM 4370 C CA . ASN B 1 210 ? -27.547 38.25 11.672 1 86.25 210 ASN B CA 1
ATOM 4371 C C . ASN B 1 210 ? -26.875 38.156 13.039 1 86.25 210 ASN B C 1
ATOM 4373 O O . ASN B 1 210 ? -27.359 38.719 14.023 1 86.25 210 ASN B O 1
ATOM 4377 N N . PRO B 1 211 ? -25.797 37.406 13.148 1 91.19 211 PRO B N 1
ATOM 4378 C CA . PRO B 1 211 ? -25.062 37.344 14.414 1 91.19 211 PRO B CA 1
ATOM 4379 C C . PRO B 1 211 ? -24.453 38.688 14.805 1 91.19 211 PRO B C 1
ATOM 4381 O O . PRO B 1 211 ? -24.188 39.531 13.938 1 91.19 211 PRO B O 1
ATOM 4384 N N . GLU B 1 212 ? -24.375 38.875 16.062 1 88.12 212 GLU B N 1
ATOM 4385 C CA . GLU B 1 212 ? -23.734 40.094 16.578 1 88.12 212 GLU B CA 1
ATOM 4386 C C . GLU B 1 212 ? -22.219 39.938 16.641 1 88.12 212 GLU B C 1
ATOM 4388 O O . GLU B 1 212 ? -21.672 39.625 17.703 1 88.12 212 GLU B O 1
ATOM 4393 N N . VAL B 1 213 ? -21.641 39.938 15.531 1 82.69 213 VAL B N 1
ATOM 4394 C CA . VAL B 1 213 ? -20.203 39.812 15.492 1 82.69 213 VAL B CA 1
ATOM 4395 C C . VAL B 1 213 ? -19.594 40.844 14.555 1 82.69 213 VAL B C 1
ATOM 4397 O O . VAL B 1 213 ? -20.266 41.344 13.648 1 82.69 213 VAL B O 1
ATOM 4400 N N . GLY B 1 214 ? -18.469 41.312 14.945 1 70.75 214 GLY B N 1
ATOM 4401 C CA . GLY B 1 214 ? -17.766 42.25 14.094 1 70.75 214 GLY B CA 1
ATOM 4402 C C . GLY B 1 214 ? -17.344 41.656 12.758 1 70.75 214 GLY B C 1
ATOM 4403 O O . GLY B 1 214 ? -18.047 40.781 12.211 1 70.75 214 GLY B O 1
ATOM 4404 N N . VAL B 1 215 ? -16.328 42.094 12.172 1 64.31 215 VAL B N 1
ATOM 4405 C CA . VAL B 1 215 ? -15.805 41.75 10.852 1 64.31 215 VAL B CA 1
ATOM 4406 C C . VAL B 1 215 ? -15.328 40.281 10.867 1 64.31 215 VAL B C 1
ATOM 4408 O O . VAL B 1 215 ? -15.562 39.531 9.922 1 64.31 215 VAL B O 1
ATOM 4411 N N . ASP B 1 216 ? -14.703 39.875 12.016 1 79.56 216 ASP B N 1
ATOM 4412 C CA . ASP B 1 216 ? -14.164 38.531 12.125 1 79.56 216 ASP B CA 1
ATOM 4413 C C . ASP B 1 216 ? -14.727 37.812 13.352 1 79.56 216 ASP B C 1
ATOM 4415 O O . ASP B 1 216 ? -14.938 38.438 14.398 1 79.56 216 ASP B O 1
ATOM 4419 N N . VAL B 1 217 ? -14.938 36.594 13.188 1 88.38 217 VAL B N 1
ATOM 4420 C CA . VAL B 1 217 ? -15.359 35.75 14.297 1 88.38 217 VAL B CA 1
ATOM 4421 C C . VAL B 1 217 ? -14.195 35.562 15.273 1 88.38 217 VAL B C 1
ATOM 4423 O O . VAL B 1 217 ? -13.062 35.312 14.867 1 88.38 217 VAL B O 1
ATOM 4426 N N . PRO B 1 218 ? -14.43 35.844 16.578 1 90.75 218 PRO B N 1
ATOM 4427 C CA . PRO B 1 218 ? -13.352 35.75 17.562 1 90.75 218 PRO B CA 1
ATOM 4428 C C . PRO B 1 218 ? -12.828 34.312 17.734 1 90.75 218 PRO B C 1
ATOM 4430 O O . PRO B 1 218 ? -13.586 33.375 17.578 1 90.75 218 PRO B O 1
ATOM 4433 N N . MET B 1 219 ? -11.562 34.25 18.141 1 92.38 219 MET B N 1
ATOM 4434 C CA . MET B 1 219 ? -10.945 32.938 18.391 1 92.38 219 MET B CA 1
ATOM 4435 C C . MET B 1 219 ? -11.617 32.25 19.562 1 92.38 219 MET B C 1
ATOM 4437 O O . MET B 1 219 ? -11.727 31.016 19.578 1 92.38 219 MET B O 1
ATOM 4441 N N . SER B 1 220 ? -12.102 33 20.516 1 93.62 220 SER B N 1
ATOM 4442 C CA . SER B 1 220 ? -12.789 32.438 21.672 1 93.62 220 SER B CA 1
ATOM 4443 C C . SER B 1 220 ? -14.031 31.656 21.234 1 93.62 220 SER B C 1
ATOM 4445 O O . SER B 1 220 ? -14.352 30.625 21.828 1 93.62 220 SER B O 1
ATOM 4447 N N . TRP B 1 221 ? -14.703 32.156 20.25 1 95.75 221 TRP B N 1
ATOM 4448 C CA . TRP B 1 221 ? -15.883 31.484 19.734 1 95.75 221 TRP B CA 1
ATOM 4449 C C . TRP B 1 221 ? -15.508 30.156 19.109 1 95.75 221 TRP B C 1
ATOM 4451 O O . TRP B 1 221 ? -16.172 29.141 19.328 1 95.75 221 TRP B O 1
ATOM 4461 N N . LYS B 1 222 ? -14.438 30.172 18.328 1 94.75 222 LYS B N 1
ATOM 4462 C CA . LYS B 1 222 ? -13.969 28.969 17.656 1 94.75 222 LYS B CA 1
ATOM 4463 C C . LYS B 1 222 ? -13.617 27.875 18.672 1 94.75 222 LYS B C 1
ATOM 4465 O O . LYS B 1 222 ? -14.008 26.719 18.5 1 94.75 222 LYS B O 1
ATOM 4470 N N . VAL B 1 223 ? -12.938 28.312 19.688 1 94 223 VAL B N 1
ATOM 4471 C CA . VAL B 1 223 ? -12.516 27.391 20.734 1 94 223 VAL B CA 1
ATOM 4472 C C . VAL B 1 223 ? -13.734 26.812 21.438 1 94 223 VAL B C 1
ATOM 4474 O O . VAL B 1 223 ? -13.797 25.609 21.703 1 94 223 VAL B O 1
ATOM 4477 N N . GLU B 1 224 ? -14.68 27.688 21.75 1 95.12 224 GLU B N 1
ATOM 4478 C CA . GLU B 1 224 ? -15.891 27.234 22.438 1 95.12 224 GLU B CA 1
ATOM 4479 C C . GLU B 1 224 ? -16.703 26.281 21.547 1 95.12 224 GLU B C 1
ATOM 4481 O O . GLU B 1 224 ? -17.234 25.281 22.047 1 95.12 224 GLU B O 1
ATOM 4486 N N . MET B 1 225 ? -16.844 26.641 20.328 1 95.94 225 MET B N 1
ATOM 4487 C CA . MET B 1 225 ? -17.531 25.781 19.359 1 95.94 225 MET B CA 1
ATOM 4488 C C . MET B 1 225 ? -16.906 24.391 19.312 1 95.94 225 MET B C 1
ATOM 4490 O O . MET B 1 225 ? -17.609 23.375 19.312 1 95.94 225 MET B O 1
ATOM 4494 N N . ASP B 1 226 ? -15.586 24.344 19.266 1 95.19 226 ASP B N 1
ATOM 4495 C CA . ASP B 1 226 ? -14.867 23.078 19.266 1 95.19 226 ASP B CA 1
ATOM 4496 C C . ASP B 1 226 ? -15.18 22.266 20.531 1 95.19 226 ASP B C 1
ATOM 4498 O O . ASP B 1 226 ? -15.406 21.062 20.453 1 95.19 226 ASP B O 1
ATOM 4502 N N . LYS B 1 227 ? -15.172 22.938 21.641 1 94.25 227 LYS B N 1
ATOM 4503 C CA . LYS B 1 227 ? -15.367 22.297 22.938 1 94.25 227 LYS B CA 1
ATOM 4504 C C . LYS B 1 227 ? -16.781 21.75 23.062 1 94.25 227 LYS B C 1
ATOM 4506 O O . LYS B 1 227 ? -16.984 20.672 23.625 1 94.25 227 LYS B O 1
ATOM 4511 N N . GLU B 1 228 ? -17.734 22.453 22.562 1 94.81 228 GLU B N 1
ATOM 4512 C CA . GLU B 1 228 ? -19.125 22.109 22.797 1 94.81 228 GLU B CA 1
ATOM 4513 C C . GLU B 1 228 ? -19.641 21.156 21.719 1 94.81 228 GLU B C 1
ATOM 4515 O O . GLU B 1 228 ? -20.391 20.219 22.016 1 94.81 228 GLU B O 1
ATOM 4520 N N . CYS B 1 229 ? -19.281 21.359 20.547 1 94.25 229 CYS B N 1
ATOM 4521 C CA . CYS B 1 229 ? -19.859 20.594 19.453 1 94.25 229 CYS B CA 1
ATOM 4522 C C . CYS B 1 229 ? -19.109 19.281 19.25 1 94.25 229 CYS B C 1
ATOM 4524 O O . CYS B 1 229 ? -19.672 18.297 18.781 1 94.25 229 CYS B O 1
ATOM 4526 N N . LEU B 1 230 ? -17.766 19.266 19.453 1 95.31 230 LEU B N 1
ATOM 4527 C CA . LEU B 1 230 ? -16.922 18.078 19.453 1 95.31 230 LEU B CA 1
ATOM 4528 C C . LEU B 1 230 ? -16.781 17.516 18.031 1 95.31 230 LEU B C 1
ATOM 4530 O O . LEU B 1 230 ? -16.312 16.391 17.859 1 95.31 230 LEU B O 1
ATOM 4534 N N . TYR B 1 231 ? -17.281 18.203 16.969 1 95.38 231 TYR B N 1
ATOM 4535 C CA . TYR B 1 231 ? -17.062 17.891 15.555 1 95.38 231 TYR B CA 1
ATOM 4536 C C . TYR B 1 231 ? -16.297 19.016 14.867 1 95.38 231 TYR B C 1
ATOM 4538 O O . TYR B 1 231 ? -16.516 20.188 15.156 1 95.38 231 TYR B O 1
ATOM 4546 N N . PRO B 1 232 ? -15.383 18.578 13.969 1 95.19 232 PRO B N 1
ATOM 4547 C CA . PRO B 1 232 ? -14.695 19.625 13.227 1 95.19 232 PRO B CA 1
ATOM 4548 C C . PRO B 1 232 ? -15.633 20.453 12.359 1 95.19 232 PRO B C 1
ATOM 4550 O O . PRO B 1 232 ? -16.547 19.906 11.742 1 95.19 232 PRO B O 1
ATOM 4553 N N . PHE B 1 233 ? -15.43 21.781 12.422 1 93.75 233 PHE B N 1
ATOM 4554 C CA . PHE B 1 233 ? -16.234 22.672 11.586 1 93.75 233 PHE B CA 1
ATOM 4555 C C . PHE B 1 233 ? -15.359 23.734 10.938 1 93.75 233 PHE B C 1
ATOM 4557 O O . PHE B 1 233 ? -14.273 24.031 11.43 1 93.75 233 PHE B O 1
ATOM 4564 N N . ARG B 1 234 ? -15.773 24.172 9.82 1 92.62 234 ARG B N 1
ATOM 4565 C CA . ARG B 1 234 ? -15.32 25.422 9.211 1 92.62 234 ARG B CA 1
ATOM 4566 C C . ARG B 1 234 ? -16.484 26.375 8.992 1 92.62 234 ARG B C 1
ATOM 4568 O O . ARG B 1 234 ? -17.641 25.984 9.102 1 92.62 234 ARG B O 1
ATOM 4575 N N . TYR B 1 235 ? -16.125 27.578 8.867 1 90.69 235 TYR B N 1
ATOM 4576 C CA . TYR B 1 235 ? -17.203 28.531 8.672 1 90.69 235 TYR B CA 1
ATOM 4577 C C . TYR B 1 235 ? -16.844 29.562 7.602 1 90.69 235 TYR B C 1
ATOM 4579 O O . TYR B 1 235 ? -15.68 29.688 7.223 1 90.69 235 TYR B O 1
ATOM 4587 N N . TYR B 1 236 ? -17.812 30.172 7.004 1 86.38 236 TYR B N 1
ATOM 4588 C CA . TYR B 1 236 ? -17.625 31.328 6.145 1 86.38 236 TYR B CA 1
ATOM 4589 C C . TYR B 1 236 ? -18.75 32.344 6.363 1 86.38 236 TYR B C 1
ATOM 4591 O O . TYR B 1 236 ? -19.828 31.984 6.855 1 86.38 236 TYR B O 1
ATOM 4599 N N . GLN B 1 237 ? -18.328 33.5 6.117 1 83.62 237 GLN B N 1
ATOM 4600 C CA . GLN B 1 237 ? -19.297 34.594 6.195 1 83.62 237 GLN B CA 1
ATOM 4601 C C . GLN B 1 237 ? -19.859 34.938 4.816 1 83.62 237 GLN B C 1
ATOM 4603 O O . GLN B 1 237 ? -19.109 35.031 3.842 1 83.62 237 GLN B O 1
ATOM 4608 N N . ASP B 1 238 ? -21.031 34.656 4.668 1 71.06 238 ASP B N 1
ATOM 4609 C CA . ASP B 1 238 ? -21.688 34.938 3.4 1 71.06 238 ASP B CA 1
ATOM 4610 C C . ASP B 1 238 ? -22.5 36.25 3.49 1 71.06 238 ASP B C 1
ATOM 4612 O O . ASP B 1 238 ? -23.469 36.312 4.258 1 71.06 238 ASP B O 1
ATOM 4616 N N . SER B 1 239 ? -21.781 37.25 2.914 1 56.41 239 SER B N 1
ATOM 4617 C CA . SER B 1 239 ? -22.531 38.5 2.881 1 56.41 239 SER B CA 1
ATOM 4618 C C . SER B 1 239 ? -23.438 38.594 1.652 1 56.41 239 SER B C 1
ATOM 4620 O O . SER B 1 239 ? -24.141 39.562 1.452 1 56.41 239 SER B O 1
ATOM 4622 N N . ARG B 1 240 ? -23.094 37.75 0.587 1 51.09 240 ARG B N 1
ATOM 4623 C CA . ARG B 1 240 ? -23.797 37.875 -0.678 1 51.09 240 ARG B CA 1
ATOM 4624 C C . ARG B 1 240 ? -25.297 37.688 -0.48 1 51.09 240 ARG B C 1
ATOM 4626 O O . ARG B 1 240 ? -26.078 37.812 -1.425 1 51.09 240 ARG B O 1
ATOM 4633 N N . LEU B 1 241 ? -25.312 36.688 0.498 1 46.47 241 LEU B N 1
ATOM 4634 C CA . LEU B 1 241 ? -26.75 36.531 0.392 1 46.47 241 LEU B CA 1
ATOM 4635 C C . LEU B 1 241 ? -27.453 37.875 0.441 1 46.47 241 LEU B C 1
ATOM 4637 O O . LEU B 1 241 ? -26.812 38.906 0.684 1 46.47 241 LEU B O 1
ATOM 4641 N N . ASP B 1 242 ? -28.922 38.031 0.901 1 39.88 242 ASP B N 1
ATOM 4642 C CA . ASP B 1 242 ? -29.641 39.281 0.742 1 39.88 242 ASP B CA 1
ATOM 4643 C C . ASP B 1 242 ? -28.953 40.438 1.485 1 39.88 242 ASP B C 1
ATOM 4645 O O . ASP B 1 242 ? -28.297 40.219 2.502 1 39.88 242 ASP B O 1
ATOM 4649 N N . LYS B 1 243 ? -28.672 41.625 0.653 1 48.09 243 LYS B N 1
ATOM 4650 C CA . LYS B 1 243 ? -28.297 42.938 1.188 1 48.09 243 LYS B CA 1
ATOM 4651 C C . LYS B 1 243 ? -28.703 43.062 2.654 1 48.09 243 LYS B C 1
ATOM 4653 O O . LYS B 1 243 ? -28.203 43.938 3.367 1 48.09 243 LYS B O 1
ATOM 4658 N N . SER B 1 244 ? -29.578 42.156 3.094 1 57.03 244 SER B N 1
ATOM 4659 C CA . SER B 1 244 ? -30.203 42.469 4.367 1 57.03 244 SER B CA 1
ATOM 4660 C C . SER B 1 244 ? -29.641 41.625 5.504 1 57.03 244 SER B C 1
ATOM 4662 O O . SER B 1 244 ? -29.484 42.125 6.625 1 57.03 244 SER B O 1
ATOM 4664 N N . ASP B 1 245 ? -29.219 40.281 5.254 1 67.56 245 ASP B N 1
ATOM 4665 C CA . ASP B 1 245 ? -28.828 39.438 6.398 1 67.56 245 ASP B CA 1
ATOM 4666 C C . ASP B 1 245 ? -27.328 39.125 6.371 1 67.56 245 ASP B C 1
ATOM 4668 O O . ASP B 1 245 ? -26.781 38.812 5.312 1 67.56 245 ASP B O 1
ATOM 4672 N N . LYS B 1 246 ? -26.719 39.438 7.438 1 80.44 246 LYS B N 1
ATOM 4673 C CA . LYS B 1 246 ? -25.391 38.906 7.688 1 80.44 246 LYS B CA 1
ATOM 4674 C C . LYS B 1 246 ? -25.469 37.438 8.094 1 80.44 246 LYS B C 1
ATOM 4676 O O . LYS B 1 246 ? -26.234 37.062 8.984 1 80.44 246 LYS B O 1
ATOM 4681 N N . LEU B 1 247 ? -24.797 36.562 7.312 1 84.56 247 LEU B N 1
ATOM 4682 C CA . LEU B 1 247 ? -24.859 35.125 7.609 1 84.56 247 LEU B CA 1
ATOM 4683 C C . LEU B 1 247 ? -23.484 34.594 7.969 1 84.56 247 LEU B C 1
ATOM 4685 O O . LEU B 1 247 ? -22.469 34.969 7.367 1 84.56 247 LEU B O 1
ATOM 4689 N N . ILE B 1 248 ? -23.438 33.812 8.992 1 90 248 ILE B N 1
ATOM 4690 C CA . ILE B 1 248 ? -22.297 32.906 9.234 1 90 248 ILE B CA 1
ATOM 4691 C C . ILE B 1 248 ? -22.734 31.469 9.023 1 90 248 ILE B C 1
ATOM 4693 O O . ILE B 1 248 ? -23.656 30.984 9.703 1 90 248 ILE B O 1
ATOM 4697 N N . VAL B 1 249 ? -22.156 30.844 8.086 1 88.19 249 VAL B N 1
ATOM 4698 C CA . VAL B 1 249 ? -22.469 29.438 7.797 1 88.19 249 VAL B CA 1
ATOM 4699 C C . VAL B 1 249 ? -21.406 28.531 8.406 1 88.19 249 VAL B C 1
ATOM 4701 O O . VAL B 1 249 ? -20.219 28.656 8.109 1 88.19 249 VAL B O 1
ATOM 4704 N N . VAL B 1 250 ? -21.828 27.688 9.266 1 92.81 250 VAL B N 1
ATOM 4705 C CA . VAL B 1 250 ? -20.953 26.734 9.945 1 92.81 250 VAL B CA 1
ATOM 4706 C C . VAL B 1 250 ? -21.109 25.344 9.312 1 92.81 250 VAL B C 1
ATOM 4708 O O . VAL B 1 250 ? -22.172 24.734 9.406 1 92.81 250 VAL B O 1
ATOM 4711 N N . VAL B 1 251 ? -20.062 24.891 8.742 1 90.44 251 VAL B N 1
ATOM 4712 C CA . VAL B 1 251 ? -20.094 23.609 8.047 1 90.44 251 VAL B CA 1
ATOM 4713 C C . VAL B 1 251 ? -19.391 22.547 8.898 1 90.44 251 VAL B C 1
ATOM 4715 O O . VAL B 1 251 ? -18.203 22.656 9.172 1 90.44 251 VAL B O 1
ATOM 4718 N N . PHE B 1 252 ? -20.109 21.5 9.242 1 92.81 252 PHE B N 1
ATOM 4719 C CA . PHE B 1 252 ? -19.547 20.422 10.047 1 92.81 252 PHE B CA 1
ATOM 4720 C C . PHE B 1 252 ? -19 19.312 9.156 1 92.81 252 PHE B C 1
ATOM 4722 O O . PHE B 1 252 ? -19.625 18.953 8.156 1 92.81 252 PHE B O 1
ATOM 4729 N N . PHE B 1 253 ? -17.844 18.891 9.57 1 90.19 253 PHE B N 1
ATOM 4730 C CA . PHE B 1 253 ? -17.219 17.797 8.844 1 90.19 253 PHE B CA 1
ATOM 4731 C C . PHE B 1 253 ? -17.453 16.469 9.555 1 90.19 253 PHE B C 1
ATOM 4733 O O . PHE B 1 253 ? -17.438 16.406 10.789 1 90.19 253 PHE B O 1
ATOM 4740 N N . LEU B 1 254 ? -17.688 15.375 8.75 1 89 254 LEU B N 1
ATOM 4741 C CA . LEU B 1 254 ? -17.766 13.992 9.219 1 89 254 LEU B CA 1
ATOM 4742 C C . LEU B 1 254 ? -18.969 13.797 10.125 1 89 254 LEU B C 1
ATOM 4744 O O . LEU B 1 254 ? -18.953 12.922 11 1 89 254 LEU B O 1
ATOM 4748 N N . LEU B 1 255 ? -19.859 14.727 9.953 1 88.06 255 LEU B N 1
ATOM 4749 C CA . LEU B 1 255 ? -21.125 14.586 10.664 1 88.06 255 LEU B CA 1
ATOM 4750 C C . LEU B 1 255 ? -22.125 13.758 9.852 1 88.06 255 LEU B C 1
ATOM 4752 O O . LEU B 1 255 ? -22.547 14.172 8.766 1 88.06 255 LEU B O 1
ATOM 4756 N N . GLU B 1 256 ? -22.312 12.578 10.219 1 81.44 256 GLU B N 1
ATOM 4757 C CA . GLU B 1 256 ? -23.219 11.711 9.461 1 81.44 256 GLU B CA 1
ATOM 4758 C C . GLU B 1 256 ? -24.672 11.977 9.836 1 81.44 256 GLU B C 1
ATOM 4760 O O . GLU B 1 256 ? -25.547 12.047 8.961 1 81.44 256 GLU B O 1
ATOM 4765 N N . ASP B 1 257 ? -24.891 12.016 11.102 1 83.19 257 ASP B N 1
ATOM 4766 C CA . ASP B 1 257 ? -26.219 12.281 11.648 1 83.19 257 ASP B CA 1
ATOM 4767 C C . ASP B 1 257 ? -26.141 13.227 12.852 1 83.19 257 ASP B C 1
ATOM 4769 O O . ASP B 1 257 ? -25.078 13.43 13.414 1 83.19 257 ASP B O 1
ATOM 4773 N N . GLY B 1 258 ? -27.219 14.18 12.945 1 87.94 258 GLY B N 1
ATOM 4774 C CA . GLY B 1 258 ? -27.266 14.961 14.172 1 87.94 258 GLY B CA 1
ATOM 4775 C C . GLY B 1 258 ? -27.203 16.453 13.93 1 87.94 258 GLY B C 1
ATOM 4776 O O . GLY B 1 258 ? -26.922 17.234 14.844 1 87.94 258 GLY B O 1
ATOM 4777 N N . LEU B 1 259 ? -27.297 16.844 12.758 1 92.25 259 LEU B N 1
ATOM 4778 C CA . LEU B 1 259 ? -27.234 18.281 12.445 1 92.25 259 LEU B CA 1
ATOM 4779 C C . LEU B 1 259 ? -28.25 19.062 13.273 1 92.25 259 LEU B C 1
ATOM 4781 O O . LEU B 1 259 ? -27.969 20.156 13.742 1 92.25 259 LEU B O 1
ATOM 4785 N N . ASP B 1 260 ? -29.375 18.438 13.414 1 89.62 260 ASP B N 1
ATOM 4786 C CA . ASP B 1 260 ? -30.422 19.094 14.195 1 89.62 260 ASP B CA 1
ATOM 4787 C C . ASP B 1 260 ? -29.984 19.266 15.648 1 89.62 260 ASP B C 1
ATOM 4789 O O . ASP B 1 260 ? -30.297 20.281 16.281 1 89.62 260 ASP B O 1
ATOM 4793 N N . TYR B 1 261 ? -29.422 18.281 16.047 1 93.44 261 TYR B N 1
ATOM 4794 C CA . TYR B 1 261 ? -28.891 18.375 17.406 1 93.44 261 TYR B CA 1
ATOM 4795 C C . TYR B 1 261 ? -27.859 19.484 17.516 1 93.44 261 TYR B C 1
ATOM 4797 O O . TYR B 1 261 ? -27.875 20.266 18.469 1 93.44 261 TYR B O 1
ATOM 4805 N N . MET B 1 262 ? -26.891 19.594 16.641 1 95.38 262 MET B N 1
ATOM 4806 C CA . MET B 1 262 ? -25.875 20.656 16.609 1 95.38 262 MET B CA 1
ATOM 4807 C C . MET B 1 262 ? -26.531 22.031 16.547 1 95.38 262 MET B C 1
ATOM 4809 O O . MET B 1 262 ? -26.125 22.953 17.266 1 95.38 262 MET B O 1
ATOM 4813 N N . ARG B 1 263 ? -27.422 22.125 15.719 1 95.31 263 ARG B N 1
ATOM 4814 C CA . ARG B 1 263 ? -28.172 23.375 15.586 1 95.31 263 ARG B CA 1
ATOM 4815 C C . ARG B 1 263 ? -28.781 23.797 16.922 1 95.31 263 ARG B C 1
ATOM 4817 O O . ARG B 1 263 ? -28.656 24.953 17.328 1 95.31 263 ARG B O 1
ATOM 4824 N N . ALA B 1 264 ? -29.5 22.844 17.469 1 93.94 264 ALA B N 1
ATOM 4825 C CA . ALA B 1 264 ? -30.156 23.109 18.75 1 93.94 264 ALA B CA 1
ATOM 4826 C C . ALA B 1 264 ? -29.141 23.516 19.812 1 93.94 264 ALA B C 1
ATOM 4828 O O . ALA B 1 264 ? -29.406 24.406 20.625 1 93.94 264 ALA B O 1
ATOM 4829 N N . LYS B 1 265 ? -28.078 22.891 19.875 1 95.94 265 LYS B N 1
ATOM 4830 C CA . LYS B 1 265 ? -27.016 23.203 20.828 1 95.94 265 LYS B CA 1
ATOM 4831 C C . LYS B 1 265 ? -26.484 24.609 20.625 1 95.94 265 LYS B C 1
ATOM 4833 O O . LYS B 1 265 ? -26.312 25.359 21.594 1 95.94 265 LYS B O 1
ATOM 4838 N N . ILE B 1 266 ? -26.219 24.984 19.438 1 97.19 266 ILE B N 1
ATOM 4839 C CA . ILE B 1 266 ? -25.719 26.312 19.109 1 97.19 266 ILE B CA 1
ATOM 4840 C C . ILE B 1 266 ? -26.766 27.359 19.484 1 97.19 266 ILE B C 1
ATOM 4842 O O . ILE B 1 266 ? -26.422 28.391 20.062 1 97.19 266 ILE B O 1
ATOM 4846 N N . GLN B 1 267 ? -27.969 27.031 19.188 1 94.25 267 GLN B N 1
ATOM 4847 C CA . GLN B 1 267 ? -29.078 27.938 19.453 1 94.25 267 GLN B CA 1
ATOM 4848 C C . GLN B 1 267 ? -29.234 28.172 20.953 1 94.25 267 GLN B C 1
ATOM 4850 O O . GLN B 1 267 ? -29.641 29.25 21.391 1 94.25 267 GLN B O 1
ATOM 4855 N N . SER B 1 268 ? -28.922 27.188 21.734 1 93.75 268 SER B N 1
ATOM 4856 C CA . SER B 1 268 ? -29.188 27.219 23.156 1 93.75 268 SER B CA 1
ATOM 4857 C C . SER B 1 268 ? -28.203 28.109 23.891 1 93.75 268 SER B C 1
ATOM 4859 O O . SER B 1 268 ? -28.422 28.484 25.047 1 93.75 268 SER B O 1
ATOM 4861 N N . SER B 1 269 ? -27.141 28.469 23.266 1 95.19 269 SER B N 1
ATOM 4862 C CA . SER B 1 269 ? -26.094 29.297 23.859 1 95.19 269 SER B CA 1
ATOM 4863 C C . SER B 1 269 ? -25.938 30.609 23.094 1 95.19 269 SER B C 1
ATOM 4865 O O . SER B 1 269 ? -25.656 30.594 21.891 1 95.19 269 SER B O 1
ATOM 4867 N N . SER B 1 270 ? -26.031 31.703 23.812 1 92.5 270 SER B N 1
ATOM 4868 C CA . SER B 1 270 ? -25.844 33 23.188 1 92.5 270 SER B CA 1
ATOM 4869 C C . SER B 1 270 ? -24.422 33.156 22.656 1 92.5 270 SER B C 1
ATOM 4871 O O . SER B 1 270 ? -24.203 33.812 21.625 1 92.5 270 SER B O 1
ATOM 4873 N N . ASP B 1 271 ? -23.516 32.531 23.375 1 93.56 271 ASP B N 1
ATOM 4874 C CA . ASP B 1 271 ? -22.125 32.594 22.953 1 93.56 271 ASP B CA 1
ATOM 4875 C C . ASP B 1 271 ? -21.906 31.797 21.672 1 93.56 271 ASP B C 1
ATOM 4877 O O . ASP B 1 271 ? -21.25 32.281 20.734 1 93.56 271 ASP B O 1
ATOM 4881 N N . LEU B 1 272 ? -22.5 30.688 21.531 1 96.5 272 LEU B N 1
ATOM 4882 C CA . LEU B 1 272 ? -22.297 29.844 20.359 1 96.5 272 LEU B CA 1
ATOM 4883 C C . LEU B 1 272 ? -23.047 30.406 19.156 1 96.5 272 LEU B C 1
ATOM 4885 O O . LEU B 1 272 ? -22.547 30.344 18.031 1 96.5 272 LEU B O 1
ATOM 4889 N N . SER B 1 273 ? -24.219 30.938 19.406 1 95.44 273 SER B N 1
ATOM 4890 C CA . SER B 1 273 ? -25.031 31.453 18.312 1 95.44 273 SER B CA 1
ATOM 4891 C C . SER B 1 273 ? -24.594 32.875 17.922 1 95.44 273 SER B C 1
ATOM 4893 O O . SER B 1 273 ? -25.078 33.438 16.938 1 95.44 273 SER B O 1
ATOM 4895 N N . LEU B 1 274 ? -23.734 33.469 18.797 1 95.62 274 LEU B N 1
ATOM 4896 C CA . LEU B 1 274 ? -23.297 34.844 18.594 1 95.62 274 LEU B CA 1
ATOM 4897 C C . LEU B 1 274 ? -24.5 35.781 18.594 1 95.62 274 LEU B C 1
ATOM 4899 O O . LEU B 1 274 ? -24.531 36.75 17.797 1 95.62 274 LEU B O 1
ATOM 4903 N N . ASN B 1 275 ? -25.438 35.406 19.391 1 94 275 ASN B N 1
ATOM 4904 C CA . ASN B 1 275 ? -26.656 36.188 19.531 1 94 275 ASN B CA 1
ATOM 4905 C C . ASN B 1 275 ? -27.359 36.375 18.188 1 94 275 ASN B C 1
ATOM 4907 O O . ASN B 1 275 ? -27.875 37.469 17.891 1 94 275 ASN B O 1
ATOM 4911 N N . ALA B 1 276 ? -27.312 35.406 17.359 1 92.38 276 ALA B N 1
ATOM 4912 C CA . ALA B 1 276 ? -27.984 35.469 16.062 1 92.38 276 ALA B CA 1
ATOM 4913 C C . ALA B 1 276 ? -29.5 35.562 16.234 1 92.38 276 ALA B C 1
ATOM 4915 O O . ALA B 1 276 ? -30.047 35.062 17.219 1 92.38 276 ALA B O 1
ATOM 4916 N N . ASP B 1 277 ? -30.156 36.125 15.195 1 87.38 277 ASP B N 1
ATOM 4917 C 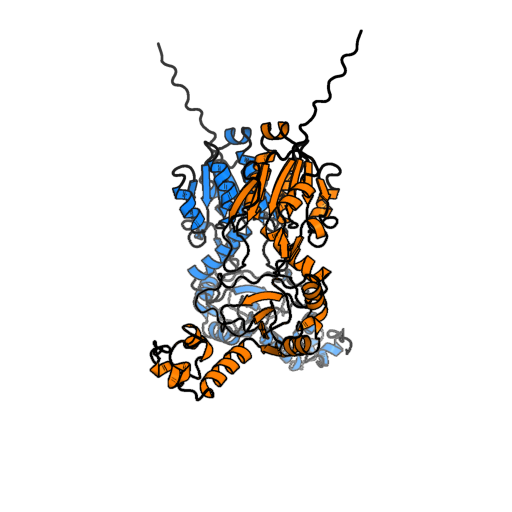CA . ASP B 1 277 ? -31.609 36.188 15.203 1 87.38 277 ASP B CA 1
ATOM 4918 C C . ASP B 1 277 ? -32.219 34.781 15.109 1 87.38 277 ASP B C 1
ATOM 4920 O O . ASP B 1 277 ? -33.219 34.469 15.758 1 87.38 277 ASP B O 1
ATOM 4924 N N . TYR B 1 278 ? -31.625 33.969 14.258 1 87.88 278 TYR B N 1
ATOM 4925 C CA . TYR B 1 278 ? -32.062 32.594 14.023 1 87.88 278 TYR B CA 1
ATOM 4926 C C . TYR B 1 278 ? -30.859 31.672 13.836 1 87.88 278 TYR B C 1
ATOM 4928 O O . TYR B 1 278 ? -29.797 32.094 13.367 1 87.88 278 TYR B O 1
ATOM 4936 N N . VAL B 1 279 ? -31.031 30.531 14.258 1 92.81 279 VAL B N 1
ATOM 4937 C CA . VAL B 1 279 ? -30.109 29.438 13.984 1 92.81 279 VAL B CA 1
ATOM 4938 C C . VAL B 1 279 ? -30.844 28.328 13.227 1 92.81 279 VAL B C 1
ATOM 4940 O O . VAL B 1 279 ? -31.75 27.688 13.766 1 92.81 279 VAL B O 1
ATOM 4943 N N . LEU B 1 280 ? -30.422 28.125 11.992 1 88.75 280 LEU B N 1
ATOM 4944 C CA . LEU B 1 280 ? -31.141 27.219 11.102 1 88.75 280 LEU B CA 1
ATOM 4945 C C . LEU B 1 280 ? -30.172 26.25 10.43 1 88.75 280 LEU B C 1
ATOM 4947 O O . LEU B 1 280 ? -28.984 26.531 10.328 1 88.75 280 LEU B O 1
ATOM 4951 N N . THR B 1 281 ? -30.734 25.172 10.086 1 88.56 281 THR B N 1
ATOM 4952 C CA . THR B 1 281 ? -29.953 24.359 9.148 1 88.56 281 THR B CA 1
ATOM 4953 C C . THR B 1 281 ? -29.859 25.062 7.793 1 88.56 281 THR B C 1
ATOM 4955 O O . THR B 1 281 ? -30.688 25.906 7.461 1 88.56 281 THR B O 1
ATOM 4958 N N . TYR B 1 282 ? -28.844 24.719 7.176 1 82.75 282 TYR B N 1
ATOM 4959 C CA . TYR B 1 282 ? -28.641 25.312 5.859 1 82.75 282 TYR B CA 1
ATOM 4960 C C . TYR B 1 282 ? -29.859 25.078 4.961 1 82.75 282 TYR B C 1
ATOM 4962 O O . TYR B 1 282 ? -30.328 25.984 4.293 1 82.75 282 TYR B O 1
ATOM 4970 N N . SER B 1 283 ? -30.375 23.875 4.977 1 75 283 SER B N 1
ATOM 4971 C CA . SER B 1 283 ? -31.547 23.531 4.191 1 75 283 SER B CA 1
ATOM 4972 C C . SER B 1 283 ? -32.75 24.359 4.629 1 75 283 SER B C 1
ATOM 4974 O O . SER B 1 283 ? -33.5 24.875 3.791 1 75 283 SER B O 1
ATOM 4976 N N . ASP B 1 284 ? -33 24.469 5.906 1 76.75 284 ASP B N 1
ATOM 4977 C CA . ASP B 1 284 ? -34.125 25.234 6.434 1 76.75 284 ASP B CA 1
ATOM 4978 C C . ASP B 1 284 ? -34 26.719 6.082 1 76.75 284 ASP B C 1
ATOM 4980 O O . ASP B 1 284 ? -35 27.375 5.816 1 76.75 284 ASP B O 1
ATOM 4984 N N . TYR B 1 285 ? -32.875 27.188 6.141 1 77.06 285 TYR B N 1
ATOM 4985 C CA . TYR B 1 285 ? -32.656 28.578 5.793 1 77.06 285 TYR B CA 1
ATOM 4986 C C . TYR B 1 285 ? -33.062 28.859 4.348 1 77.06 285 TYR B C 1
ATOM 4988 O O . TYR B 1 285 ? -33.781 29.828 4.059 1 77.06 285 TYR B O 1
ATOM 4996 N N . PHE B 1 286 ? -32.688 27.984 3.527 1 66.06 286 PHE B N 1
ATOM 4997 C CA . PHE B 1 286 ? -32.969 28.219 2.119 1 66.06 286 PHE B CA 1
ATOM 4998 C C . PHE B 1 286 ? -34.406 27.875 1.806 1 66.06 286 PHE B C 1
ATOM 5000 O O . PHE B 1 286 ? -35.031 28.484 0.921 1 66.06 286 PHE B O 1
ATOM 5007 N N . GLN B 1 287 ? -34.875 26.891 2.574 1 61.44 287 GLN B N 1
ATOM 5008 C CA . GLN B 1 287 ? -36.312 26.641 2.436 1 61.44 287 GLN B CA 1
ATOM 5009 C C . GLN B 1 287 ? -37.125 27.844 2.941 1 61.44 287 GLN B C 1
ATOM 5011 O O . GLN B 1 287 ? -38.094 28.234 2.318 1 61.44 287 GLN B O 1
ATOM 5016 N N . TYR B 1 288 ? -36.719 28.297 4.098 1 56.38 288 TYR B N 1
ATOM 5017 C CA . TYR B 1 288 ? -37.375 29.438 4.707 1 56.38 288 TYR B CA 1
ATOM 5018 C C . TYR B 1 288 ? -37.344 30.656 3.783 1 56.38 288 TYR B C 1
ATOM 5020 O O . TYR B 1 288 ? -38.344 31.344 3.615 1 56.38 288 TYR B O 1
ATOM 5028 N N . LYS B 1 289 ? -36.344 30.812 3.248 1 54.62 289 LYS B N 1
ATOM 5029 C CA . LYS B 1 289 ? -36.219 31.969 2.363 1 54.62 289 LYS B CA 1
ATOM 5030 C C . LYS B 1 289 ? -36.969 31.75 1.064 1 54.62 289 LYS B C 1
ATOM 5032 O O . LYS B 1 289 ? -37.562 32.688 0.525 1 54.62 289 LYS B O 1
ATOM 5037 N N . THR B 1 290 ? -37.031 30.469 0.766 1 49.59 290 THR B N 1
ATOM 5038 C CA . THR B 1 290 ? -37.844 30.141 -0.403 1 49.59 290 THR B CA 1
ATOM 5039 C C . THR B 1 290 ? -39.312 30.422 -0.131 1 49.59 290 THR B C 1
ATOM 5041 O O . THR B 1 290 ? -40 30.953 -0.994 1 49.59 290 THR B O 1
ATOM 5044 N N . VAL B 1 291 ? -39.75 29.938 1.08 1 46.19 291 VAL B N 1
ATOM 5045 C CA . VAL B 1 291 ? -41.156 30.141 1.464 1 46.19 291 VAL B CA 1
ATOM 5046 C C . VAL B 1 291 ? -41.438 31.625 1.603 1 46.19 291 VAL B C 1
ATOM 5048 O O . VAL B 1 291 ? -42.531 32.094 1.234 1 46.19 291 VAL B O 1
ATOM 5051 N N . LEU B 1 292 ? -40.438 32.281 2.076 1 46.5 292 LEU B N 1
ATOM 5052 C CA . LEU B 1 292 ? -40.656 33.719 2.197 1 46.5 292 LEU B CA 1
ATOM 5053 C C . LEU B 1 292 ? -40.875 34.344 0.828 1 46.5 292 LEU B C 1
ATOM 5055 O O . LEU B 1 292 ? -41.656 35.281 0.69 1 46.5 292 LEU B O 1
ATOM 5059 N N . CYS B 1 293 ? -40.219 33.719 -0.104 1 44.94 293 CYS B N 1
ATOM 5060 C CA . CYS B 1 293 ? -40.469 34.25 -1.438 1 44.94 293 CYS B CA 1
ATOM 5061 C C . CYS B 1 293 ? -41.938 34.094 -1.823 1 44.94 293 CYS B C 1
ATOM 5063 O O . CYS B 1 293 ? -42.5 34.938 -2.521 1 44.94 293 CYS B O 1
ATOM 5065 N N . LYS B 1 294 ? -42.469 32.969 -1.26 1 43.38 294 LYS B N 1
ATOM 5066 C CA . LYS B 1 294 ? -43.844 32.719 -1.634 1 43.38 294 LYS B CA 1
ATOM 5067 C C . LYS B 1 294 ? -44.781 33.719 -0.964 1 43.38 294 LYS B C 1
ATOM 5069 O O . LYS B 1 294 ? -45.812 34.094 -1.541 1 43.38 294 LYS B O 1
ATOM 5074 N N . TYR B 1 295 ? -44.562 33.969 0.225 1 41.47 295 TYR B N 1
ATOM 5075 C CA . TYR B 1 295 ? -45.531 34.75 0.987 1 41.47 295 TYR B CA 1
ATOM 5076 C C . TYR B 1 295 ? -45.344 36.25 0.765 1 41.47 295 TYR B C 1
ATOM 5078 O O . TYR B 1 295 ? -46.125 37.062 1.259 1 41.47 295 TYR B O 1
ATOM 5086 N N . TYR B 1 296 ? -44.156 36.594 0.32 1 38.62 296 TYR B N 1
ATOM 5087 C CA . TYR B 1 296 ? -44.094 38.031 0.098 1 38.62 296 TYR B CA 1
ATOM 5088 C C . TYR B 1 296 ? -44.938 38.438 -1.094 1 38.62 296 TYR B C 1
ATOM 5090 O O . TYR B 1 296 ? -44.844 37.844 -2.178 1 38.62 296 TYR B O 1
ATOM 5098 N N . ASP B 1 297 ? -46.156 38.75 -0.795 1 36.84 297 ASP B N 1
ATOM 5099 C CA . ASP B 1 297 ? -47.156 39.312 -1.706 1 36.84 297 ASP B CA 1
ATOM 5100 C C . ASP B 1 297 ? -46.531 40.344 -2.635 1 36.84 297 ASP B C 1
ATOM 5102 O O . ASP B 1 297 ? -47.219 40.844 -3.551 1 36.84 297 ASP B O 1
ATOM 5106 N N . ASP B 1 298 ? -45.719 41.406 -1.994 1 35.69 298 ASP B N 1
ATOM 5107 C CA . ASP B 1 298 ? -45.688 42.719 -2.592 1 35.69 298 ASP B CA 1
ATOM 5108 C C . ASP B 1 298 ? -45.094 42.688 -3.998 1 35.69 298 ASP B C 1
ATOM 5110 O O . ASP B 1 298 ? -44.156 41.906 -4.266 1 35.69 298 ASP B O 1
ATOM 5114 N N . ASP B 1 299 ? -45.75 43.156 -5.062 1 37.09 299 ASP B N 1
ATOM 5115 C CA . ASP B 1 299 ? -45.406 43.75 -6.344 1 37.09 299 ASP B CA 1
ATOM 5116 C C . ASP B 1 299 ? -44 44.344 -6.301 1 37.09 299 ASP B C 1
ATOM 5118 O O . ASP B 1 299 ? -43.5 44.812 -7.32 1 37.09 299 ASP B O 1
ATOM 5122 N N . SER B 1 300 ? -43.594 44.906 -5.129 1 33.62 300 SER B N 1
ATOM 5123 C CA . SER B 1 300 ? -42.344 45.625 -5.004 1 33.62 300 SER B CA 1
ATOM 5124 C C . SER B 1 300 ? -41.156 44.688 -5.145 1 33.62 300 SER B C 1
ATOM 5126 O O . SER B 1 300 ? -40 45.094 -4.957 1 33.62 300 SER B O 1
ATOM 5128 N N . LEU B 1 301 ? -41.281 43.438 -5.078 1 38.34 301 LEU B N 1
ATOM 5129 C CA . LEU B 1 301 ? -40.219 42.562 -5.492 1 38.34 301 LEU B CA 1
ATOM 5130 C C . LEU B 1 301 ? -39.875 42.781 -6.969 1 38.34 301 LEU B C 1
ATOM 5132 O O . LEU B 1 301 ? -39.406 41.844 -7.637 1 38.34 301 LEU B O 1
ATOM 5136 N N . GLU B 1 302 ? -40.562 43.75 -7.641 1 33.91 302 GLU B N 1
ATOM 5137 C CA . GLU B 1 302 ? -40.219 44.062 -9.023 1 33.91 302 GLU B CA 1
ATOM 5138 C C . GLU B 1 302 ? -38.719 43.812 -9.281 1 33.91 302 GLU B C 1
ATOM 5140 O O . GLU B 1 302 ? -38.344 43.25 -10.305 1 33.91 302 GLU B O 1
ATOM 5145 N N . GLU B 1 303 ? -37.812 44.844 -8.781 1 36.59 303 GLU B N 1
ATOM 5146 C CA . GLU B 1 303 ? -36.594 45.156 -9.523 1 36.59 303 GLU B CA 1
ATOM 5147 C C . GLU B 1 303 ? -35.562 44.031 -9.344 1 36.59 303 GLU B C 1
ATOM 5149 O O . GLU B 1 303 ? -34.781 43.75 -10.258 1 36.59 303 GLU B O 1
ATOM 5154 N N . GLY B 1 304 ? -35.188 43.594 -8.039 1 33.22 304 GLY B N 1
ATOM 5155 C CA . GLY B 1 304 ? -34.062 42.688 -7.863 1 33.22 304 GLY B CA 1
ATOM 5156 C C . GLY B 1 304 ? -34.406 41.469 -7.043 1 33.22 304 GLY B C 1
ATOM 5157 O O . GLY B 1 304 ? -34.969 41.594 -5.961 1 33.22 304 GLY B O 1
ATOM 5158 N N . CYS B 1 305 ? -35 40.438 -7.633 1 40.66 305 CYS B N 1
ATOM 5159 C CA . CYS B 1 305 ? -35.094 39.156 -6.969 1 40.66 305 CYS B CA 1
ATOM 5160 C C . CYS B 1 305 ? -33.938 38.969 -5.961 1 40.66 305 CYS B C 1
ATOM 5162 O O . CYS B 1 305 ? -32.781 39.031 -6.328 1 40.66 305 CYS B O 1
ATOM 5164 N N . PRO B 1 306 ? -34.156 39.312 -4.789 1 40.5 306 PRO B N 1
ATOM 5165 C CA . PRO B 1 306 ? -33 39.281 -3.912 1 40.5 306 PRO B CA 1
ATOM 5166 C C . PRO B 1 306 ? -32.156 38 -4.09 1 40.5 306 PRO B C 1
ATOM 5168 O O . PRO B 1 306 ? -31.031 37.938 -3.605 1 40.5 306 PRO B O 1
ATOM 5171 N N . TYR B 1 307 ? -32.844 36.969 -4.543 1 43.56 307 TYR B N 1
ATOM 5172 C CA . TYR B 1 307 ? -32.094 35.75 -4.629 1 43.56 307 TYR B CA 1
ATOM 5173 C C . TYR B 1 307 ? -31.484 35.562 -6.012 1 43.56 307 TYR B C 1
ATOM 5175 O O . TYR B 1 307 ? -30.703 34.656 -6.242 1 43.56 307 TYR B O 1
ATOM 5183 N N . GLY B 1 308 ? -31.594 36.469 -6.758 1 40.47 308 GLY B N 1
ATOM 5184 C CA . GLY B 1 308 ? -30.984 36.406 -8.078 1 40.47 308 GLY B CA 1
ATOM 5185 C C . GLY B 1 308 ? -30.922 35 -8.617 1 40.47 308 GLY B C 1
ATOM 5186 O O . GLY B 1 308 ? -31.922 34.281 -8.633 1 40.47 308 GLY B O 1
ATOM 5187 N N . ASP B 1 309 ? -29.641 34.5 -9.07 1 41.44 309 ASP B N 1
ATOM 5188 C CA . ASP B 1 309 ? -29.281 33.219 -9.672 1 41.44 309 ASP B CA 1
ATOM 5189 C C . ASP B 1 309 ? -29.453 32.062 -8.68 1 41.44 309 ASP B C 1
ATOM 5191 O O . ASP B 1 309 ? -29.391 30.906 -9.055 1 41.44 309 ASP B O 1
ATOM 5195 N N . MET B 1 310 ? -29.516 32.344 -7.504 1 39.31 310 MET B N 1
ATOM 5196 C CA . MET B 1 310 ? -29.594 31.266 -6.523 1 39.31 310 MET B CA 1
ATOM 5197 C C . MET B 1 310 ? -31.047 30.797 -6.363 1 39.31 310 MET B C 1
ATOM 5199 O O . MET B 1 310 ? -31.328 29.922 -5.535 1 39.31 310 MET B O 1
ATOM 5203 N N . CYS B 1 311 ? -31.938 31.422 -6.93 1 46.69 311 CYS B N 1
ATOM 5204 C CA . CYS B 1 311 ? -33.344 31 -6.891 1 46.69 311 CYS B CA 1
ATOM 5205 C C . CYS B 1 311 ? -33.469 29.547 -7.297 1 46.69 311 CYS B C 1
ATOM 5207 O O . CYS B 1 311 ? -34.281 28.812 -6.707 1 46.69 311 CYS B O 1
ATOM 5209 N N . ASP B 1 312 ? -32.719 29.203 -8.234 1 44.34 312 ASP B N 1
ATOM 5210 C CA . ASP B 1 312 ? -32.75 27.812 -8.68 1 44.34 312 ASP B CA 1
ATOM 5211 C C . ASP B 1 312 ? -32.375 26.875 -7.543 1 44.34 312 ASP B C 1
ATOM 5213 O O . ASP B 1 312 ? -32.938 25.797 -7.402 1 44.34 312 ASP B O 1
ATOM 5217 N N . TYR B 1 313 ? -31.453 27.234 -6.816 1 41.84 313 TYR B N 1
ATOM 5218 C CA . TYR B 1 313 ? -30.984 26.391 -5.727 1 41.84 313 TYR B CA 1
ATOM 5219 C C . TYR B 1 313 ? -32 26.375 -4.586 1 41.84 313 TYR B C 1
ATOM 5221 O O . TYR B 1 313 ? -32.25 25.328 -3.973 1 41.84 313 TYR B O 1
ATOM 5229 N N . ALA B 1 314 ? -32.562 27.484 -4.316 1 45.19 314 ALA B N 1
ATOM 5230 C CA . ALA B 1 314 ? -33.5 27.609 -3.186 1 45.19 314 ALA B CA 1
ATOM 5231 C C . ALA B 1 314 ? -34.781 26.828 -3.439 1 45.19 314 ALA B C 1
ATOM 5233 O O . ALA B 1 314 ? -35.375 26.297 -2.504 1 45.19 314 ALA B O 1
ATOM 5234 N N . HIS B 1 315 ? -35.219 26.859 -4.75 1 47.25 315 HIS B N 1
ATOM 5235 C CA . HIS B 1 315 ? -36.469 26.141 -5.016 1 47.25 315 HIS B CA 1
ATOM 5236 C C . HIS B 1 315 ? -36.219 24.641 -5.031 1 47.25 315 HIS B C 1
ATOM 5238 O O . HIS B 1 315 ? -37.188 23.859 -5.031 1 47.25 315 HIS B O 1
ATOM 5244 N N . GLY B 1 316 ? -35.281 24.156 -4.461 1 41.28 316 GLY B N 1
ATOM 5245 C CA . GLY B 1 316 ? -35.125 22.703 -4.539 1 41.28 316 GLY B CA 1
ATOM 5246 C C . GLY B 1 316 ? -35.938 22.094 -5.668 1 41.28 316 GLY B C 1
ATOM 5247 O O . GLY B 1 316 ? -36.594 22.797 -6.418 1 41.28 316 GLY B O 1
ATOM 5248 N N . GLN B 1 317 ? -35.625 20.734 -6.055 1 38.38 317 GLN B N 1
ATOM 5249 C CA . GLN B 1 317 ? -36.406 19.969 -7.039 1 38.38 317 GLN B CA 1
ATOM 5250 C C . GLN B 1 317 ? -37.906 20.125 -6.816 1 38.38 317 GLN B C 1
ATOM 5252 O O . GLN B 1 317 ? -38.688 20.094 -7.773 1 38.38 317 GLN B O 1
ATOM 5257 N N . ALA B 1 318 ? -38.25 20.203 -5.621 1 37.19 318 ALA B N 1
ATOM 5258 C CA . ALA B 1 318 ? -39.688 20.094 -5.379 1 37.19 318 ALA B CA 1
ATOM 5259 C C . ALA B 1 318 ? -40.438 21.328 -5.891 1 37.19 318 ALA B C 1
ATOM 5261 O O . ALA B 1 318 ? -41.562 21.219 -6.359 1 37.19 318 ALA B O 1
ATOM 5262 N N . ASP B 1 319 ? -39.812 22.547 -5.66 1 43.19 319 ASP B N 1
ATOM 5263 C CA . ASP B 1 319 ? -40.75 23.641 -5.941 1 43.19 319 ASP B CA 1
ATOM 5264 C C . ASP B 1 319 ? -40.531 24.203 -7.344 1 43.19 319 ASP B C 1
ATOM 5266 O O . ASP B 1 319 ? -40.312 25.406 -7.508 1 43.19 319 ASP B O 1
ATOM 5270 N N . ALA B 1 320 ? -40.156 23.453 -8.227 1 44.53 320 ALA B N 1
ATOM 5271 C CA . ALA B 1 320 ? -40.188 23.844 -9.641 1 44.53 320 ALA B CA 1
ATOM 5272 C C . ALA B 1 320 ? -41.469 24.578 -9.984 1 44.53 320 ALA B C 1
ATOM 5274 O O . ALA B 1 320 ? -41.625 25.141 -11.078 1 44.53 320 ALA B O 1
ATOM 5275 N N . SER B 1 321 ? -42.375 24.5 -9.047 1 43.34 321 SER B N 1
ATOM 5276 C CA . SER B 1 321 ? -43.688 25.031 -9.367 1 43.34 321 SER B CA 1
ATOM 5277 C C . SER B 1 321 ? -43.812 26.484 -8.922 1 43.34 321 SER B C 1
ATOM 5279 O O . SER B 1 321 ? -44.906 27.062 -8.961 1 43.34 321 SER B O 1
ATOM 5281 N N . CYS B 1 322 ? -42.75 26.984 -8.477 1 46.53 322 CYS B N 1
ATOM 5282 C CA . CYS B 1 322 ? -42.906 28.375 -8.062 1 46.53 322 CYS B CA 1
ATOM 5283 C C . CYS B 1 322 ? -43.188 29.266 -9.258 1 46.53 322 CYS B C 1
ATOM 5285 O O . CYS B 1 322 ? -42.375 29.422 -10.156 1 46.53 322 CYS B O 1
ATOM 5287 N N . ILE B 1 323 ? -44.375 29.547 -9.445 1 47.28 323 ILE B N 1
ATOM 5288 C CA . ILE B 1 323 ? -44.906 30.312 -10.562 1 47.28 323 ILE B CA 1
ATOM 5289 C C . ILE B 1 323 ? -44.156 31.641 -10.703 1 47.28 323 ILE B C 1
ATOM 5291 O O . ILE B 1 323 ? -43.875 32.062 -11.82 1 47.28 323 ILE B O 1
ATOM 5295 N N . LYS B 1 324 ? -43.656 32.062 -9.578 1 46.88 324 LYS B N 1
ATOM 5296 C CA . LYS B 1 324 ? -43.031 33.375 -9.656 1 46.88 324 LYS B CA 1
ATOM 5297 C C . LYS B 1 324 ? -41.625 33.281 -10.266 1 46.88 324 LYS B C 1
ATOM 5299 O O . LYS B 1 324 ? -41.25 34.062 -11.133 1 46.88 324 LYS B O 1
ATOM 5304 N N . CYS B 1 325 ? -40.938 32.219 -9.883 1 52.78 325 CYS B N 1
ATOM 5305 C CA . CYS B 1 325 ? -39.594 32.031 -10.445 1 52.78 325 CYS B CA 1
ATOM 5306 C C . CYS B 1 325 ? -39.688 31.625 -11.914 1 52.78 325 CYS B C 1
ATOM 5308 O O . CYS B 1 325 ? -38.812 32 -12.719 1 52.78 325 CYS B O 1
ATOM 5310 N N . ARG B 1 326 ? -40.719 30.938 -12.25 1 50 326 ARG B N 1
ATOM 5311 C CA . ARG B 1 326 ? -40.938 30.609 -13.656 1 50 326 ARG B CA 1
ATOM 5312 C C . ARG B 1 326 ? -41.156 31.875 -14.484 1 50 326 ARG B C 1
ATOM 5314 O O . ARG B 1 326 ? -40.625 32.031 -15.578 1 50 326 ARG B O 1
ATOM 5321 N N . LYS B 1 327 ? -41.938 32.625 -13.938 1 51.22 327 LYS B N 1
ATOM 5322 C CA . LYS B 1 327 ? -42.281 33.844 -14.68 1 51.22 327 LYS B CA 1
ATOM 5323 C C . LYS B 1 327 ? -41.062 34.719 -14.875 1 51.22 327 LYS B C 1
ATOM 5325 O O . LYS B 1 327 ? -40.938 35.438 -15.883 1 51.22 327 LYS B O 1
ATOM 5330 N N . ARG B 1 328 ? -40.125 34.469 -13.953 1 48.81 328 ARG B N 1
ATOM 5331 C CA . ARG B 1 328 ? -38.969 35.344 -14.039 1 48.81 328 ARG B CA 1
ATOM 5332 C C . ARG B 1 328 ? -37.812 34.688 -14.766 1 48.81 328 ARG B C 1
ATOM 5334 O O . ARG B 1 328 ? -36.719 35.25 -14.898 1 48.81 328 ARG B O 1
ATOM 5341 N N . GLY B 1 329 ? -38.031 33.562 -15.305 1 48.47 329 GLY B N 1
ATOM 5342 C CA . GLY B 1 329 ? -37.094 32.844 -16.141 1 48.47 329 GLY B CA 1
ATOM 5343 C C . GLY B 1 329 ? -35.969 32.188 -15.352 1 48.47 329 GLY B C 1
ATOM 5344 O O . GLY B 1 329 ? -34.938 31.828 -15.914 1 48.47 329 GLY B O 1
ATOM 5345 N N . HIS B 1 330 ? -36.031 32.312 -14.086 1 46.25 330 HIS B N 1
ATOM 5346 C CA . HIS B 1 330 ? -34.969 31.766 -13.266 1 46.25 330 HIS B CA 1
ATOM 5347 C C . HIS B 1 330 ? -34.969 30.234 -13.281 1 46.25 330 HIS B C 1
ATOM 5349 O O . HIS B 1 330 ? -33.938 29.609 -13.07 1 46.25 330 HIS B O 1
ATOM 5355 N N . LEU B 1 331 ? -36.031 29.531 -13.344 1 45.81 331 LEU B N 1
ATOM 5356 C CA . LEU B 1 331 ? -36.156 28.078 -13.438 1 45.81 331 LEU B CA 1
ATOM 5357 C C . LEU B 1 331 ? -36.125 27.625 -14.898 1 45.81 331 LEU B C 1
ATOM 5359 O O . LEU B 1 331 ? -37.062 27.859 -15.641 1 45.81 331 LEU B O 1
ATOM 5363 N N . THR B 1 332 ? -35.062 28 -15.641 1 38.91 332 THR B N 1
ATOM 5364 C CA . THR B 1 332 ? -35.062 27.609 -17.047 1 38.91 332 THR B CA 1
ATOM 5365 C C . THR B 1 332 ? -35.25 26.094 -17.188 1 38.91 332 THR B C 1
ATOM 5367 O O . THR B 1 332 ? -35.969 25.641 -18.078 1 38.91 332 THR B O 1
ATOM 5370 N N . LYS B 1 333 ? -34.031 25.297 -17 1 34.62 333 LYS B N 1
ATOM 5371 C CA . LYS B 1 333 ? -33.781 24.062 -17.734 1 34.62 333 LYS B CA 1
ATOM 5372 C C . LYS B 1 333 ? -34.5 22.875 -17.094 1 34.62 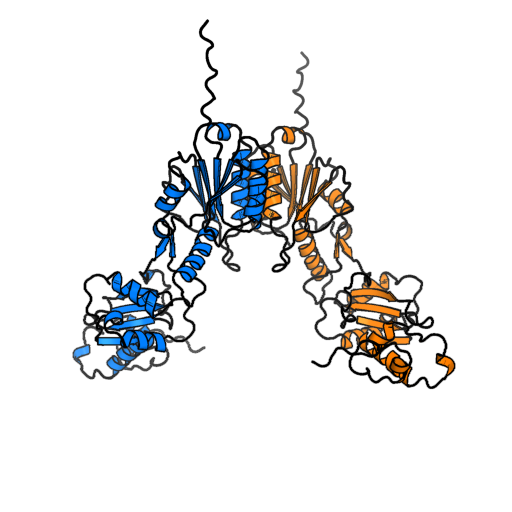333 LYS B C 1
ATOM 5374 O O . LYS B 1 333 ? -34.312 22.594 -15.914 1 34.62 333 LYS B O 1
ATOM 5379 N N . ARG B 1 334 ? -35.656 22.547 -17.453 1 32.84 334 ARG B N 1
ATOM 5380 C CA . ARG B 1 334 ? -36.375 21.297 -17.234 1 32.84 334 ARG B CA 1
ATOM 5381 C C . ARG B 1 334 ? -35.438 20.109 -17.484 1 32.84 334 ARG B C 1
ATOM 5383 O O . ARG B 1 334 ? -34.75 20.062 -18.5 1 32.84 334 ARG B O 1
ATOM 5390 N N . CYS B 1 335 ? -34.844 19.578 -16.469 1 28.39 335 CYS B N 1
ATOM 5391 C CA . CYS B 1 335 ? -34.281 18.281 -16.844 1 28.39 335 CYS B CA 1
ATOM 5392 C C . CYS B 1 335 ? -35.25 17.5 -17.703 1 28.39 335 CYS B C 1
ATOM 5394 O O . CYS B 1 335 ? -36.438 17.469 -17.438 1 28.39 335 CYS B O 1
ATOM 5396 N N . PRO B 1 336 ? -34.938 17.109 -18.891 1 27.11 336 PRO B N 1
ATOM 5397 C CA . PRO B 1 336 ? -35.812 16.219 -19.688 1 27.11 336 PRO B CA 1
ATOM 5398 C C . PRO B 1 336 ? -36.344 15.055 -18.859 1 27.11 336 PRO B C 1
ATOM 5400 O O . PRO B 1 336 ? -35.75 14.648 -17.875 1 27.11 336 PRO B O 1
ATOM 5403 N N . GLU B 1 337 ? -37.688 14.836 -18.781 1 24.72 337 GLU B N 1
ATOM 5404 C CA . GLU B 1 337 ? -38.281 13.594 -18.328 1 24.72 337 GLU B CA 1
ATOM 5405 C C . GLU B 1 337 ? -37.438 12.391 -18.703 1 24.72 337 GLU B C 1
ATOM 5407 O O . GLU B 1 337 ? -36.875 12.344 -19.797 1 24.72 337 GLU B O 1
ATOM 5412 N N . PRO B 1 338 ? -37.031 11.586 -17.594 1 24.12 338 PRO B N 1
ATOM 5413 C CA . PRO B 1 338 ? -36.531 10.359 -18.234 1 24.12 338 PRO B CA 1
ATOM 5414 C C . PRO B 1 338 ? -37.531 9.812 -19.266 1 24.12 338 PRO B C 1
ATOM 5416 O O . PRO B 1 338 ? -38.75 10 -19.141 1 24.12 338 PRO B O 1
#

Solvent-accessible surface area (backbone atoms only — not comparable to full-atom values): 37457 Å² total; per-residue (Å²): 133,85,80,77,73,79,74,73,76,79,70,36,70,18,33,35,38,41,33,36,44,57,60,49,47,58,50,45,17,32,48,50,12,59,77,64,62,35,82,42,78,50,26,91,41,58,41,72,38,62,68,47,44,49,50,62,72,44,64,89,39,51,66,72,38,32,38,39,35,33,71,61,89,70,78,74,55,61,65,88,41,30,44,75,47,72,30,65,54,34,88,81,76,64,42,58,50,45,52,64,23,38,53,19,25,52,50,32,49,48,68,64,34,70,72,46,46,62,52,22,38,36,38,35,38,34,46,31,62,57,55,49,46,46,26,51,52,56,35,66,74,37,83,80,39,28,39,39,38,28,31,53,66,91,53,48,36,66,65,49,58,58,52,29,70,76,34,74,94,35,33,46,80,49,59,44,61,93,44,42,81,67,24,43,46,76,51,48,67,47,74,72,81,79,48,57,94,82,61,62,80,63,96,34,29,34,31,26,37,44,41,70,59,73,95,60,83,56,67,67,48,55,53,50,46,42,69,71,66,26,48,52,56,25,31,38,72,42,61,80,50,45,99,80,45,46,32,40,39,37,38,48,50,94,60,87,75,57,55,67,56,53,37,51,55,31,58,73,29,56,71,69,31,33,57,28,79,42,64,34,43,47,66,53,47,35,40,50,52,39,49,46,58,66,67,54,74,64,78,76,59,64,86,62,56,68,53,59,86,50,44,52,64,36,34,45,87,81,43,74,68,41,61,67,45,47,73,66,57,58,59,64,82,70,73,74,77,128,130,86,79,76,74,78,74,73,76,77,70,37,70,20,32,36,39,41,33,36,45,57,61,47,48,57,48,46,16,31,51,49,12,58,77,62,63,35,81,42,77,51,25,88,42,58,41,74,39,62,70,47,43,49,51,62,72,45,63,90,38,51,66,72,37,32,38,37,35,34,71,61,88,71,79,75,53,61,64,88,40,28,46,77,46,70,31,64,54,34,88,83,78,64,42,58,53,44,49,63,23,38,53,19,26,52,50,32,49,48,68,63,34,72,72,45,47,63,53,22,39,35,40,36,38,33,46,30,61,57,54,47,46,48,27,52,52,57,35,67,74,37,86,82,40,29,39,38,39,29,32,51,66,93,54,47,37,67,66,49,59,56,52,28,71,76,34,74,93,34,32,46,78,48,59,45,61,92,44,43,81,67,25,44,46,74,51,49,68,45,72,74,79,78,53,57,95,76,62,67,74,61,90,36,23,34,30,25,36,44,41,71,59,73,98,61,83,55,68,68,49,54,53,48,46,42,69,70,66,27,47,51,55,24,30,37,72,41,61,79,48,46,98,78,45,47,33,41,39,38,37,46,50,93,61,87,75,54,59,67,56,53,38,50,56,30,58,73,29,58,71,67,31,33,58,27,79,43,64,34,42,42,66,52,46,36,42,48,52,38,51,46,58,66,65,54,73,65,76,77,60,65,87,61,57,70,52,60,86,49,44,51,65,37,33,44,87,80,43,74,68,41,60,66,45,47,74,66,55,57,60,64,81,69,74,73,75,130

Foldseek 3Di:
DPPPPPPPLPQAQEEEEEEAPVQQVFVLQQVVLVVLVFPDNGFPQKDWDPVLVCCVQRVPHHYQAAEYEEADPPPDDPVVRYYYHHADADPVPSHGPCRLVVSLVVLLVQLPDPVNSSNHQEYEYEHQDCSNVVSVVSSLVDPPHAYEYEHAPVRHDVVLVVVCVVRDPRYYYDYCPVCSVVTMDGHQADDPVVDDDPPDQDQFKKKFKAAPDPPDDDPVLVSVLCNQVSFHWHWDWDCLQFVPITMIMIGTPPDPDQSVVSQVSLVVDCSSSNVGPDMGGPLVVLQVVLVVVVPPPDPVCPPDVSRPLCNCVSCPPPPLVPPVCVVVCSSPDPPPDD/DPPPPPPPLPQAQEEEEEEAPVQQVFVLQQVVLVVLVFPDNGFPQKDWDPVLVCCVQRVPHHYQAAEYEEADPPPDDPVVRYYYHHADADPVPSHGPCRLVVSLVVLLVQLPDPVNSSNHQEYEYEHQDCSNVVSVVSSLVDPPHAYEYEHAPVRHDVVLVVVCVVRPPRYYYDYCPVCSVVTMDGHQADDPVPDDDPPADQQQKKKFKAAPDDPDDDPVLVSVLCNQVSFHWHWDWDCLQFVPITMIMIGTPPDPDQSVVSQVSLVVDCSSSNVGPDMGRPLCVLQVVLVVVVPPPDPVCPPDVSHHLCNCVSCPPPPLVPPVCVVVCSSPDDPPDD

InterPro domains:
  IPR000571 Zinc finger, CCCH-type [PS50103] (287-318)
  IPR000571 Zinc finger, CCCH-type [SM00356] (287-317)
  IPR001878 Zinc finger, CCHC-type [PS50158] (322-337)
  IPR021139 NYN domain [PF01936] (17-143)
  IPR036855 Zinc finger, CCCH-type superfamily [SSF90229] (285-319)